Protein AF-0000000066670220 (afdb_homodimer)

Sequence (716 aa):
MLVVGEKKTRIPVRSLWFLLIYESGLLDQLSTGRRAAVLGGDRDDHLSDVIVELFAGDVEARLRRQLTPQYRDRAADLTRVRGRIDHLRTEGRRLLDRGTVACRFTELIVDTPRNRYIAAVLRKSATLVQSEELAHRCTAAAFALSRLGVGTRAPTRAELSRDRVGTHDRADQHLLSLARLVEDMALPVHEPGHIHLPEIDTGAHGRLRTLFEKAIRNYYRRHLNSADWTVTAPKLRWDHRSNDAGAALLPEMRTDTVLAHRKTARRIIIETKFTDGLTEHYGKIRVKSEYLYQLYAYLMSQPQPDAEGVLLFVTTAGRTPIAESVTIQGHRLRFISLDLAQPLAGIRQTLDGVLSTEMLVVGEKKTRIPVRSLWFLLIYESGLLDQLSTGRRAAVLGGDRDDHLSDVIVELFAGDVEARLRRQLTPQYRDRAADLTRVRGRIDHLRTEGRRLLDRGTVACRFTELIVDTPRNRYIAAVLRKSATLVQSEELAHRCTAAAFALSRLGVGTRAPTRAELSRDRVGTHDRADQHLLSLARLVEDMALPVHEPGHIHLPEIDTGAHGRLRTLFEKAIRNYYRRHLNSADWTVTAPKLRWDHRSNDAGAALLPEMRTDTVLAHRKTARRIIIETKFTDGLTEHYGKIRVKSEYLYQLYAYLMSQPQPDAEGVLLFVTTAGRTPIAESVTIQGHRLRFISLDLAQPLAGIRQTLDGVLSTE

Secondary structure (DSSP, 8-state):
-EEETTTTEEE--S-SHHHHHHHHTHHHHS-HHHHHHHH-GGGGGGHHHHHHHHHHHHHHHHHHH----EEEEEEEEESS--SEE-HHHHHHTTGGGGT-EEEEEEEEE---HHHHHHHHHHHHHHHH-S-HHHHHHHHHHHHHHHHTT--SSPPPHHHHHHS---S--HHHHHHHHHHHHHHHHTTT---SSS----B--HHHHHHHHHHHHHHHHHHHHHHS-TTTEEEE-PEE---B-TT-GGGGGPPPEE-SEEEEETTT--EEEEEEESS--EEEETTEEEE-HHHHHHHHHHHHTSS-TT-EEEEEEEPPTTPPP-EEEEEETTEEEEEEEE-TTS-HHHHHHHHHHTT---/-EEETTTTEEE--S-SHHHHHHHHTHHHHS-HHHHHHHH-GGGGGGHHHHHHHHHHHHHHHHHHH----EEEEEEEEESS--SEE-HHHHHHTTGGGGT-EEEEEEEEE---HHHHHHHHHHHHHHHH-S-HHHHHHHHHHHHHHHHTT--SSPPPHHHHHHS---S--HHHHHHHHHHHHHHHHTTT---SSS----B--HHHHHHHHHHHHHHHHHHHHHHS-TTTEEEE-PEE---B-TT-GGGGGPPPEE-SEEEEETTT--EEEEEEESS--EEEETTEEEE-HHHHHHHHHHHHTSS-TT-EEEEEEEPPTTPPP-EEEEEETTEEEEEEEE-TTS-HHHHHHHHHHTT---

Solvent-accessible surface area (backbone atoms only — not comparable to full-atom values): 38175 Å² total; per-residue (Å²): 50,41,32,36,61,97,81,55,46,43,31,46,48,60,58,66,51,64,38,48,46,35,44,69,48,50,62,78,76,41,53,70,68,57,33,44,60,66,67,42,59,89,53,42,93,38,51,58,39,48,52,45,49,53,41,46,50,51,50,52,51,38,60,68,76,49,62,74,60,38,66,41,80,40,74,49,75,28,77,56,94,44,78,41,74,38,60,66,58,20,62,73,65,46,26,59,82,75,55,28,40,32,19,38,23,67,40,72,39,50,57,36,46,63,48,10,38,51,36,46,39,25,52,53,45,30,72,68,34,81,48,63,68,57,18,48,51,20,45,52,52,28,48,52,42,40,72,64,53,24,54,86,62,66,50,50,72,68,48,45,64,61,56,57,70,52,98,67,54,72,62,54,53,50,49,48,50,43,40,48,51,52,50,62,50,64,39,75,52,60,46,94,77,82,28,67,25,60,75,44,53,70,71,52,40,56,50,50,37,52,39,50,43,44,10,55,40,39,46,50,52,70,74,42,57,68,89,46,37,48,68,45,52,58,73,54,66,80,53,53,54,84,88,32,74,24,52,69,30,54,54,82,43,73,47,57,25,34,41,34,32,72,85,78,65,48,32,38,41,37,44,67,39,83,42,70,53,59,43,74,60,96,87,44,54,21,40,38,55,64,60,51,22,46,53,49,43,63,48,70,48,42,99,47,75,66,34,27,37,32,44,39,18,36,32,31,69,94,53,76,73,48,77,36,40,29,35,45,81,68,21,46,34,31,45,34,39,45,50,40,53,47,56,54,62,55,44,49,50,56,60,56,49,70,74,48,93,120,50,41,30,37,62,96,83,55,45,44,31,45,47,61,59,65,53,64,40,49,45,36,46,68,47,51,61,78,72,42,52,71,70,56,33,44,59,66,65,46,54,92,50,48,96,36,46,58,40,47,52,46,48,53,39,47,50,52,51,50,50,39,59,68,76,50,62,74,61,38,65,39,80,41,74,46,74,27,78,58,96,44,77,43,73,38,59,68,58,22,60,73,66,46,25,59,83,74,54,26,39,31,18,40,24,67,41,70,39,48,56,36,47,63,48,11,38,50,34,45,39,26,53,52,42,31,73,68,33,80,48,65,68,58,19,49,51,21,44,51,53,30,48,52,42,41,73,66,53,24,54,85,62,65,50,50,72,68,50,46,65,62,56,58,71,54,96,69,55,73,64,54,53,49,48,48,49,42,42,48,50,52,50,62,51,65,38,76,52,60,47,94,76,81,33,66,26,58,75,44,52,69,70,51,40,56,52,49,38,52,38,48,43,44,10,56,39,39,46,49,52,69,73,40,56,69,90,46,35,47,68,46,54,58,73,53,66,79,54,52,54,84,88,32,75,25,54,69,29,55,55,82,43,71,48,58,26,35,41,34,32,70,85,80,65,50,33,38,41,36,45,70,39,84,43,70,52,58,43,76,60,96,86,43,56,22,40,38,55,64,60,51,22,44,54,47,43,63,48,69,48,42,100,47,74,68,35,27,38,32,45,39,17,36,30,32,68,93,55,76,74,46,77,36,39,29,35,45,79,66,22,46,35,32,46,35,38,46,51,42,53,46,55,54,58,54,44,48,50,56,61,57,49,69,73,49,90,121

pLDDT: mean 83.52, std 14.65, range [33.28, 98.69]

Foldseek 3Di:
DAFADPVRFFAAFLACLLLLCLLLCLLVLDDPVLNCQLLVQPVLSFNLLSLLVVLLVLLVVCVVVPQPFQWDWDKDWALDEAAAFPPCVCVVVVSVVVNTTIYIHTGRDLQALLLLLSLQLLQLSLVRGPDVVSSVSSVVSSVSSVVVPHDNDHDDPVRVVPVPPPVDDPSSVSSVSSSVSSVVRSQQPQPPPPRPRPHDPNVRNVVVFVSNLSSLLSVCVPPPDPVFKDKDWDWDDAPDDPPPPCRVVDDILTFSIWIATDPPRAIEGEHEEAGDQWDDDPRDIDGDPVQVVSQVCVQVRDPDQEYEYEYEYADTPPDDWDWDWDADNNYIYIYGHARNNDRPVSNVVRSVCSPPPD/DAFDDPVRFFAAFLACLLLLCLLLCLLVLDDPVLNCVLLVQPPLNFNLVSLLVVLLVLLVVCVVVPPPFQWDWDKDWALDEAAAFPPCVCVVVVSVVVNTTIYIHTGRDLQALLLLLSLQLLQLSLVVGPDVVSSVSSVVSSVSSVVVPHDNDHDDPVRVVPVPPPVDDPSSVSSVSSSVSSVVRSQQPQPPPPRPRPHDDNVRNVVVFVSNLSSLLSVCVPPPDPVFKDKDWDWDDAPDDPPPPCRVVDDILTFSIWIATDPPRAIEGEHEEAGDQWDDDPRDIDGDPVQVVSQVCRQVRDPDQAYEYEYEYADTPPDDWDWDWDADNNYIYIYGHARNSDRPVSNVVRSVCSPPPD

InterPro domains:
  IPR014407 5-methylcytosine restriction system component, bacterial [PIRSF003109] (8-351)
  IPR019292 Type IV methyl-directed restriction enzyme EcoKMcrBC [PF10117] (41-312)
  IPR019292 Type IV methyl-directed restriction enzyme EcoKMcrBC [PTHR38733] (44-345)

Structure (mmCIF, N/CA/C/O backbone):
data_AF-0000000066670220-model_v1
#
loop_
_entity.id
_entity.type
_entity.pdbx_description
1 polymer '5-methylcytosine-specific restriction enzyme subunit McrC'
#
loop_
_atom_site.group_PDB
_atom_site.id
_atom_site.type_symbol
_atom_site.label_atom_id
_atom_site.label_alt_id
_atom_site.label_comp_id
_atom_site.label_asym_id
_atom_site.label_entity_id
_atom_site.label_seq_id
_atom_site.pdbx_PDB_ins_code
_atom_site.Cartn_x
_atom_site.Cartn_y
_atom_site.Cartn_z
_atom_site.occupancy
_atom_site.B_iso_or_equiv
_atom_site.auth_seq_id
_atom_site.auth_comp_id
_atom_site.auth_asym_id
_atom_site.auth_atom_id
_atom_site.pdbx_PDB_model_num
ATOM 1 N N . MET A 1 1 ? -12.859 -10.055 -19.844 1 74.56 1 MET A N 1
ATOM 2 C CA . MET A 1 1 ? -12.352 -8.969 -19.016 1 74.56 1 MET A CA 1
ATOM 3 C C . MET A 1 1 ? -12.617 -9.25 -17.531 1 74.56 1 MET A C 1
ATOM 5 O O . MET A 1 1 ? -13.711 -9.68 -17.156 1 74.56 1 MET A O 1
ATOM 9 N N . LEU A 1 2 ? -11.539 -9.148 -16.766 1 73.06 2 LEU A N 1
ATOM 10 C CA . LEU A 1 2 ? -11.672 -9.336 -15.32 1 73.06 2 LEU A CA 1
ATOM 11 C C . LEU A 1 2 ? -11.711 -7.996 -14.602 1 73.06 2 LEU A C 1
ATOM 13 O O . LEU A 1 2 ? -11.023 -7.055 -14.984 1 73.06 2 LEU A O 1
ATOM 17 N N . VAL A 1 3 ? -12.617 -7.855 -13.625 1 74 3 VAL A N 1
ATOM 18 C CA . VAL A 1 3 ? -12.648 -6.672 -12.773 1 74 3 VAL A CA 1
ATOM 19 C C . VAL A 1 3 ? -12.203 -7.047 -11.359 1 74 3 VAL A C 1
ATOM 21 O O . VAL A 1 3 ? -12.773 -7.949 -10.742 1 74 3 VAL A O 1
ATOM 24 N N . VAL A 1 4 ? -11.172 -6.402 -10.953 1 76.12 4 VAL A N 1
ATOM 25 C CA . VAL A 1 4 ? -10.602 -6.855 -9.688 1 76.12 4 VAL A CA 1
ATOM 26 C C . VAL A 1 4 ? -10.438 -5.672 -8.742 1 76.12 4 VAL A C 1
ATOM 28 O O . VAL A 1 4 ? -10.18 -4.547 -9.18 1 76.12 4 VAL A O 1
ATOM 31 N N . GLY A 1 5 ? -10.484 -5.957 -7.375 1 69.31 5 GLY A N 1
ATOM 32 C CA . GLY A 1 5 ? -10.141 -5.012 -6.328 1 69.31 5 GLY A CA 1
ATOM 33 C C . GLY A 1 5 ? -11.242 -4.02 -6.031 1 69.31 5 GLY A C 1
ATOM 34 O O . GLY A 1 5 ? -12.242 -3.951 -6.754 1 69.31 5 GLY A O 1
ATOM 35 N N . GLU A 1 6 ? -11 -3.17 -4.992 1 65.88 6 GLU A N 1
ATOM 36 C CA . GLU A 1 6 ? -11.969 -2.176 -4.531 1 65.88 6 GLU A CA 1
ATOM 37 C C . GLU A 1 6 ? -12.125 -1.047 -5.547 1 65.88 6 GLU A C 1
ATOM 39 O O . GLU A 1 6 ? -13.211 -0.49 -5.699 1 65.88 6 GLU A O 1
ATOM 44 N N . LYS A 1 7 ? -11.031 -0.898 -6.422 1 71.81 7 LYS A N 1
ATOM 45 C CA . LYS A 1 7 ? -11.055 0.188 -7.398 1 71.81 7 LYS A CA 1
ATOM 46 C C . LYS A 1 7 ? -11.609 -0.283 -8.734 1 71.81 7 LYS A C 1
ATOM 48 O O . LYS A 1 7 ? -11.633 0.473 -9.711 1 71.81 7 LYS A O 1
ATOM 53 N N . LYS A 1 8 ? -12.031 -1.439 -8.828 1 75.94 8 LYS A N 1
ATOM 54 C CA . LYS A 1 8 ? -12.648 -2.057 -9.992 1 75.94 8 LYS A CA 1
ATOM 55 C C . LYS A 1 8 ? -11.742 -1.974 -11.211 1 75.94 8 LYS A C 1
ATOM 57 O O . LYS A 1 8 ? -12.164 -1.525 -12.281 1 75.94 8 LYS A O 1
ATOM 62 N N . THR A 1 9 ? -10.523 -2.443 -11 1 83.38 9 THR A N 1
ATOM 63 C CA . THR A 1 9 ? -9.547 -2.459 -12.086 1 83.38 9 THR A CA 1
ATOM 64 C C . THR A 1 9 ? -9.922 -3.498 -13.141 1 83.38 9 THR A C 1
ATOM 66 O O . THR A 1 9 ? -10.195 -4.652 -12.812 1 83.38 9 THR A O 1
ATOM 69 N N . ARG A 1 10 ? -10.031 -3.088 -14.398 1 84.19 10 ARG A N 1
ATOM 70 C CA . ARG A 1 10 ? -10.406 -3.977 -15.492 1 84.19 10 ARG A CA 1
ATOM 71 C C . ARG A 1 10 ? -9.172 -4.555 -16.172 1 84.19 10 ARG A C 1
ATOM 73 O O . ARG A 1 10 ? -8.305 -3.811 -16.641 1 84.19 10 ARG A O 1
ATOM 80 N N . ILE A 1 11 ? -9.023 -5.895 -16.25 1 81.94 11 ILE A N 1
ATOM 81 C CA . ILE A 1 11 ? -7.895 -6.613 -16.844 1 81.94 11 ILE A CA 1
ATOM 82 C C . ILE A 1 11 ? -8.383 -7.445 -18.031 1 81.94 11 ILE A C 1
ATOM 84 O O . ILE A 1 11 ? -9.078 -8.445 -17.844 1 81.94 11 ILE A O 1
ATOM 88 N N . PRO A 1 12 ? -8.023 -6.984 -19.234 1 80 12 PRO A N 1
ATOM 89 C CA . PRO A 1 12 ? -8.352 -7.832 -20.375 1 80 12 PRO A CA 1
ATOM 90 C C . PRO A 1 12 ? -7.621 -9.172 -20.359 1 80 12 PRO A C 1
ATOM 92 O O . PRO A 1 12 ? -6.406 -9.211 -20.141 1 80 12 PRO A O 1
ATOM 95 N N . VAL A 1 13 ? -8.336 -10.211 -20.391 1 76.81 13 VAL A N 1
ATOM 96 C CA . VAL A 1 13 ? -7.754 -11.555 -20.375 1 76.81 13 VAL A CA 1
ATOM 97 C C . VAL A 1 13 ? -8.344 -12.391 -21.5 1 76.81 13 VAL A C 1
ATOM 99 O O . VAL A 1 13 ? -9.562 -12.438 -21.688 1 76.81 13 VAL A O 1
ATOM 102 N N . ARG A 1 14 ? -7.441 -12.852 -22.328 1 72.56 14 ARG A N 1
ATOM 103 C CA . ARG A 1 14 ? -7.898 -13.781 -23.359 1 72.56 14 ARG A CA 1
ATOM 104 C C . ARG A 1 14 ? -8.258 -15.141 -22.75 1 72.56 14 ARG A C 1
ATOM 106 O O . ARG A 1 14 ? -9.305 -15.703 -23.062 1 72.56 14 ARG A O 1
ATOM 113 N N . SER A 1 15 ? -7.332 -15.648 -21.922 1 68.06 15 SER A N 1
ATOM 114 C CA . SER A 1 15 ? -7.57 -16.922 -21.25 1 68.06 15 SER A CA 1
ATOM 115 C C . SER A 1 15 ? -6.734 -17.047 -19.984 1 68.06 15 SER A C 1
ATOM 117 O O . SER A 1 15 ? -5.566 -16.656 -19.969 1 68.06 15 SER A O 1
ATOM 119 N N . LEU A 1 16 ? -7.391 -17.484 -18.953 1 74.5 16 LEU A N 1
ATOM 120 C CA . LEU A 1 16 ? -6.66 -17.734 -17.719 1 74.5 16 LEU A CA 1
ATOM 121 C C . LEU A 1 16 ? -6.027 -19.125 -17.734 1 74.5 16 LEU A C 1
ATOM 123 O O . LEU A 1 16 ? -5.309 -19.5 -16.797 1 74.5 16 LEU A O 1
ATOM 127 N N . TRP A 1 17 ? -6.242 -19.781 -18.828 1 73.25 17 TRP A N 1
ATOM 128 C CA . TRP A 1 17 ? -5.809 -21.172 -18.906 1 73.25 17 TRP A CA 1
ATOM 129 C C . TRP A 1 17 ? -4.289 -21.266 -18.797 1 73.25 17 TRP A C 1
ATOM 131 O O . TRP A 1 17 ? -3.768 -22.188 -18.172 1 73.25 17 TRP A O 1
ATOM 141 N N . PHE A 1 18 ? -3.721 -20.344 -19.375 1 76.75 18 PHE A N 1
ATOM 142 C CA . PHE A 1 18 ? -2.266 -20.328 -19.281 1 76.75 18 PHE A CA 1
ATOM 143 C C . PHE A 1 18 ? -1.818 -20.297 -17.828 1 76.75 18 PHE A C 1
ATOM 145 O O . PHE A 1 18 ? -0.978 -21.109 -17.422 1 76.75 18 PHE A O 1
ATOM 152 N N . LEU A 1 19 ? -2.389 -19.422 -17.094 1 83.19 19 LEU A N 1
ATOM 153 C CA . LEU A 1 19 ? -2.006 -19.266 -15.695 1 83.19 19 LEU A CA 1
ATOM 154 C C . LEU A 1 19 ? -2.352 -20.516 -14.898 1 83.19 19 LEU A C 1
ATOM 156 O O . LEU A 1 19 ? -1.556 -20.969 -14.07 1 83.19 19 LEU A O 1
ATOM 160 N N . LEU A 1 20 ? -3.447 -21.047 -15.219 1 78.5 20 LEU A N 1
ATOM 161 C CA . LEU A 1 20 ? -3.926 -22.203 -14.469 1 78.5 20 LEU A CA 1
ATOM 162 C C . LEU A 1 20 ? -3.062 -23.438 -14.758 1 78.5 20 LEU A C 1
ATOM 164 O O . LEU A 1 20 ? -2.758 -24.219 -13.852 1 78.5 20 LEU A O 1
ATOM 168 N N . ILE A 1 21 ? -2.725 -23.578 -15.953 1 79.56 21 ILE A N 1
ATOM 169 C CA . ILE A 1 21 ? -1.921 -24.719 -16.359 1 79.56 21 ILE A CA 1
ATOM 170 C C . ILE A 1 21 ? -0.569 -24.688 -15.641 1 79.56 21 ILE A C 1
ATOM 172 O O . ILE A 1 21 ? -0.124 -25.688 -15.078 1 79.56 21 ILE A O 1
ATOM 176 N N . TYR A 1 22 ? -0.039 -23.547 -15.656 1 83.62 22 TYR A N 1
ATOM 177 C CA . TYR A 1 22 ? 1.273 -23.422 -15.031 1 83.62 22 TYR A CA 1
ATOM 178 C C . TYR A 1 22 ? 1.162 -23.5 -13.516 1 83.62 22 TYR A C 1
ATOM 180 O O . TYR A 1 22 ? 2.043 -24.047 -12.844 1 83.62 22 TYR A O 1
ATOM 188 N N . GLU A 1 23 ? 0.14 -22.984 -12.969 1 82.06 23 GLU A N 1
ATOM 189 C CA . GLU A 1 23 ? -0.025 -22.984 -11.516 1 82.06 23 GLU A CA 1
ATOM 190 C C . GLU A 1 23 ? -0.268 -24.406 -10.992 1 82.06 23 GLU A C 1
ATOM 192 O O . GLU A 1 23 ? 0.203 -24.766 -9.914 1 82.06 23 GLU A O 1
ATOM 197 N N . SER A 1 24 ? -0.982 -25.219 -11.688 1 74.69 24 SER A N 1
ATOM 198 C CA . SER A 1 24 ? -1.472 -26.516 -11.234 1 74.69 24 SER A CA 1
ATOM 199 C C . SER A 1 24 ? -0.34 -27.531 -11.156 1 74.69 24 SER A C 1
ATOM 201 O O . SER A 1 24 ? -0.451 -28.531 -10.445 1 74.69 24 SER A O 1
ATOM 203 N N . GLY A 1 25 ? 0.675 -27.328 -11.867 1 74.31 25 GLY A N 1
ATOM 204 C CA . GLY A 1 25 ? 1.717 -28.328 -11.945 1 74.31 25 GLY A CA 1
ATOM 205 C C . GLY A 1 25 ? 1.361 -29.484 -12.875 1 74.31 25 GLY A C 1
ATOM 206 O O . GLY A 1 25 ? 2.066 -30.484 -12.922 1 74.31 25 GLY A O 1
ATOM 207 N N . LEU A 1 26 ? 0.321 -29.344 -13.562 1 74 26 LEU A N 1
ATOM 208 C CA . LEU A 1 26 ? -0.151 -30.375 -14.477 1 74 26 LEU A CA 1
ATOM 209 C C . LEU A 1 26 ? 0.934 -30.75 -15.484 1 74 26 LEU A C 1
ATOM 211 O O . LEU A 1 26 ? 1.09 -31.922 -15.828 1 74 26 LEU A O 1
ATOM 215 N N . LEU A 1 27 ? 1.597 -29.797 -15.93 1 78.19 27 LEU A N 1
ATOM 216 C CA . LEU A 1 27 ? 2.596 -30.016 -16.969 1 78.19 27 LEU A CA 1
ATOM 217 C C . LEU A 1 27 ? 3.656 -31 -16.516 1 78.19 27 LEU A C 1
ATOM 219 O O . LEU A 1 27 ? 4.203 -31.75 -17.328 1 78.19 27 LEU A O 1
ATOM 223 N N . ASP A 1 28 ? 3.836 -31.078 -15.18 1 78 28 ASP A N 1
ATOM 224 C CA . ASP A 1 28 ? 4.824 -32 -14.633 1 78 28 ASP A CA 1
ATOM 225 C C . ASP A 1 28 ? 4.312 -33.438 -14.672 1 78 28 ASP A C 1
ATOM 227 O O . ASP A 1 28 ? 5.102 -34.375 -14.641 1 78 28 ASP A O 1
ATOM 231 N N . GLN A 1 29 ? 3.037 -33.531 -14.766 1 74 29 GLN A N 1
ATOM 232 C CA . GLN A 1 29 ? 2.414 -34.875 -14.719 1 74 29 GLN A CA 1
ATOM 233 C C . GLN A 1 29 ? 2.176 -35.406 -16.125 1 74 29 GLN A C 1
ATOM 235 O O . GLN A 1 29 ? 1.891 -36.594 -16.297 1 74 29 GLN A O 1
ATOM 240 N N . LEU A 1 30 ? 2.373 -34.531 -17.141 1 77.31 30 LEU A N 1
ATOM 241 C CA . LEU A 1 30 ? 2.059 -34.906 -18.516 1 77.31 30 LEU A CA 1
ATOM 242 C C . LEU A 1 30 ? 3.271 -35.531 -19.188 1 77.31 30 LEU A C 1
ATOM 244 O O . LEU A 1 30 ? 4.414 -35.188 -18.891 1 77.31 30 LEU A O 1
ATOM 248 N N . SER A 1 31 ? 2.93 -36.469 -20.016 1 78.88 31 SER A N 1
ATOM 249 C CA . SER A 1 31 ? 3.979 -37.031 -20.875 1 78.88 31 SER A CA 1
ATOM 250 C C . SER A 1 31 ? 4.516 -35.969 -21.828 1 78.88 31 SER A C 1
ATOM 252 O O . SER A 1 31 ? 3.898 -34.906 -22 1 78.88 31 SER A O 1
ATOM 254 N N . THR A 1 32 ? 5.602 -36.219 -22.406 1 78.12 32 THR A N 1
ATOM 255 C CA . THR A 1 32 ? 6.277 -35.281 -23.281 1 78.12 32 THR A CA 1
ATOM 256 C C . THR A 1 32 ? 5.359 -34.844 -24.438 1 78.12 32 THR A C 1
ATOM 258 O O . THR A 1 32 ? 5.258 -33.656 -24.75 1 78.12 32 THR A O 1
ATOM 261 N N . GLY A 1 33 ? 4.766 -35.812 -24.984 1 76.88 33 GLY A N 1
ATOM 262 C CA . GLY A 1 33 ? 3.867 -35.531 -26.094 1 76.88 33 GLY A CA 1
ATOM 263 C C . GLY A 1 33 ? 2.678 -34.688 -25.688 1 76.88 33 GLY A C 1
ATOM 264 O O . GLY A 1 33 ? 2.334 -33.719 -26.375 1 76.88 33 GLY A O 1
ATOM 265 N N . ARG A 1 34 ? 2.1 -34.969 -24.609 1 75.62 34 ARG A N 1
ATOM 266 C CA . ARG A 1 34 ? 0.943 -34.219 -24.125 1 75.62 34 ARG A CA 1
ATOM 267 C C . ARG A 1 34 ? 1.337 -32.812 -23.688 1 75.62 34 ARG A C 1
ATOM 269 O O . ARG A 1 34 ? 0.581 -31.859 -23.906 1 75.62 34 ARG A O 1
ATOM 276 N N . ARG A 1 35 ? 2.492 -32.812 -23.156 1 79.06 35 ARG A N 1
ATOM 277 C CA . ARG A 1 35 ? 3.01 -31.5 -22.766 1 79.06 35 ARG A CA 1
ATOM 278 C C . ARG A 1 35 ? 3.195 -30.594 -23.984 1 79.06 35 ARG A C 1
ATOM 280 O O . ARG A 1 35 ? 2.834 -29.422 -23.953 1 79.06 35 ARG A O 1
ATOM 287 N N . ALA A 1 36 ? 3.703 -31.172 -24.984 1 76.38 36 ALA A N 1
ATOM 288 C CA . ALA A 1 36 ? 3.9 -30.438 -26.234 1 76.38 36 ALA A CA 1
ATOM 289 C C . ALA A 1 36 ? 2.566 -29.969 -26.812 1 76.38 36 ALA A C 1
ATOM 291 O O . ALA A 1 36 ? 2.477 -28.875 -27.391 1 76.38 36 ALA A O 1
ATOM 292 N N . ALA A 1 37 ? 1.62 -30.719 -26.625 1 73.19 37 ALA A N 1
ATOM 293 C CA . ALA A 1 37 ? 0.293 -30.375 -27.125 1 73.19 37 ALA A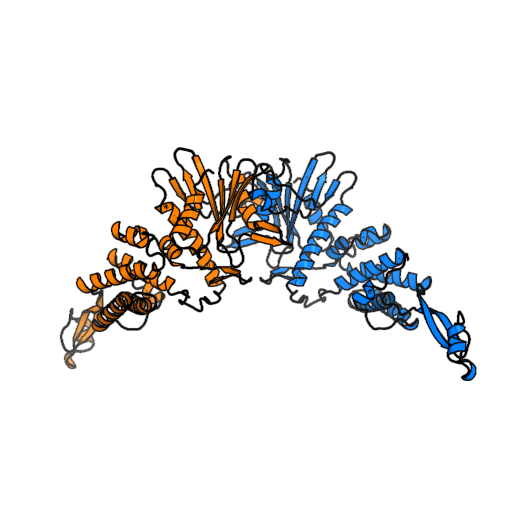 CA 1
ATOM 294 C C . ALA A 1 37 ? -0.271 -29.156 -26.391 1 73.19 37 ALA A C 1
ATOM 296 O O . ALA A 1 37 ? -0.934 -28.312 -26.984 1 73.19 37 ALA A O 1
ATOM 297 N N . VAL A 1 38 ? -0.026 -29.203 -25.125 1 73.69 38 VAL A N 1
ATOM 298 C CA . VAL A 1 38 ? -0.549 -28.109 -24.297 1 73.69 38 VAL A CA 1
ATOM 299 C C . VAL A 1 38 ? 0.244 -26.828 -24.562 1 73.69 38 VAL A C 1
ATOM 301 O O . VAL A 1 38 ? -0.33 -25.75 -24.656 1 73.69 38 VAL A O 1
ATOM 304 N N . LEU A 1 39 ? 1.562 -27.047 -24.672 1 72.69 39 LEU A N 1
ATOM 305 C CA . LEU A 1 39 ? 2.453 -25.891 -24.781 1 72.69 39 LEU A CA 1
ATOM 306 C C . LEU A 1 39 ? 2.562 -25.438 -26.219 1 72.69 39 LEU A C 1
ATOM 308 O O . LEU A 1 39 ? 2.99 -24.297 -26.484 1 72.69 39 LEU A O 1
ATOM 312 N N . GLY A 1 40 ? 2.287 -26.438 -27.172 1 62.97 40 GLY A N 1
ATOM 313 C CA . GLY A 1 40 ? 2.457 -26.141 -28.594 1 62.97 40 GLY A CA 1
ATOM 314 C C . GLY A 1 40 ? 1.501 -25.078 -29.094 1 62.97 40 GLY A C 1
ATOM 315 O O . GLY A 1 40 ? 0.396 -24.922 -28.562 1 62.97 40 GLY A O 1
ATOM 316 N N . GLY A 1 41 ? 1.932 -23.812 -29.453 1 56.22 41 GLY A N 1
ATOM 317 C CA . GLY A 1 41 ? 1.406 -22.531 -29.922 1 56.22 41 GLY A CA 1
ATOM 318 C C . GLY A 1 41 ? 0.299 -22.703 -30.953 1 56.22 41 GLY A C 1
ATOM 319 O O . GLY A 1 41 ? -0.416 -21.734 -31.25 1 56.22 41 GLY A O 1
ATOM 320 N N . ASP A 1 42 ? 0.289 -23.672 -31.781 1 51.38 42 ASP A N 1
ATOM 321 C CA . ASP A 1 42 ? -0.592 -23.625 -32.938 1 51.38 42 ASP A CA 1
ATOM 322 C C . ASP A 1 42 ? -2.057 -23.547 -32.531 1 51.38 42 ASP A C 1
ATOM 324 O O . ASP A 1 42 ? -2.91 -23.109 -33.312 1 51.38 42 ASP A O 1
ATOM 328 N N . ARG A 1 43 ? -2.434 -24.078 -31.453 1 51.72 43 ARG A N 1
ATOM 329 C CA . ARG A 1 43 ? -3.824 -24.078 -31.016 1 51.72 43 ARG A CA 1
ATOM 330 C C . ARG A 1 43 ? -4.02 -23.188 -29.797 1 51.72 43 ARG A C 1
ATOM 332 O O . ARG A 1 43 ? -4.82 -23.484 -28.906 1 51.72 43 ARG A O 1
ATOM 339 N N . ASP A 1 44 ? -3.199 -22.297 -29.547 1 51.84 44 ASP A N 1
ATOM 340 C CA . ASP A 1 44 ? -3.127 -21.406 -28.375 1 51.84 44 ASP A CA 1
ATOM 341 C C . ASP A 1 44 ? -4.512 -20.906 -27.984 1 51.84 44 ASP A C 1
ATOM 343 O O . ASP A 1 44 ? -4.832 -20.797 -26.797 1 51.84 44 ASP A O 1
ATOM 347 N N . ASP A 1 45 ? -5.336 -20.656 -29.2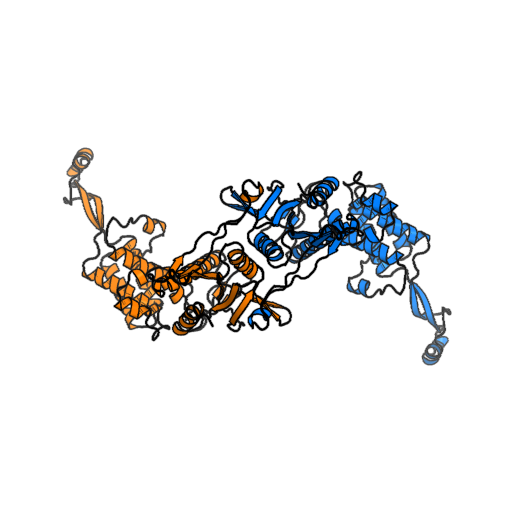03 1 53.47 45 ASP A N 1
ATOM 348 C CA . ASP A 1 45 ? -6.645 -20.062 -28.969 1 53.47 45 ASP A CA 1
ATOM 349 C C . ASP A 1 45 ? -7.59 -21.047 -28.281 1 53.47 45 ASP A C 1
ATOM 351 O O . ASP A 1 45 ? -8.672 -20.672 -27.844 1 53.47 45 ASP A O 1
ATOM 355 N N . HIS A 1 46 ? -7.047 -22.234 -28 1 65.75 46 HIS A N 1
ATOM 356 C CA . HIS A 1 46 ? -8.078 -23.062 -27.375 1 65.75 46 HIS A CA 1
ATOM 357 C C . HIS A 1 46 ? -7.488 -23.984 -26.328 1 65.75 46 HIS A C 1
ATOM 359 O O . HIS A 1 46 ? -7.578 -25.219 -26.453 1 65.75 46 HIS A O 1
ATOM 365 N N . LEU A 1 47 ? -6.719 -23.406 -25.328 1 71.69 47 LEU A N 1
ATOM 366 C CA . LEU A 1 47 ? -6.133 -24.172 -24.234 1 71.69 47 LEU A CA 1
ATOM 367 C C . LEU A 1 47 ? -7.199 -24.984 -23.5 1 71.69 47 LEU A C 1
ATOM 369 O O . LEU A 1 47 ? -6.93 -26.078 -23.016 1 71.69 47 LEU A O 1
ATOM 373 N N . SER A 1 48 ? -8.344 -24.406 -23.578 1 76.12 48 SER A N 1
ATOM 374 C CA . SER A 1 48 ? -9.438 -25.156 -22.953 1 76.12 48 SER A CA 1
ATOM 375 C C . SER A 1 48 ? -9.664 -26.484 -23.641 1 76.12 48 SER A C 1
ATOM 377 O O . SER A 1 48 ? -9.805 -27.516 -22.969 1 76.12 48 SER A O 1
ATOM 379 N N . ASP A 1 49 ? -9.617 -26.453 -24.906 1 80.69 49 ASP A N 1
ATOM 380 C CA . ASP A 1 49 ? -9.852 -27.688 -25.656 1 80.69 49 ASP A CA 1
ATOM 381 C C . ASP A 1 49 ? -8.75 -28.703 -25.391 1 80.69 49 ASP A C 1
ATOM 383 O O . ASP A 1 49 ? -9.031 -29.906 -25.266 1 80.69 49 ASP A O 1
ATOM 387 N N . VAL A 1 50 ? -7.613 -2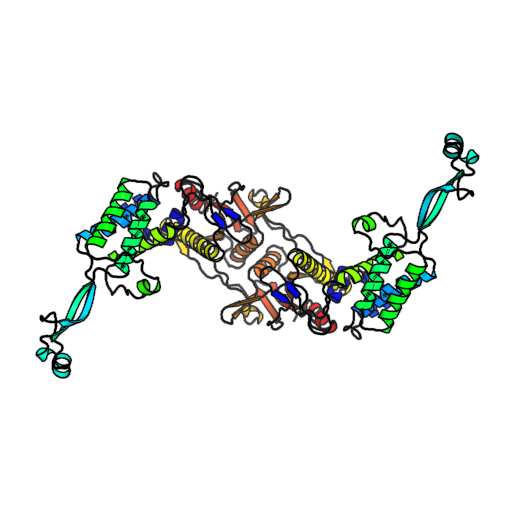8.156 -25.312 1 79.25 50 VAL A N 1
ATOM 388 C CA . VAL A 1 50 ? -6.477 -29.047 -25.109 1 79.25 50 VAL A CA 1
ATOM 389 C C . VAL A 1 50 ? -6.586 -29.734 -23.75 1 79.25 50 VAL A C 1
ATOM 391 O O . VAL A 1 50 ? -6.398 -30.938 -23.625 1 79.25 50 VAL A O 1
ATOM 394 N N . ILE A 1 51 ? -6.898 -29.016 -22.766 1 81.19 51 ILE A N 1
ATOM 395 C CA . ILE A 1 51 ? -6.969 -29.531 -21.406 1 81.19 51 ILE A CA 1
ATOM 396 C C . ILE A 1 51 ? -8.156 -30.484 -21.281 1 81.19 51 ILE A C 1
ATOM 398 O O . ILE A 1 51 ? -8.039 -31.547 -20.672 1 81.19 51 ILE A O 1
ATOM 402 N N . VAL A 1 52 ? -9.219 -30.047 -21.859 1 86.81 52 VAL A N 1
ATOM 403 C CA . VAL A 1 52 ? -10.414 -30.891 -21.812 1 86.81 52 VAL A CA 1
ATOM 404 C C . VAL A 1 52 ? -10.18 -32.188 -22.594 1 86.81 52 VAL A C 1
ATOM 406 O O . VAL A 1 52 ? -10.664 -33.25 -22.203 1 86.81 52 VAL A O 1
ATOM 409 N N . GLU A 1 53 ? -9.5 -32.062 -23.656 1 88.38 53 GLU A N 1
ATOM 410 C CA . GLU A 1 53 ? -9.164 -33.25 -24.422 1 88.38 53 GLU A CA 1
ATOM 411 C C . GLU A 1 53 ? -8.352 -34.25 -23.578 1 88.38 53 GLU A C 1
ATOM 413 O O . GLU A 1 53 ? -8.602 -35.438 -23.625 1 88.38 53 GLU A O 1
ATOM 418 N N . LEU A 1 54 ? -7.391 -33.719 -22.891 1 85.94 54 LEU A N 1
ATOM 419 C CA . LEU A 1 54 ? -6.59 -34.562 -22 1 85.94 54 LEU A CA 1
ATOM 420 C C . LEU A 1 54 ? -7.461 -35.188 -20.922 1 85.94 54 LEU A C 1
ATOM 422 O O . LEU A 1 54 ? -7.348 -36.375 -20.656 1 85.94 54 LEU A O 1
ATOM 426 N N . PHE A 1 55 ? -8.281 -34.406 -20.359 1 90.62 55 PHE A N 1
ATOM 427 C CA . PHE A 1 55 ? -9.188 -34.844 -19.312 1 90.62 55 PHE A CA 1
ATOM 428 C C . PHE A 1 55 ? -10.125 -35.938 -19.828 1 90.62 55 PHE A C 1
ATOM 430 O O . PHE A 1 55 ? -10.219 -37 -19.25 1 90.62 55 PHE A O 1
ATOM 437 N N . ALA A 1 56 ? -10.789 -35.656 -20.938 1 92.62 56 ALA A N 1
ATOM 438 C CA . ALA A 1 56 ? -11.727 -36.625 -21.531 1 92.62 56 ALA A CA 1
ATOM 439 C C . ALA A 1 56 ? -11.016 -37.906 -21.922 1 92.62 56 ALA A C 1
ATOM 441 O O . ALA A 1 56 ? -11.547 -39 -21.703 1 92.62 56 ALA A O 1
ATOM 442 N N . GLY A 1 57 ? -9.867 -37.719 -22.484 1 89.94 57 GLY A N 1
ATOM 443 C CA . GLY A 1 57 ? -9.094 -38.875 -22.859 1 89.94 57 GLY A CA 1
ATOM 444 C C . GLY A 1 57 ? -8.773 -39.781 -21.672 1 89.94 57 GLY A C 1
ATOM 445 O O . GLY A 1 57 ? -8.898 -41 -21.781 1 89.94 57 GLY A O 1
ATOM 446 N N . ASP A 1 58 ? -8.375 -39.219 -20.594 1 88.75 58 ASP A N 1
ATOM 447 C CA . ASP A 1 58 ? -8.062 -39.969 -19.391 1 88.75 58 ASP A CA 1
ATOM 448 C C . ASP A 1 58 ? -9.305 -40.688 -18.844 1 88.75 58 ASP A C 1
ATOM 450 O O . ASP A 1 58 ? -9.227 -41.812 -18.359 1 88.75 58 ASP A O 1
ATOM 454 N N . VAL A 1 59 ? -10.391 -40 -18.844 1 92.44 59 VAL A N 1
ATOM 455 C CA . VAL A 1 59 ? -11.641 -40.594 -18.359 1 92.44 59 VAL A CA 1
ATOM 456 C C . VAL A 1 59 ? -12.016 -41.781 -19.25 1 92.44 59 VAL A C 1
ATOM 458 O O . VAL A 1 59 ? -12.383 -42.844 -18.734 1 92.44 59 VAL A O 1
ATOM 461 N N . GLU A 1 60 ? -11.898 -41.594 -20.547 1 91.12 60 GLU A N 1
ATOM 462 C CA . GLU A 1 60 ? -12.219 -42.656 -21.484 1 91.12 60 GLU A CA 1
ATOM 463 C C . GLU A 1 60 ? -11.328 -43.875 -21.266 1 91.12 60 GLU A C 1
ATOM 465 O O . GLU A 1 60 ? -11.805 -45 -21.312 1 91.12 60 GLU A O 1
ATOM 470 N N . ALA A 1 61 ? -10.102 -43.594 -21.078 1 86.81 61 ALA A N 1
ATOM 471 C CA . ALA A 1 61 ? -9.172 -44.688 -20.797 1 86.81 61 ALA A CA 1
ATOM 472 C C . ALA A 1 61 ? -9.555 -45.406 -19.531 1 86.81 61 ALA A C 1
ATOM 474 O O . ALA A 1 61 ? -9.477 -46.656 -19.469 1 86.81 61 ALA A O 1
ATOM 475 N N . ARG A 1 62 ? -9.891 -44.688 -18.578 1 84.5 62 ARG A N 1
ATOM 476 C CA . ARG A 1 62 ? -10.32 -45.281 -17.312 1 84.5 62 ARG A CA 1
ATOM 477 C C . ARG A 1 62 ? -11.578 -46.125 -17.484 1 84.5 62 ARG A C 1
ATOM 479 O O . ARG A 1 62 ? -11.719 -47.188 -16.875 1 84.5 62 ARG A O 1
ATOM 486 N N . LEU A 1 63 ? -12.508 -45.594 -18.219 1 84.25 63 LEU A N 1
ATOM 487 C CA . LEU A 1 63 ? -13.758 -46.281 -18.484 1 84.25 63 LEU A CA 1
ATOM 488 C C . LEU A 1 63 ? -13.516 -47.625 -19.203 1 84.25 63 LEU A C 1
ATOM 490 O O . LEU A 1 63 ? -14.227 -48.594 -18.969 1 84.25 63 LEU A O 1
ATOM 494 N N . ARG A 1 64 ? -12.453 -47.594 -20.016 1 80.12 64 ARG A N 1
ATOM 495 C CA . ARG A 1 64 ? -12.109 -48.812 -20.734 1 80.12 64 ARG A CA 1
ATOM 496 C C . ARG A 1 64 ? -11.477 -49.844 -19.797 1 80.12 64 ARG A C 1
ATOM 498 O O . ARG A 1 64 ? -11.727 -51.031 -19.922 1 80.12 64 ARG A O 1
ATOM 505 N N . ARG A 1 65 ? -10.477 -49.469 -19.062 1 70.25 65 ARG A N 1
ATOM 506 C CA . ARG A 1 65 ? -9.766 -50.406 -18.188 1 70.25 65 ARG A CA 1
ATOM 507 C C . ARG A 1 65 ? -10.672 -50.875 -17.062 1 70.25 65 ARG A C 1
ATOM 509 O O . ARG A 1 65 ? -10.406 -51.906 -16.453 1 70.25 65 ARG A O 1
ATOM 516 N N . GLN A 1 66 ? -11.648 -50.469 -16.734 1 57.78 66 GLN A N 1
ATOM 517 C CA . GLN A 1 66 ? -12.617 -50.781 -15.703 1 57.78 66 GLN A CA 1
ATOM 518 C C . GLN A 1 66 ? -12.625 -49.75 -14.602 1 57.78 66 GLN A C 1
ATOM 520 O O . GLN A 1 66 ? -11.57 -49.344 -14.109 1 57.78 66 GLN A O 1
ATOM 525 N N . LEU A 1 67 ? -13.656 -48.875 -14.484 1 53 67 LEU A N 1
ATOM 526 C CA . LEU A 1 67 ? -13.844 -47.938 -13.406 1 53 67 LEU A CA 1
ATOM 527 C C . LEU A 1 67 ? -13.391 -48.531 -12.07 1 53 67 LEU A C 1
ATOM 529 O O . LEU A 1 67 ? -13.633 -49.688 -11.789 1 53 67 LEU A O 1
ATOM 533 N N . THR A 1 68 ? -12.305 -48.094 -11.578 1 49.16 68 THR A N 1
ATOM 534 C CA . THR A 1 68 ? -11.859 -48.594 -10.289 1 49.16 68 THR A CA 1
ATOM 535 C C . THR A 1 68 ? -13.055 -48.906 -9.391 1 49.16 68 THR A C 1
ATOM 537 O O . THR A 1 68 ? -13.828 -48.031 -9.039 1 49.16 68 THR A O 1
ATOM 540 N N . PRO A 1 69 ? -13.445 -50.125 -9.375 1 48.53 69 PRO A N 1
ATOM 541 C CA . PRO A 1 69 ? -14.547 -50.469 -8.469 1 48.53 69 PRO A CA 1
ATOM 542 C C . PRO A 1 69 ? -14.227 -50.156 -7.012 1 48.53 69 PRO A C 1
ATOM 544 O O . PRO A 1 69 ? -13.086 -50.312 -6.578 1 48.53 69 PRO A O 1
ATOM 547 N N . GLN A 1 70 ? -14.586 -49.156 -6.523 1 54.38 70 GLN A N 1
ATOM 548 C CA . GLN A 1 70 ? -14.477 -49.094 -5.066 1 54.38 70 GLN A CA 1
ATOM 549 C C . GLN A 1 70 ? -15.438 -50.062 -4.402 1 54.38 70 GLN A C 1
ATOM 551 O O . GLN A 1 70 ? -16.594 -50.188 -4.801 1 54.38 70 GLN A O 1
ATOM 556 N N . TYR A 1 71 ? -14.766 -51 -3.732 1 55.31 71 TYR A N 1
ATOM 557 C CA . TYR A 1 71 ? -15.555 -51.938 -2.949 1 55.31 71 TYR A CA 1
ATOM 558 C C . TYR A 1 71 ? -15.984 -51.312 -1.623 1 55.31 71 TYR A C 1
ATOM 560 O O . TYR A 1 71 ? -15.203 -50.625 -0.967 1 55.31 71 TYR A O 1
ATOM 568 N N . ARG A 1 72 ? -17.109 -51.031 -1.488 1 60.5 72 ARG A N 1
ATOM 569 C CA . ARG A 1 72 ? -17.625 -50.656 -0.177 1 60.5 72 ARG A CA 1
ATOM 570 C C . ARG A 1 72 ? -18.188 -51.875 0.56 1 60.5 72 ARG A C 1
ATOM 572 O O . ARG A 1 72 ? -18.922 -52.688 -0.019 1 60.5 72 ARG A O 1
ATOM 579 N N . ASP A 1 73 ? -17.75 -52.062 1.812 1 69.56 73 ASP A N 1
ATOM 580 C CA . ASP A 1 73 ? -18.328 -53.094 2.666 1 69.56 73 ASP A CA 1
ATOM 581 C C . ASP A 1 73 ? -19.766 -52.75 3.055 1 69.56 73 ASP A C 1
ATOM 583 O O . ASP A 1 73 ? -20.047 -51.625 3.439 1 69.56 73 ASP A O 1
ATOM 587 N N . ARG A 1 74 ? -20.625 -53.469 2.719 1 75.75 74 ARG A N 1
ATOM 588 C CA . ARG A 1 74 ? -22.031 -53.312 3.086 1 75.75 74 ARG A CA 1
ATOM 589 C C . ARG A 1 74 ? -22.5 -54.5 3.922 1 75.75 74 ARG A C 1
ATOM 591 O O . ARG A 1 74 ? -22.047 -55.625 3.736 1 75.75 74 ARG A O 1
ATOM 598 N N . ALA A 1 75 ? -23.219 -54.156 5.023 1 85.06 75 ALA A N 1
ATOM 599 C CA . ALA A 1 75 ? -23.922 -55.188 5.797 1 85.06 75 ALA A CA 1
ATOM 600 C C . ALA A 1 75 ? -25.438 -55.094 5.574 1 85.06 75 ALA A C 1
ATOM 602 O O . ALA A 1 75 ? -26 -54 5.562 1 85.06 75 ALA A O 1
ATOM 603 N N . ALA A 1 76 ? -25.984 -56.094 5.164 1 87.38 76 ALA A N 1
ATOM 604 C CA . ALA A 1 76 ? -27.438 -56.094 4.984 1 87.38 76 ALA A CA 1
ATOM 605 C C . ALA A 1 76 ? -28.031 -57.469 5.309 1 87.38 76 ALA A C 1
ATOM 607 O O . ALA A 1 76 ? -27.328 -58.5 5.258 1 87.38 76 ALA A O 1
ATOM 608 N N . ASP A 1 77 ? -29.344 -57.469 5.727 1 90 77 ASP A N 1
ATOM 609 C CA . ASP A 1 77 ? -30.109 -58.688 5.863 1 90 77 ASP A CA 1
ATOM 610 C C . ASP A 1 77 ? -30.719 -59.125 4.527 1 90 77 ASP A C 1
ATOM 612 O O . ASP A 1 77 ? -31.562 -58.406 3.975 1 90 77 ASP A O 1
ATOM 616 N N . LEU A 1 78 ? -30.188 -60.125 4.043 1 88.94 78 LEU A N 1
ATOM 617 C CA . LEU A 1 78 ? -30.562 -60.531 2.689 1 88.94 78 LEU A CA 1
ATOM 618 C C . LEU A 1 78 ? -31.234 -61.906 2.701 1 88.94 78 LEU A C 1
ATOM 620 O O . LEU A 1 78 ? -31.078 -62.688 3.65 1 88.94 78 LEU A O 1
ATOM 624 N N . THR A 1 79 ? -32.031 -62.125 1.672 1 89.88 79 THR A N 1
ATOM 625 C CA . THR A 1 79 ? -32.688 -63.438 1.538 1 89.88 79 THR A CA 1
ATOM 626 C C . THR A 1 79 ? -31.734 -64.438 0.906 1 89.88 79 THR A C 1
ATOM 628 O O . THR A 1 79 ? -32 -65.625 0.909 1 89.88 79 THR A O 1
ATOM 631 N N . ARG A 1 80 ? -30.656 -63.875 0.315 1 88.56 80 ARG A N 1
ATOM 632 C CA . ARG A 1 80 ? -29.594 -64.688 -0.231 1 88.56 80 ARG A CA 1
ATOM 633 C C . ARG A 1 80 ? -28.234 -64.312 0.319 1 88.56 80 ARG A C 1
ATOM 635 O O . ARG A 1 80 ? -28.031 -63.125 0.653 1 88.56 80 ARG A O 1
ATOM 642 N N . VAL A 1 81 ? -27.453 -65.375 0.494 1 86.31 81 VAL A N 1
ATOM 643 C CA . VAL A 1 81 ? -26.141 -65.062 1.06 1 86.31 81 VAL A CA 1
ATOM 644 C C . VAL A 1 81 ? -25.312 -64.312 0.05 1 86.31 81 VAL A C 1
ATOM 646 O O . VAL A 1 81 ? -25.219 -64.688 -1.117 1 86.31 81 VAL A O 1
ATOM 649 N N . ARG A 1 82 ? -24.766 -63.125 0.509 1 81.69 82 ARG A N 1
ATOM 650 C CA . ARG A 1 82 ? -23.812 -62.312 -0.233 1 81.69 82 ARG A CA 1
ATOM 651 C C . ARG A 1 82 ? -22.609 -61.938 0.638 1 81.69 82 ARG A C 1
ATOM 653 O O . ARG A 1 82 ? -22.781 -61.375 1.714 1 81.69 82 ARG A O 1
ATOM 660 N N . GLY A 1 83 ? -21.438 -62.281 0.18 1 82.88 83 GLY A N 1
ATOM 661 C CA . GLY A 1 83 ? -20.234 -62.062 0.978 1 82.88 83 GLY A CA 1
ATOM 662 C C . GLY A 1 83 ? -20.094 -63 2.146 1 82.88 83 GLY A C 1
ATOM 663 O O . GLY A 1 83 ? -20.141 -64.25 1.968 1 82.88 83 GLY A O 1
ATOM 664 N N . ARG A 1 84 ? -19.875 -62.312 3.359 1 87.19 84 ARG A N 1
ATOM 665 C CA . ARG A 1 84 ? -19.719 -63.125 4.566 1 87.19 84 ARG A CA 1
ATOM 666 C C . ARG A 1 84 ? -20.969 -63.031 5.445 1 87.19 84 ARG A C 1
ATOM 668 O O . ARG A 1 84 ? -21.578 -61.969 5.559 1 87.19 84 ARG A O 1
ATOM 675 N N . ILE A 1 85 ? -21.281 -64.188 6.098 1 86.25 85 ILE A N 1
ATOM 676 C CA . ILE A 1 85 ? -22.422 -64.25 7.016 1 86.25 85 ILE A CA 1
ATOM 677 C C . ILE A 1 85 ? -21.984 -63.719 8.391 1 86.25 85 ILE A C 1
ATOM 679 O O . ILE A 1 85 ? -20.953 -64.125 8.922 1 86.25 85 ILE A O 1
ATOM 683 N N . ASP A 1 86 ? -22.719 -62.719 8.812 1 90.75 86 ASP A N 1
ATOM 684 C CA . ASP A 1 86 ? -22.609 -62.344 10.211 1 90.75 86 ASP A CA 1
ATOM 685 C C . ASP A 1 86 ? -23.422 -63.281 11.109 1 90.75 86 ASP A C 1
ATOM 687 O O . ASP A 1 86 ? -24.594 -63.031 11.375 1 90.75 86 ASP A O 1
ATOM 691 N N . HIS A 1 87 ? -22.797 -64.188 11.664 1 90.62 87 HIS A N 1
ATOM 692 C CA . HIS A 1 87 ? -23.469 -65.312 12.383 1 90.62 87 HIS A CA 1
ATOM 693 C C . HIS A 1 87 ? -24.078 -64.75 13.68 1 90.62 87 HIS A C 1
ATOM 695 O O . HIS A 1 87 ? -25.203 -65.125 14.031 1 90.62 87 HIS A O 1
ATOM 701 N N . LEU A 1 88 ? -23.344 -63.938 14.289 1 88.88 88 LEU A N 1
ATOM 702 C CA . LEU A 1 88 ? -23.828 -63.438 15.57 1 88.88 88 LEU A CA 1
ATOM 703 C C . LEU A 1 88 ? -25.125 -62.625 15.383 1 88.88 88 LEU A C 1
ATOM 705 O O . LEU A 1 88 ? -26.094 -62.844 16.125 1 88.88 88 LEU A O 1
ATOM 709 N N . ARG A 1 89 ? -25.078 -61.875 14.398 1 90.75 89 ARG A N 1
ATOM 710 C CA . ARG A 1 89 ? -26.266 -61.062 14.141 1 90.75 89 ARG A CA 1
ATOM 711 C C . ARG A 1 89 ? -27.422 -61.906 13.633 1 90.75 89 ARG A C 1
ATOM 713 O O . ARG A 1 89 ? -28.578 -61.688 14 1 90.75 89 ARG A O 1
ATOM 720 N N . THR A 1 90 ? -27.125 -62.812 12.812 1 91.19 90 THR A N 1
ATOM 721 C CA . THR A 1 90 ? -28.156 -63.688 12.242 1 91.19 90 THR A CA 1
ATOM 722 C C . THR A 1 90 ? -28.859 -64.5 13.344 1 91.19 90 THR A C 1
ATOM 724 O O . THR A 1 90 ? -30.078 -64.562 13.367 1 91.19 90 THR A O 1
ATOM 727 N N . GLU A 1 91 ? -28.125 -65 14.297 1 90.56 91 GLU A N 1
ATOM 728 C CA . GLU A 1 91 ? -28.672 -65.812 15.383 1 90.56 91 GLU A CA 1
ATOM 729 C C . GLU A 1 91 ? -29.359 -64.875 16.422 1 90.56 91 GLU A C 1
ATOM 731 O O . GLU A 1 91 ? -30.453 -65.25 16.891 1 90.56 91 GLU A O 1
ATOM 736 N N . GLY A 1 92 ? -28.688 -63.875 16.672 1 89.75 92 GLY A N 1
ATOM 737 C CA . GLY A 1 92 ? -29.188 -63 17.719 1 89.75 92 GLY A CA 1
ATOM 738 C C . GLY A 1 92 ? -30.531 -62.375 17.391 1 89.75 92 GLY A C 1
ATOM 739 O O . GLY A 1 92 ? -31.391 -62.25 18.266 1 89.75 92 GLY A O 1
ATOM 740 N N . ARG A 1 93 ? -30.75 -62.094 16.141 1 89.62 93 ARG A N 1
ATOM 741 C CA . ARG A 1 93 ? -31.984 -61.469 15.711 1 89.62 93 ARG A CA 1
ATOM 742 C C . ARG A 1 93 ? -32.938 -62.469 15.102 1 89.62 93 ARG A C 1
ATOM 744 O O . ARG A 1 93 ? -33.969 -62.094 14.516 1 89.62 93 ARG A O 1
ATOM 751 N N . ARG A 1 94 ? -32.594 -63.688 15.141 1 90.12 94 ARG A N 1
ATOM 752 C CA . ARG A 1 94 ? -33.375 -64.812 14.609 1 90.12 94 ARG A CA 1
ATOM 753 C C . ARG A 1 94 ? -33.812 -64.5 13.18 1 90.12 94 ARG A C 1
ATOM 755 O O . ARG A 1 94 ? -35 -64.688 12.844 1 90.12 94 ARG A O 1
ATOM 762 N N . LEU A 1 95 ? -32.875 -64.062 12.367 1 91.38 95 LEU A N 1
ATOM 763 C CA . LEU A 1 95 ? -33.156 -63.594 11.008 1 91.38 95 LEU A CA 1
ATOM 764 C C . LEU A 1 95 ? -33.625 -64.75 10.148 1 91.38 95 LEU A C 1
ATOM 766 O O . LEU A 1 95 ? -34.438 -64.562 9.234 1 91.38 95 LEU A O 1
ATOM 770 N N . LEU A 1 96 ? -33.312 -65.875 10.523 1 88.62 96 LEU A N 1
ATOM 771 C CA . LEU A 1 96 ? -33.656 -67.062 9.758 1 88.62 96 LEU A CA 1
ATOM 772 C C . LEU A 1 96 ? -35.156 -67.312 9.836 1 88.62 96 LEU A C 1
ATOM 774 O O . LEU A 1 96 ? -35.75 -67.812 8.883 1 88.62 96 LEU A O 1
ATOM 778 N N . ASP A 1 97 ? -35.656 -67 10.914 1 89.19 97 ASP A N 1
ATOM 779 C CA . ASP A 1 97 ? -37.094 -67.188 11.094 1 89.19 97 ASP A CA 1
ATOM 780 C C . ASP A 1 97 ? -37.875 -66.312 10.086 1 89.19 97 ASP A C 1
ATOM 782 O O . ASP A 1 97 ? -39.031 -66.688 9.742 1 89.19 97 ASP A O 1
ATOM 786 N N . ARG A 1 98 ? -37.25 -65.375 9.625 1 89.88 98 ARG A N 1
ATOM 787 C CA . ARG A 1 98 ? -37.906 -64.438 8.68 1 89.88 98 ARG A CA 1
ATOM 788 C C . ARG A 1 98 ? -37.375 -64.688 7.262 1 89.88 98 ARG A C 1
ATOM 790 O O . ARG A 1 98 ? -37.656 -63.875 6.363 1 89.88 98 ARG A O 1
ATOM 797 N N . GLY A 1 99 ? -36.531 -65.562 7.172 1 89.94 99 GLY A N 1
ATOM 798 C CA . GLY A 1 99 ? -36.031 -65.938 5.852 1 89.94 99 GLY A CA 1
ATOM 799 C C . GLY A 1 99 ? -34.906 -65 5.383 1 89.94 99 GLY A C 1
ATOM 800 O O . GLY A 1 99 ? -34.656 -64.875 4.18 1 89.94 99 GLY A O 1
ATOM 801 N N . THR A 1 100 ? -34.25 -64.375 6.414 1 93.44 100 THR A N 1
ATOM 802 C CA . THR A 1 100 ? -33.156 -63.5 6.02 1 93.44 100 THR A CA 1
ATOM 803 C C . THR A 1 100 ? -31.859 -63.875 6.754 1 93.44 100 THR A C 1
ATOM 805 O O . THR A 1 100 ? -31.906 -64.562 7.766 1 93.44 100 THR A O 1
ATOM 808 N N . VAL A 1 101 ? -30.734 -63.531 6.184 1 93.12 101 VAL A N 1
ATOM 809 C CA . VAL A 1 101 ? -29.422 -63.75 6.762 1 93.12 101 VAL A CA 1
ATOM 810 C C . VAL A 1 101 ? -28.625 -62.438 6.734 1 93.12 101 VAL A C 1
ATOM 812 O O . VAL A 1 101 ? -28.672 -61.688 5.746 1 93.12 101 VAL A O 1
ATOM 815 N N . ALA A 1 102 ? -27.969 -62.156 7.805 1 92.12 102 ALA A N 1
ATOM 816 C CA . ALA A 1 102 ? -27.109 -61 7.879 1 92.12 102 ALA A CA 1
ATOM 817 C C . ALA A 1 102 ? -25.797 -61.219 7.113 1 92.12 102 ALA A C 1
ATOM 819 O O . ALA A 1 102 ? -25.047 -62.156 7.414 1 92.12 102 ALA A O 1
ATOM 820 N N . CYS A 1 103 ? -25.609 -60.406 6.109 1 91.25 103 CYS A N 1
ATOM 821 C CA . CYS A 1 103 ? -24.422 -60.562 5.27 1 91.25 103 CYS A CA 1
ATOM 822 C C . CYS A 1 103 ? -23.562 -59.281 5.309 1 91.25 103 CYS A C 1
ATOM 824 O O . CYS A 1 103 ? -24.062 -58.188 5.5 1 91.25 103 CYS A O 1
ATOM 826 N N . ARG A 1 104 ? -22.219 -59.531 5.262 1 86.44 104 ARG A N 1
ATOM 827 C CA . ARG A 1 104 ? -21.234 -58.5 4.98 1 86.44 104 ARG A CA 1
ATOM 828 C C . ARG A 1 104 ? -20.562 -58.719 3.625 1 86.44 104 ARG A C 1
ATOM 830 O O . ARG A 1 104 ? -20.047 -59.812 3.363 1 86.44 104 ARG A O 1
ATOM 837 N N . PHE A 1 105 ? -20.828 -57.812 2.773 1 79.44 105 PHE A N 1
ATOM 838 C CA . PHE A 1 105 ? -20.25 -57.969 1.445 1 79.44 105 PHE A CA 1
ATOM 839 C C . PHE A 1 105 ? -19.688 -56.656 0.917 1 79.44 105 PHE A C 1
ATOM 841 O O . PHE A 1 105 ? -19.984 -55.594 1.462 1 79.44 105 PHE A O 1
ATOM 848 N N . THR A 1 106 ? -18.734 -56.844 0.028 1 68.44 106 THR A N 1
ATOM 849 C CA . THR A 1 106 ? -18.156 -55.688 -0.636 1 68.44 106 THR A CA 1
ATOM 850 C C . THR A 1 106 ? -18.875 -55.406 -1.945 1 68.44 106 THR A C 1
ATOM 852 O O . THR A 1 106 ? -19.188 -56.312 -2.713 1 68.44 106 THR A O 1
ATOM 855 N N . GLU A 1 107 ? -19.562 -54.344 -2.025 1 64 107 GLU A N 1
ATOM 856 C CA . GLU A 1 107 ? -20.219 -53.938 -3.26 1 64 107 GLU A CA 1
ATOM 857 C C . GLU A 1 107 ? -19.359 -52.938 -4.035 1 64 107 GLU A C 1
ATOM 859 O O . GLU A 1 107 ? -18.625 -52.156 -3.441 1 64 107 GLU A O 1
ATOM 864 N N . LEU A 1 108 ? -19.188 -53.312 -5.324 1 59.88 108 LEU A N 1
ATOM 865 C CA . LEU A 1 108 ? -18.531 -52.375 -6.207 1 59.88 108 LEU A CA 1
ATOM 866 C C . LEU A 1 108 ? -19.328 -51.062 -6.324 1 59.88 108 LEU A C 1
ATOM 868 O O . LEU A 1 108 ? -20.5 -51.094 -6.695 1 59.88 108 LEU A O 1
ATOM 872 N N . ILE A 1 109 ? -18.844 -50.094 -5.648 1 67.62 109 ILE A N 1
ATOM 873 C CA . ILE A 1 109 ? -19.562 -48.844 -5.723 1 67.62 109 ILE A CA 1
ATOM 874 C C . ILE A 1 109 ? -18.906 -47.906 -6.738 1 67.62 109 ILE A C 1
ATOM 876 O O . ILE A 1 109 ? -17.719 -47.594 -6.621 1 67.62 109 ILE A O 1
ATOM 880 N N . VAL A 1 110 ? -19.578 -47.75 -7.82 1 76.69 110 VAL A N 1
ATOM 881 C CA . VAL A 1 110 ? -19.141 -46.844 -8.867 1 76.69 110 VAL A CA 1
ATOM 882 C C . VAL A 1 110 ? -19.562 -45.406 -8.523 1 76.69 110 VAL A C 1
ATOM 884 O O . VAL A 1 110 ? -18.906 -44.469 -8.922 1 76.69 110 VAL A O 1
ATOM 887 N N . ASP A 1 111 ? -20.562 -45.375 -7.676 1 84.5 111 ASP A N 1
ATOM 888 C CA . ASP A 1 111 ? -21.062 -44.031 -7.312 1 84.5 111 ASP A CA 1
ATOM 889 C C . ASP A 1 111 ? -20.281 -43.438 -6.145 1 84.5 111 ASP A C 1
ATOM 891 O O . ASP A 1 111 ? -20.812 -43.281 -5.047 1 84.5 111 ASP A O 1
ATOM 895 N N . THR A 1 112 ? -19.125 -43.219 -6.406 1 83.06 112 THR A N 1
ATOM 896 C CA . THR A 1 112 ? -18.234 -42.594 -5.43 1 83.06 112 THR A CA 1
ATOM 897 C C . THR A 1 112 ? -18.188 -41.094 -5.645 1 83.06 112 THR A C 1
ATOM 899 O O . THR A 1 112 ? -18.484 -40.594 -6.734 1 83.06 112 THR A O 1
ATOM 902 N N . PRO A 1 113 ? -17.812 -40.312 -4.602 1 85 113 PRO A N 1
ATOM 903 C CA . PRO A 1 113 ? -17.656 -38.875 -4.777 1 85 113 PRO A CA 1
ATOM 904 C C . PRO A 1 113 ? -16.719 -38.5 -5.926 1 85 113 PRO A C 1
ATOM 906 O O . PRO A 1 113 ? -16.969 -37.531 -6.656 1 85 113 PRO A O 1
ATOM 909 N N . ARG A 1 114 ? -15.719 -39.281 -6.109 1 85.56 114 ARG A N 1
ATOM 910 C CA . ARG A 1 114 ? -14.75 -39 -7.164 1 85.56 114 ARG A CA 1
ATOM 911 C C . ARG A 1 114 ? -15.391 -39.156 -8.547 1 85.56 114 ARG A C 1
ATOM 913 O O . ARG A 1 114 ? -15.219 -38.281 -9.406 1 85.56 114 ARG A O 1
ATOM 920 N N . ASN A 1 115 ? -16.094 -40.25 -8.672 1 87 115 ASN A N 1
ATOM 921 C CA . ASN A 1 115 ? -16.719 -40.469 -9.969 1 87 115 ASN A CA 1
ATOM 922 C C . ASN A 1 115 ? -17.828 -39.438 -10.234 1 87 115 ASN A C 1
ATOM 924 O O . ASN A 1 115 ? -18.016 -39 -11.375 1 87 115 ASN A O 1
ATOM 928 N N . ARG A 1 116 ? -18.484 -39.062 -9.195 1 90 116 ARG A N 1
ATOM 929 C CA . ARG A 1 116 ? -19.484 -38 -9.344 1 90 116 ARG A CA 1
ATOM 930 C C . ARG A 1 116 ? -18.828 -36.688 -9.75 1 90 116 ARG A C 1
ATOM 932 O O . ARG A 1 116 ? -19.375 -35.938 -10.57 1 90 116 ARG A O 1
ATOM 939 N N . TYR A 1 117 ? -17.703 -36.438 -9.117 1 89.81 117 TYR A N 1
ATOM 940 C CA . TYR A 1 117 ? -16.969 -35.219 -9.438 1 89.81 117 TYR A CA 1
ATOM 941 C C . TYR A 1 117 ? -16.531 -35.219 -10.898 1 89.81 117 TYR A C 1
ATOM 943 O O . TYR A 1 117 ? -16.719 -34.219 -11.609 1 89.81 117 TYR A O 1
ATOM 951 N N . ILE A 1 118 ? -15.992 -36.312 -11.32 1 90.69 118 ILE A N 1
ATOM 952 C CA . ILE A 1 118 ? -15.516 -36.438 -12.688 1 90.69 118 ILE A CA 1
ATOM 953 C C . ILE A 1 118 ? -16.672 -36.25 -13.664 1 90.69 118 ILE A C 1
ATOM 955 O O . ILE A 1 118 ? -16.547 -35.531 -14.656 1 90.69 118 ILE A O 1
ATOM 959 N N . ALA A 1 119 ? -17.766 -36.844 -13.359 1 92.5 119 ALA A N 1
ATOM 960 C CA . ALA A 1 119 ? -18.953 -36.719 -14.219 1 92.5 119 ALA A CA 1
ATOM 961 C C . ALA A 1 119 ? -19.406 -35.25 -14.305 1 92.5 119 ALA A C 1
ATOM 963 O O . ALA A 1 119 ? -19.75 -34.781 -15.383 1 92.5 119 ALA A O 1
ATOM 964 N N . ALA A 1 120 ? -19.406 -34.688 -13.188 1 91.31 120 ALA A N 1
ATOM 965 C CA . ALA A 1 120 ? -19.844 -33.281 -13.148 1 91.31 120 ALA A CA 1
ATOM 966 C C . ALA A 1 120 ? -18.922 -32.406 -13.992 1 91.31 120 ALA A C 1
ATOM 968 O O . ALA A 1 120 ? -19.375 -31.531 -14.727 1 91.31 120 ALA A O 1
ATOM 969 N N . VAL A 1 121 ? -17.672 -32.625 -13.852 1 90.75 121 VAL A N 1
ATOM 970 C CA . VAL A 1 121 ? -16.688 -31.828 -14.57 1 90.75 121 VAL A CA 1
ATOM 971 C C . VAL A 1 121 ? -16.812 -32.094 -16.062 1 90.75 121 VAL A C 1
ATOM 973 O O . VAL A 1 121 ? -16.656 -31.172 -16.891 1 90.75 121 VAL A O 1
ATOM 976 N N . LEU A 1 122 ? -17.062 -33.312 -16.438 1 93.12 122 LEU A N 1
ATOM 977 C CA . LEU A 1 122 ? -17.281 -33.656 -17.844 1 93.12 122 LEU A CA 1
ATOM 978 C C . LEU A 1 122 ? -18.453 -32.844 -18.406 1 93.12 122 LEU A C 1
ATOM 980 O O . LEU A 1 122 ? -18.359 -32.312 -19.516 1 93.12 122 LEU A O 1
ATOM 984 N N . ARG A 1 123 ? -19.453 -32.75 -17.688 1 91.69 123 ARG A N 1
ATOM 985 C CA . ARG A 1 123 ? -20.625 -32.031 -18.156 1 91.69 123 ARG A CA 1
ATOM 986 C C . ARG A 1 123 ? -20.297 -30.547 -18.328 1 91.69 123 ARG A C 1
ATOM 988 O O . ARG A 1 123 ? -20.719 -29.922 -19.297 1 91.69 123 ARG A O 1
ATOM 995 N N . LYS A 1 124 ? -19.609 -30.094 -17.406 1 87.38 124 LYS A N 1
ATOM 996 C CA . LYS A 1 124 ? -19.203 -28.703 -17.5 1 87.38 124 LYS A CA 1
ATOM 997 C C . LYS A 1 124 ? -18.266 -28.469 -18.672 1 87.38 124 LYS A C 1
ATOM 999 O O . LYS A 1 124 ? -18.344 -27.438 -19.359 1 87.38 124 LYS A O 1
ATOM 1004 N N . SER A 1 125 ? -17.375 -29.422 -18.875 1 88.81 125 SER A N 1
ATOM 1005 C CA . SER A 1 125 ? -16.391 -29.344 -19.953 1 88.81 125 SER A CA 1
ATOM 1006 C C . SER A 1 125 ? -17.078 -29.219 -21.312 1 88.81 125 SER A C 1
ATOM 1008 O O . SER A 1 125 ? -16.594 -28.5 -22.188 1 88.81 125 SER A O 1
ATOM 1010 N N . ALA A 1 126 ? -18.156 -29.844 -21.453 1 89.06 126 ALA A N 1
ATOM 1011 C CA . ALA A 1 126 ? -18.875 -29.844 -22.719 1 89.06 126 ALA A CA 1
ATOM 1012 C C . ALA A 1 126 ? -19.344 -28.453 -23.109 1 89.06 126 ALA A C 1
ATOM 1014 O O . ALA A 1 126 ? -19.484 -28.125 -24.281 1 89.06 126 ALA A O 1
ATOM 1015 N N . THR A 1 127 ? -19.484 -27.641 -22.125 1 83.31 127 THR A N 1
ATOM 1016 C CA . THR A 1 127 ? -19.969 -26.297 -22.375 1 83.31 127 THR A CA 1
ATOM 1017 C C . THR A 1 127 ? -18.797 -25.328 -22.547 1 83.31 127 THR A C 1
ATOM 1019 O O . THR A 1 127 ? -18.984 -24.203 -23 1 83.31 127 THR A O 1
ATOM 1022 N N . LEU A 1 128 ? -17.656 -25.75 -22.109 1 77 128 LEU A N 1
ATOM 1023 C CA . LEU A 1 128 ? -16.516 -24.844 -22.062 1 77 128 LEU A CA 1
ATOM 1024 C C . LEU A 1 128 ? -15.719 -24.922 -23.375 1 77 128 LEU A C 1
ATOM 1026 O O . LEU A 1 128 ? -15.07 -23.953 -23.766 1 77 128 LEU A O 1
ATOM 1030 N N . VAL A 1 129 ? -15.742 -26.109 -24.062 1 81.25 129 VAL A N 1
ATOM 1031 C CA . VAL A 1 129 ? -14.859 -26.359 -25.188 1 81.25 129 VAL A CA 1
ATOM 1032 C C . VAL A 1 129 ? -15.469 -25.766 -26.469 1 81.25 129 VAL A C 1
ATOM 1034 O O . VAL A 1 129 ? -16.688 -25.625 -26.562 1 81.25 129 VAL A O 1
ATOM 1037 N N . GLN A 1 130 ? -14.711 -25.422 -27.359 1 77.5 130 GLN A N 1
ATOM 1038 C CA . GLN A 1 130 ? -15.148 -24.875 -28.641 1 77.5 130 GLN A CA 1
ATOM 1039 C C . GLN A 1 130 ? -15.414 -25.984 -29.656 1 77.5 130 GLN A C 1
ATOM 1041 O O . GLN A 1 130 ? -16.297 -25.844 -30.516 1 77.5 130 GLN A O 1
ATOM 1046 N N . SER A 1 131 ? -14.695 -27.016 -29.578 1 86 131 SER A N 1
ATOM 1047 C CA . SER A 1 131 ? -14.844 -28.156 -30.484 1 86 131 SER A CA 1
ATOM 1048 C C . SER A 1 131 ? -16.125 -28.922 -30.203 1 86 131 SER A C 1
ATOM 1050 O O . SER A 1 131 ? -16.297 -29.484 -29.109 1 86 131 SER A O 1
ATOM 1052 N N . GLU A 1 132 ? -16.969 -28.922 -31.141 1 91.06 132 GLU A N 1
ATOM 1053 C CA . GLU A 1 132 ? -18.203 -29.672 -31 1 91.06 132 GLU A CA 1
ATOM 1054 C C . GLU A 1 132 ? -17.938 -31.156 -30.781 1 91.06 132 GLU A C 1
ATOM 1056 O O . GLU A 1 132 ? -18.641 -31.828 -30.016 1 91.06 132 GLU A O 1
ATOM 1061 N N . GLU A 1 133 ? -16.953 -31.594 -31.469 1 93 133 GLU A N 1
ATOM 1062 C CA . GLU A 1 133 ? -16.594 -33 -31.312 1 93 133 GLU A CA 1
ATOM 1063 C C . GLU A 1 133 ? -16.172 -33.312 -29.875 1 93 133 GLU A C 1
ATOM 1065 O O . GLU A 1 133 ? -16.578 -34.312 -29.312 1 93 133 GLU A O 1
ATOM 1070 N N . LEU A 1 134 ? -15.367 -32.469 -29.406 1 92.81 134 LEU A N 1
ATOM 1071 C CA . LEU A 1 134 ? -14.891 -32.656 -28.031 1 92.81 134 LEU A CA 1
ATOM 1072 C C . LEU A 1 134 ? -16.047 -32.531 -27.031 1 92.81 134 LEU A C 1
ATOM 1074 O O . LEU A 1 134 ? -16.094 -33.25 -26.047 1 92.81 134 LEU A O 1
ATOM 1078 N N . ALA A 1 135 ? -16.938 -31.594 -27.281 1 93.19 135 ALA A N 1
ATOM 1079 C CA . ALA A 1 135 ? -18.109 -31.438 -26.438 1 93.19 135 ALA A CA 1
ATOM 1080 C C . ALA A 1 135 ? -18.938 -32.719 -26.422 1 93.19 135 ALA A C 1
ATOM 1082 O O . ALA A 1 135 ? -19.375 -33.188 -25.359 1 93.19 135 ALA A O 1
ATOM 1083 N N . HIS A 1 136 ? -19.047 -33.312 -27.531 1 94.94 136 HIS A N 1
ATOM 1084 C CA . HIS A 1 136 ? -19.797 -34.562 -27.641 1 94.94 136 HIS A CA 1
ATOM 1085 C C . HIS A 1 136 ? -19.094 -35.688 -26.875 1 94.94 136 HIS A C 1
ATOM 1087 O O . HIS A 1 136 ? -19.75 -36.469 -26.203 1 94.94 136 HIS A O 1
ATOM 1093 N N . ARG A 1 137 ? -17.828 -35.719 -27.047 1 94.38 137 ARG A N 1
ATOM 1094 C CA . ARG A 1 137 ? -17.047 -36.75 -26.344 1 94.38 137 ARG A CA 1
ATOM 1095 C C . ARG A 1 137 ? -17.219 -36.625 -24.844 1 94.38 137 ARG A C 1
ATOM 1097 O O . ARG A 1 137 ? -17.359 -37.625 -24.141 1 94.38 137 ARG A O 1
ATOM 1104 N N . CYS A 1 138 ? -17.219 -35.406 -24.328 1 95.31 138 CYS A N 1
ATOM 1105 C CA . CYS A 1 138 ? -17.406 -35.188 -22.906 1 95.31 138 CYS A CA 1
ATOM 1106 C C . CYS A 1 138 ? -18.797 -35.625 -22.469 1 95.31 138 CYS A C 1
ATOM 1108 O O . CYS A 1 138 ? -18.922 -36.312 -21.453 1 95.31 138 CYS A O 1
ATOM 1110 N N . THR A 1 139 ? -19.766 -35.281 -23.25 1 95.31 139 THR A N 1
ATOM 1111 C CA . THR A 1 139 ? -21.125 -35.688 -22.953 1 95.31 139 THR A CA 1
ATOM 1112 C C . THR A 1 139 ? -21.281 -37.188 -22.953 1 95.31 139 THR A C 1
ATOM 1114 O O . THR A 1 139 ? -21.906 -37.781 -22.078 1 95.31 139 THR A O 1
ATOM 1117 N N . ALA A 1 140 ? -20.656 -37.781 -23.938 1 94.75 140 ALA A N 1
ATOM 1118 C CA . ALA A 1 140 ? -20.719 -39.25 -24.062 1 94.75 140 ALA A CA 1
ATOM 1119 C C . ALA A 1 140 ? -20.047 -39.938 -22.875 1 94.75 140 ALA A C 1
ATOM 1121 O O . ALA A 1 140 ? -20.562 -40.906 -22.344 1 94.75 140 ALA A O 1
ATOM 1122 N N . ALA A 1 141 ? -18.969 -39.469 -22.5 1 94.62 141 ALA A N 1
ATOM 1123 C CA . ALA A 1 141 ? -18.25 -40.031 -21.359 1 94.62 141 ALA A CA 1
ATOM 1124 C C . ALA A 1 141 ? -19.047 -39.844 -20.062 1 94.62 141 ALA A C 1
ATOM 1126 O O . ALA A 1 141 ? -19.094 -40.75 -19.234 1 94.62 141 ALA A O 1
ATOM 1127 N N . ALA A 1 142 ? -19.641 -38.656 -19.906 1 94.31 142 ALA A N 1
ATOM 1128 C CA . ALA A 1 142 ? -20.484 -38.438 -18.734 1 94.31 142 ALA A CA 1
ATOM 1129 C C . ALA A 1 142 ? -21.672 -39.406 -18.703 1 94.31 142 ALA A C 1
ATOM 1131 O O . ALA A 1 142 ? -22 -39.938 -17.656 1 94.31 142 ALA A O 1
ATOM 1132 N N . PHE A 1 143 ? -22.188 -39.562 -19.828 1 92.62 143 PHE A N 1
ATOM 1133 C CA . PHE A 1 143 ? -23.312 -40.469 -19.953 1 92.62 143 PHE A CA 1
ATOM 1134 C C . PHE A 1 143 ? -22.891 -41.906 -19.641 1 92.62 143 PHE A C 1
ATOM 1136 O O . PHE A 1 143 ? -23.625 -42.656 -19 1 92.62 143 PHE A O 1
ATOM 1143 N N . ALA A 1 144 ? -21.75 -42.281 -20.062 1 90.62 144 ALA A N 1
ATOM 1144 C CA . ALA A 1 144 ? -21.219 -43.625 -19.781 1 90.62 144 ALA A CA 1
ATOM 1145 C C . ALA A 1 144 ? -21.062 -43.844 -18.281 1 90.62 144 ALA A C 1
ATOM 1147 O O . ALA A 1 144 ? -21.391 -44.938 -17.766 1 90.62 144 ALA A O 1
ATOM 1148 N N . LEU A 1 145 ? -20.656 -42.844 -17.594 1 90.88 145 LEU A N 1
ATOM 1149 C CA . LEU A 1 145 ? -20.531 -42.969 -16.156 1 90.88 145 LEU A CA 1
ATOM 1150 C C . LEU A 1 145 ? -21.906 -43.094 -15.5 1 90.88 145 LEU A C 1
ATOM 1152 O O . LEU A 1 145 ? -22.078 -43.906 -14.578 1 90.88 145 LEU A O 1
ATOM 1156 N N . SER A 1 146 ? -22.781 -42.344 -16.031 1 89.69 146 SER A N 1
ATOM 1157 C CA . SER A 1 146 ? -24.141 -42.438 -15.508 1 89.69 146 SER A CA 1
ATOM 1158 C C . SER A 1 146 ? -24.734 -43.812 -15.719 1 89.69 146 SER A C 1
ATOM 1160 O O . SER A 1 146 ? -25.406 -44.375 -14.828 1 89.69 146 SER A O 1
ATOM 1162 N N . ARG A 1 147 ? -24.422 -44.406 -16.766 1 87.44 147 ARG A N 1
ATOM 1163 C CA . ARG A 1 147 ? -24.922 -45.719 -17.094 1 87.44 147 ARG A CA 1
ATOM 1164 C C . ARG A 1 147 ? -24.328 -46.781 -16.156 1 87.44 147 ARG A C 1
ATOM 1166 O O . ARG A 1 147 ? -24.953 -47.812 -15.906 1 87.44 147 ARG A O 1
ATOM 1173 N N . LEU A 1 148 ? -23.203 -46.469 -15.688 1 84.62 148 LEU A N 1
ATOM 1174 C CA . LEU A 1 148 ? -22.547 -47.375 -14.781 1 84.62 148 LEU A CA 1
ATOM 1175 C C . LEU A 1 148 ? -23.047 -47.188 -13.352 1 84.62 148 LEU A C 1
ATOM 1177 O O . LEU A 1 148 ? -22.656 -47.938 -12.453 1 84.62 148 LEU A O 1
ATOM 1181 N N . GLY A 1 149 ? -23.859 -46.156 -13.203 1 85.19 149 GLY A N 1
ATOM 1182 C CA . GLY A 1 149 ? -24.484 -46 -11.898 1 85.19 149 GLY A CA 1
ATOM 1183 C C . GLY A 1 149 ? -23.969 -44.812 -11.141 1 85.19 149 GLY A C 1
ATOM 1184 O O . GLY A 1 149 ? -24.25 -44.656 -9.953 1 85.19 149 GLY A O 1
ATOM 1185 N N . VAL A 1 150 ? -23.141 -43.969 -11.773 1 89.38 150 VAL A N 1
ATOM 1186 C CA . VAL A 1 150 ? -22.625 -42.75 -11.102 1 89.38 150 VAL A CA 1
ATOM 1187 C C . VAL A 1 150 ? -23.734 -41.719 -11.008 1 89.38 150 VAL A C 1
ATOM 1189 O O . VAL A 1 150 ? -24.359 -41.375 -12.016 1 89.38 150 VAL A O 1
ATOM 1192 N N . GLY A 1 151 ? -23.953 -41.156 -9.836 1 86.94 151 GLY A N 1
ATOM 1193 C CA . GLY A 1 151 ? -25 -40.188 -9.609 1 86.94 151 GLY A CA 1
ATOM 1194 C C . GLY A 1 151 ? -24.672 -38.812 -10.219 1 86.94 151 GLY A C 1
ATOM 1195 O O . GLY A 1 151 ? -23.531 -38.562 -10.578 1 86.94 151 GLY A O 1
ATOM 1196 N N . THR A 1 152 ? -25.703 -37.938 -10.281 1 85.81 152 THR A N 1
ATOM 1197 C CA . THR A 1 152 ? -25.578 -36.656 -10.953 1 85.81 152 THR A CA 1
ATOM 1198 C C . THR A 1 152 ? -25.281 -35.562 -9.945 1 85.81 152 THR A C 1
ATOM 1200 O O . THR A 1 152 ? -24.922 -34.438 -10.328 1 85.81 152 THR A O 1
ATOM 1203 N N . ARG A 1 153 ? -25.328 -35.969 -8.711 1 85.25 153 ARG A N 1
ATOM 1204 C CA . ARG A 1 153 ? -25.094 -34.938 -7.703 1 85.25 153 ARG A CA 1
ATOM 1205 C C . ARG A 1 153 ? -23.609 -34.688 -7.523 1 85.25 153 ARG A C 1
ATOM 1207 O O . ARG A 1 153 ? -22.844 -35.594 -7.184 1 85.25 153 ARG A O 1
ATOM 1214 N N . ALA A 1 154 ? -23.266 -33.406 -7.691 1 85.25 154 ALA A N 1
ATOM 1215 C CA . ALA A 1 154 ? -21.859 -33.062 -7.461 1 85.25 154 ALA A CA 1
ATOM 1216 C C . ALA A 1 154 ? -21.5 -33.188 -5.988 1 85.25 154 ALA A C 1
ATOM 1218 O O . ALA A 1 154 ? -22.297 -32.812 -5.109 1 85.25 154 ALA A O 1
ATOM 1219 N N . PRO A 1 155 ? -20.344 -33.781 -5.746 1 84.75 155 PRO A N 1
ATOM 1220 C CA . PRO A 1 155 ? -19.938 -33.938 -4.348 1 84.75 155 PRO A CA 1
ATOM 1221 C C . PRO A 1 155 ? -19.516 -32.594 -3.721 1 84.75 155 PRO A C 1
ATOM 1223 O O . PRO A 1 155 ? -19.109 -31.672 -4.43 1 84.75 155 PRO A O 1
ATOM 1226 N N . THR A 1 156 ? -19.734 -32.562 -2.426 1 77.38 156 THR A N 1
ATOM 1227 C CA . THR A 1 156 ? -19.203 -31.422 -1.684 1 77.38 156 THR A CA 1
ATOM 1228 C C . THR A 1 156 ? -17.688 -31.547 -1.522 1 77.38 156 THR A C 1
ATOM 1230 O O . THR A 1 156 ? -17.125 -32.625 -1.75 1 77.38 156 THR A O 1
ATOM 1233 N N . ARG A 1 157 ? -17.078 -30.391 -1.247 1 72.19 157 ARG A N 1
ATOM 1234 C CA . ARG A 1 157 ? -15.633 -30.422 -0.988 1 72.19 157 ARG A CA 1
ATOM 1235 C C . ARG A 1 157 ? -15.305 -31.391 0.14 1 72.19 157 ARG A C 1
ATOM 1237 O O . ARG A 1 157 ? -14.281 -32.062 0.092 1 72.19 157 ARG A O 1
ATOM 1244 N N . ALA A 1 158 ? -16.172 -31.391 1.12 1 73.62 158 ALA A N 1
ATOM 1245 C CA . ALA A 1 158 ? -15.977 -32.281 2.26 1 73.62 158 ALA A CA 1
ATOM 1246 C C . ALA A 1 158 ? -16.047 -33.75 1.83 1 73.62 158 ALA A C 1
ATOM 1248 O O . ALA A 1 158 ? -15.25 -34.562 2.271 1 73.62 158 ALA A O 1
ATOM 1249 N N . GLU A 1 159 ? -16.922 -34.094 1.016 1 78.5 159 GLU A N 1
ATOM 1250 C CA . GLU A 1 159 ? -17.078 -35.469 0.512 1 78.5 159 GLU A CA 1
ATOM 1251 C C . GLU A 1 159 ? -15.867 -35.875 -0.315 1 78.5 159 GLU A C 1
ATOM 1253 O O . GLU A 1 159 ? -15.414 -37.031 -0.217 1 78.5 159 GLU A O 1
ATOM 1258 N N . LEU A 1 160 ? -15.43 -34.906 -1.072 1 78.31 160 LEU A N 1
ATOM 1259 C CA . LEU A 1 160 ? -14.297 -35.188 -1.94 1 78.31 160 LEU A CA 1
ATOM 1260 C C . LEU A 1 160 ? -13.023 -35.375 -1.122 1 78.31 160 LEU A C 1
ATOM 1262 O O . LEU A 1 160 ? -12.188 -36.219 -1.456 1 78.31 160 LEU A O 1
ATOM 1266 N N . SER A 1 161 ? -12.922 -34.594 -0.052 1 73.38 161 SER A N 1
ATOM 1267 C CA . SER A 1 161 ? -11.742 -34.688 0.797 1 73.38 161 SER A CA 1
ATOM 1268 C C . SER A 1 161 ? -11.703 -36.031 1.523 1 73.38 161 SER A C 1
ATOM 1270 O O . SER A 1 161 ? -10.625 -36.531 1.83 1 73.38 161 SER A O 1
ATOM 1272 N N . ARG A 1 162 ? -12.773 -36.594 1.861 1 66.5 162 ARG A N 1
ATOM 1273 C CA . ARG A 1 162 ? -12.875 -37.844 2.574 1 66.5 162 ARG A CA 1
ATOM 1274 C C . ARG A 1 162 ? -12.617 -39.031 1.637 1 66.5 162 ARG A C 1
ATOM 1276 O O . ARG A 1 162 ? -12.297 -40.125 2.086 1 66.5 162 ARG A O 1
ATOM 1283 N N . ASP A 1 163 ? -13.07 -38.812 0.542 1 63.06 163 ASP A N 1
ATOM 1284 C CA . ASP A 1 163 ? -12.836 -39.875 -0.433 1 63.06 163 ASP A CA 1
ATOM 1285 C C . ASP A 1 163 ? -11.344 -40.125 -0.629 1 63.06 163 ASP A C 1
ATOM 1287 O O . ASP A 1 163 ? -10.656 -39.344 -1.291 1 63.06 163 ASP A O 1
ATOM 1291 N N . ARG A 1 164 ? -10.758 -40.375 0.667 1 53.91 164 ARG A N 1
ATOM 1292 C CA . ARG A 1 164 ? -9.336 -40.656 0.704 1 53.91 164 ARG A CA 1
ATOM 1293 C C . ARG A 1 164 ? -8.945 -41.594 -0.45 1 53.91 164 ARG A C 1
ATOM 1295 O O . ARG A 1 164 ? -9.547 -42.656 -0.643 1 53.91 164 ARG A O 1
ATOM 1302 N N . VAL A 1 165 ? -8.469 -40.938 -1.334 1 51.03 165 VAL A N 1
ATOM 1303 C CA . VAL A 1 165 ? -7.902 -41.75 -2.4 1 51.03 165 VAL A CA 1
ATOM 1304 C C . VAL A 1 165 ? -7.121 -42.906 -1.799 1 51.03 165 VAL A C 1
ATOM 1306 O O . VAL A 1 165 ? -6.156 -42.719 -1.059 1 51.03 165 VAL A O 1
ATOM 1309 N N . GLY A 1 166 ? -7.629 -43.844 -1.299 1 45.16 166 GLY A N 1
ATOM 1310 C CA . GLY A 1 166 ? -6.734 -44.938 -0.956 1 45.16 166 GLY A CA 1
ATOM 1311 C C . GLY A 1 166 ? -5.41 -44.875 -1.691 1 45.16 166 GLY A C 1
ATOM 1312 O O . GLY A 1 166 ? -5.234 -44.031 -2.6 1 45.16 166 GLY A O 1
ATOM 1313 N N . THR A 1 167 ? -4.324 -45.562 -1.135 1 44.06 167 THR A N 1
ATOM 1314 C CA . THR A 1 167 ? -3.035 -45.75 -1.787 1 44.06 167 THR A CA 1
ATOM 1315 C C . THR A 1 167 ? -3.17 -45.656 -3.303 1 44.06 167 THR A C 1
ATOM 1317 O O . THR A 1 167 ? -2.209 -45.875 -4.039 1 44.06 167 THR A O 1
ATOM 1320 N N . HIS A 1 168 ? -4.348 -45.656 -3.693 1 47.12 168 HIS A N 1
ATOM 1321 C CA . HIS A 1 168 ? -4.516 -45.812 -5.133 1 47.12 168 HIS A CA 1
ATOM 1322 C C . HIS A 1 168 ? -3.83 -44.688 -5.891 1 47.12 168 HIS A C 1
ATOM 1324 O O . HIS A 1 168 ? -3.494 -43.656 -5.305 1 47.12 168 HIS A O 1
ATOM 1330 N N . ASP A 1 169 ? -4.098 -44.688 -7.621 1 58.62 169 ASP A N 1
ATOM 1331 C CA . ASP A 1 169 ? -3.375 -44.656 -8.891 1 58.62 169 ASP A CA 1
ATOM 1332 C C . ASP A 1 169 ? -3.018 -43.25 -9.297 1 58.62 169 ASP A C 1
ATOM 1334 O O . ASP A 1 169 ? -3.865 -42.344 -9.25 1 58.62 169 ASP A O 1
ATOM 1338 N N . ARG A 1 170 ? -1.833 -43.062 -9.102 1 64.69 170 ARG A N 1
ATOM 1339 C CA . ARG A 1 170 ? -1.222 -41.906 -9.773 1 64.69 170 ARG A CA 1
ATOM 1340 C C . ARG A 1 170 ? -2.09 -41.438 -10.93 1 64.69 170 ARG A C 1
ATOM 1342 O O . ARG A 1 170 ? -2.213 -40.219 -11.172 1 64.69 170 ARG A O 1
ATOM 1349 N N . ALA A 1 171 ? -2.799 -42.438 -11.492 1 69.44 171 ALA A N 1
ATOM 1350 C CA . ALA A 1 171 ? -3.641 -42.094 -12.641 1 69.44 171 ALA A CA 1
ATOM 1351 C C . ALA A 1 171 ? -4.871 -41.312 -12.203 1 69.44 171 ALA A C 1
ATOM 1353 O O . ALA A 1 171 ? -5.285 -40.375 -12.883 1 69.44 171 ALA A O 1
ATOM 1354 N N . ASP A 1 172 ? -5.387 -41.656 -11.016 1 74.19 172 ASP A N 1
ATOM 1355 C CA . ASP A 1 172 ? -6.562 -40.938 -10.531 1 74.19 172 ASP A CA 1
ATOM 1356 C C . ASP A 1 172 ? -6.191 -39.531 -10.047 1 74.19 172 ASP A C 1
ATOM 1358 O O . ASP A 1 172 ? -6.961 -38.594 -10.219 1 74.19 172 ASP A O 1
ATOM 1362 N N . GLN A 1 173 ? -5.043 -39.531 -9.539 1 76.38 173 GLN A N 1
ATOM 1363 C CA . GLN A 1 173 ? -4.594 -38.219 -9.086 1 76.38 173 GLN A CA 1
ATOM 1364 C C . GLN A 1 173 ? -4.445 -37.25 -10.258 1 76.38 173 GLN A C 1
ATOM 1366 O O . GLN A 1 173 ? -4.844 -36.094 -10.164 1 76.38 173 GLN A O 1
ATOM 1371 N N . HIS A 1 174 ? -3.852 -37.844 -11.266 1 78.75 174 HIS A N 1
ATOM 1372 C CA . HIS A 1 174 ? -3.701 -37.031 -12.469 1 78.75 174 HIS A CA 1
ATOM 1373 C C . HIS A 1 174 ? -5.059 -36.625 -13.031 1 78.75 174 HIS A C 1
ATOM 1375 O O . HIS A 1 174 ? -5.258 -35.469 -13.391 1 78.75 174 HIS A O 1
ATOM 1381 N N . LEU A 1 175 ? -5.914 -37.562 -13.055 1 83.69 175 LEU A N 1
ATOM 1382 C CA . LEU A 1 175 ? -7.254 -37.312 -13.57 1 83.69 175 LEU A CA 1
ATOM 1383 C C . LEU A 1 175 ? -7.965 -36.25 -12.727 1 83.69 175 LEU A C 1
ATOM 1385 O O . LEU A 1 175 ? -8.586 -35.344 -13.266 1 83.69 175 LEU A O 1
ATOM 1389 N N . LEU A 1 176 ? -7.824 -36.344 -11.469 1 82.88 176 LEU A N 1
ATOM 1390 C CA . LEU A 1 176 ? -8.469 -35.375 -10.578 1 82.88 176 LEU A CA 1
ATOM 1391 C C . LEU A 1 176 ? -7.836 -34 -10.711 1 82.88 176 LEU A C 1
ATOM 1393 O O . LEU A 1 176 ? -8.523 -33 -10.602 1 82.88 176 LEU A O 1
ATOM 1397 N N . SER A 1 177 ? -6.594 -34 -10.93 1 79.06 177 SER A N 1
ATOM 1398 C CA . SER A 1 177 ? -5.914 -32.75 -11.141 1 79.06 177 SER A CA 1
ATOM 1399 C C . SER A 1 177 ? -6.418 -32.031 -12.398 1 79.06 177 SER A C 1
ATOM 1401 O O . SER A 1 177 ? -6.648 -30.828 -12.398 1 79.06 177 SER A O 1
ATOM 1403 N N . LEU A 1 178 ? -6.562 -32.844 -13.391 1 83.06 178 LEU A N 1
ATOM 1404 C CA . LEU A 1 178 ? -7.11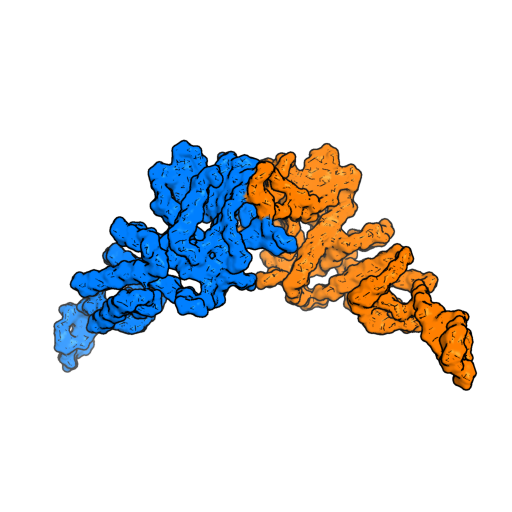7 -32.281 -14.633 1 83.06 178 LEU A CA 1
ATOM 1405 C C . LEU A 1 178 ? -8.547 -31.797 -14.414 1 83.06 178 LEU A C 1
ATOM 1407 O O . LEU A 1 178 ? -8.914 -30.719 -14.883 1 83.06 178 LEU A O 1
ATOM 1411 N N . ALA A 1 179 ? -9.273 -32.562 -13.688 1 85.5 179 ALA A N 1
ATOM 1412 C CA . ALA A 1 179 ? -10.656 -32.188 -13.398 1 85.5 179 ALA A CA 1
ATOM 1413 C C . ALA A 1 179 ? -10.711 -30.875 -12.641 1 85.5 179 ALA A C 1
ATOM 1415 O O . ALA A 1 179 ? -11.523 -30 -12.961 1 85.5 179 ALA A O 1
ATOM 1416 N N . ARG A 1 180 ? -9.898 -30.797 -11.695 1 80.38 180 ARG A N 1
ATOM 1417 C CA . ARG A 1 180 ? -9.859 -29.578 -10.898 1 80.38 180 ARG A CA 1
ATOM 1418 C C . ARG A 1 180 ? -9.477 -28.375 -11.75 1 80.38 180 ARG A C 1
ATOM 1420 O O . ARG A 1 180 ? -10.031 -27.281 -11.586 1 80.38 180 ARG A O 1
ATOM 1427 N N . LEU A 1 181 ? -8.555 -28.547 -12.555 1 78 181 LEU A N 1
ATOM 1428 C CA . LEU A 1 181 ? -8.141 -27.469 -13.445 1 78 181 LEU A CA 1
ATOM 1429 C C . LEU A 1 181 ? -9.297 -27.016 -14.328 1 78 181 LEU A C 1
ATOM 1431 O O . LEU A 1 181 ? -9.516 -25.812 -14.5 1 78 181 LEU A O 1
ATOM 1435 N N . VAL A 1 182 ? -9.984 -27.938 -14.867 1 79.75 182 VAL A N 1
ATOM 1436 C CA . VAL A 1 182 ? -11.133 -27.641 -15.719 1 79.75 182 VAL A CA 1
ATOM 1437 C C . VAL A 1 182 ? -12.203 -26.922 -14.898 1 79.75 182 VAL A C 1
ATOM 1439 O O . VAL A 1 182 ? -12.805 -25.953 -15.375 1 79.75 182 VAL A O 1
ATOM 1442 N N . GLU A 1 183 ? -12.406 -27.406 -13.711 1 78.44 183 GLU A N 1
ATOM 1443 C CA . GLU A 1 183 ? -13.398 -26.781 -12.844 1 78.44 183 GLU A CA 1
ATOM 1444 C C . GLU A 1 183 ? -13.008 -25.344 -12.508 1 78.44 183 GLU A C 1
ATOM 1446 O O . GLU A 1 183 ? -13.859 -24.453 -12.516 1 78.44 183 GLU A O 1
ATOM 1451 N N . ASP A 1 184 ? -11.812 -25.25 -12.117 1 69.81 184 ASP A N 1
ATOM 1452 C CA . ASP A 1 184 ? -11.32 -23.922 -11.766 1 69.81 184 ASP A CA 1
ATOM 1453 C C . ASP A 1 184 ? -11.43 -22.969 -12.945 1 69.81 184 ASP A C 1
ATOM 1455 O O . ASP A 1 184 ? -11.633 -21.766 -12.766 1 69.81 184 ASP A O 1
ATOM 1459 N N . MET A 1 185 ? -11.273 -23.5 -14.008 1 62.44 185 MET A N 1
ATOM 1460 C CA . MET A 1 185 ? -11.297 -22.719 -15.234 1 62.44 185 MET A CA 1
ATOM 1461 C C . MET A 1 185 ? -12.727 -22.312 -15.594 1 62.44 185 MET A C 1
ATOM 1463 O O . MET A 1 185 ? -12.938 -21.297 -16.25 1 62.44 185 MET A O 1
ATOM 1467 N N . ALA A 1 186 ? -13.562 -23.375 -15.312 1 55.62 186 ALA A N 1
ATOM 1468 C CA . ALA A 1 186 ? -14.953 -23.016 -15.594 1 55.62 186 ALA A CA 1
ATOM 1469 C C . ALA A 1 186 ? -15.359 -21.75 -14.852 1 55.62 186 ALA A C 1
ATOM 1471 O O . ALA A 1 186 ? -16.484 -21.266 -14.992 1 55.62 186 ALA A O 1
ATOM 1472 N N . LEU A 1 187 ? -14.539 -21.312 -14.031 1 49.69 187 LEU A N 1
ATOM 1473 C CA . LEU A 1 187 ? -14.812 -19.984 -13.492 1 49.69 187 LEU A CA 1
ATOM 1474 C C . LEU A 1 187 ? -15.117 -19 -14.617 1 49.69 187 LEU A C 1
ATOM 1476 O O . LEU A 1 187 ? -14.758 -19.234 -15.773 1 49.69 187 LEU A O 1
ATOM 1480 N N . PRO A 1 188 ? -15.602 -17.75 -14.328 1 45.19 188 PRO A N 1
ATOM 1481 C CA . PRO A 1 188 ? -16.297 -16.891 -15.289 1 45.19 188 PRO A CA 1
ATOM 1482 C C . PRO A 1 188 ? -15.555 -16.781 -16.625 1 45.19 188 PRO A C 1
ATOM 1484 O O . PRO A 1 188 ? -14.445 -16.25 -16.688 1 45.19 188 PRO A O 1
ATOM 1487 N N . VAL A 1 189 ? -15.367 -17.969 -17.188 1 41.31 189 VAL A N 1
ATOM 1488 C CA . VAL A 1 189 ? -14.875 -17.984 -18.562 1 41.31 189 VAL A CA 1
ATOM 1489 C C . VAL A 1 189 ? -15.516 -16.844 -19.359 1 41.31 189 VAL A C 1
ATOM 1491 O O . VAL A 1 189 ? -16.641 -16.422 -19.062 1 41.31 189 VAL A O 1
ATOM 1494 N N . HIS A 1 190 ? -14.656 -16.281 -20.156 1 39.56 190 HIS A N 1
ATOM 1495 C CA . HIS A 1 190 ? -14.867 -15.336 -21.25 1 39.56 190 HIS A CA 1
ATOM 1496 C C . HIS A 1 190 ? -15.906 -15.859 -22.25 1 39.56 190 HIS A C 1
ATOM 1498 O O . HIS A 1 190 ? -15.781 -16.984 -22.75 1 39.56 190 HIS A O 1
ATOM 1504 N N . GLU A 1 191 ? -17.219 -15.797 -21.938 1 35.59 191 GLU A N 1
ATOM 1505 C CA . GLU A 1 191 ? -18.062 -16.062 -23.094 1 35.59 191 GLU A CA 1
ATOM 1506 C C . GLU A 1 191 ? -17.453 -15.516 -24.375 1 35.59 191 GLU A C 1
ATOM 1508 O O . GLU A 1 191 ? -16.922 -14.406 -24.391 1 35.59 191 GLU A O 1
ATOM 1513 N N . PRO A 1 192 ? -17.172 -16.266 -25.266 1 33.28 192 PRO A N 1
ATOM 1514 C CA . PRO A 1 192 ? -17.109 -15.766 -26.641 1 33.28 192 PRO A CA 1
ATOM 1515 C C . PRO A 1 192 ? -18.234 -14.805 -26.969 1 33.28 192 PRO A C 1
ATOM 1517 O O . PRO A 1 192 ? -19.406 -15.117 -26.766 1 33.28 192 PRO A O 1
ATOM 1520 N N . GLY A 1 193 ? -18.172 -13.383 -27 1 34.09 193 GLY A N 1
ATOM 1521 C CA . GLY A 1 193 ? -18.828 -12.094 -27.125 1 34.09 193 GLY A CA 1
ATOM 1522 C C . GLY A 1 193 ? -18.656 -11.219 -25.891 1 34.09 193 GLY A C 1
ATOM 1523 O O . GLY A 1 193 ? -17.625 -10.57 -25.719 1 34.09 193 GLY A O 1
ATOM 1524 N N . HIS A 1 194 ? -19.953 -11.016 -25.062 1 34.84 194 HIS A N 1
ATOM 1525 C CA . HIS A 1 194 ? -20 -10.086 -23.953 1 34.84 194 HIS A CA 1
ATOM 1526 C C . HIS A 1 194 ? -19.188 -10.594 -22.766 1 34.84 194 HIS A C 1
ATOM 1528 O O . HIS A 1 194 ? -19.656 -11.438 -22 1 34.84 194 HIS A O 1
ATOM 1534 N N . ILE A 1 195 ? -17.953 -10.758 -22.797 1 38.59 195 ILE A N 1
ATOM 1535 C CA . ILE A 1 195 ? -16.969 -11.258 -21.859 1 38.59 195 ILE A CA 1
ATOM 1536 C C . ILE A 1 195 ? -17.109 -10.523 -20.531 1 38.59 195 ILE A C 1
ATOM 1538 O O . ILE A 1 195 ? -16.469 -9.492 -20.312 1 38.59 195 ILE A O 1
ATOM 1542 N N . HIS A 1 196 ? -18.203 -10.125 -20.156 1 41.22 196 HIS A N 1
ATOM 1543 C CA . HIS A 1 196 ? -18.172 -9.492 -18.844 1 41.22 196 HIS A CA 1
ATOM 1544 C C . HIS A 1 196 ? -17.891 -10.508 -17.75 1 41.22 196 HIS A C 1
ATOM 1546 O O . HIS A 1 196 ? -18.641 -11.461 -17.562 1 41.22 196 HIS A O 1
ATOM 1552 N N . LEU A 1 197 ? -16.703 -10.82 -17.594 1 47.41 197 LEU A N 1
ATOM 1553 C CA . LEU A 1 197 ? -16.422 -11.586 -16.375 1 47.41 197 LEU A CA 1
ATOM 1554 C C . LEU A 1 197 ? -17.062 -10.93 -15.156 1 47.41 197 LEU A C 1
ATOM 1556 O O . LEU A 1 197 ? -17.125 -9.703 -15.078 1 47.41 197 LEU A O 1
ATOM 1560 N N . PRO A 1 198 ? -17.703 -11.797 -14.43 1 46.72 198 PRO A N 1
ATOM 1561 C CA . PRO A 1 198 ? -18.344 -11.266 -13.219 1 46.72 198 PRO A CA 1
ATOM 1562 C C . PRO A 1 198 ? -17.359 -10.484 -12.336 1 46.72 198 PRO A C 1
ATOM 1564 O O . PRO A 1 198 ? -16.156 -10.688 -12.422 1 46.72 198 PRO A O 1
ATOM 1567 N N . GLU A 1 199 ? -17.812 -9.43 -11.898 1 51.09 199 GLU A N 1
ATOM 1568 C CA . GLU A 1 199 ? -17.156 -8.734 -10.797 1 51.09 199 GLU A CA 1
ATOM 1569 C C . GLU A 1 199 ? -16.672 -9.719 -9.734 1 51.09 199 GLU A C 1
ATOM 1571 O O . GLU A 1 199 ? -17.453 -10.516 -9.219 1 51.09 199 GLU A O 1
ATOM 1576 N N . ILE A 1 200 ? -15.43 -10.062 -9.867 1 53.44 200 ILE A N 1
ATOM 1577 C CA . ILE A 1 200 ? -14.852 -11.008 -8.914 1 53.44 200 ILE A CA 1
ATOM 1578 C C . ILE A 1 200 ? -14.781 -10.359 -7.531 1 53.44 200 ILE A C 1
ATOM 1580 O O . ILE A 1 200 ? -14.281 -9.242 -7.387 1 53.44 200 ILE A O 1
ATOM 1584 N N . ASP A 1 201 ? -15.422 -10.891 -6.543 1 54.31 201 ASP A N 1
ATOM 1585 C CA . ASP A 1 201 ? -15.406 -10.43 -5.16 1 54.31 201 ASP A CA 1
ATOM 1586 C C . ASP A 1 201 ? -13.984 -10.422 -4.602 1 54.31 201 ASP A C 1
ATOM 1588 O O . ASP A 1 201 ? -13.055 -10.922 -5.242 1 54.31 201 ASP A O 1
ATOM 1592 N N . THR A 1 202 ? -13.773 -9.812 -3.537 1 53.38 202 THR A N 1
ATOM 1593 C CA . THR A 1 202 ? -12.5 -9.594 -2.861 1 53.38 202 THR A CA 1
ATOM 1594 C C . THR A 1 202 ? -11.773 -10.922 -2.65 1 53.38 202 THR A C 1
ATOM 1596 O O . THR A 1 202 ? -10.547 -10.992 -2.789 1 53.38 202 THR A O 1
ATOM 1599 N N . GLY A 1 203 ? -12.469 -11.977 -2.285 1 57.78 203 GLY A N 1
ATOM 1600 C CA . GLY A 1 203 ? -11.852 -13.281 -2.104 1 57.78 203 GLY A CA 1
ATOM 1601 C C . GLY A 1 203 ? -11.281 -13.859 -3.389 1 57.78 203 GLY A C 1
ATOM 1602 O O . GLY A 1 203 ? -10.172 -14.398 -3.396 1 57.78 203 GLY A O 1
ATOM 1603 N N . ALA A 1 204 ? -11.93 -13.57 -4.355 1 64.75 204 ALA A N 1
ATOM 1604 C CA . ALA A 1 204 ? -11.516 -14.062 -5.664 1 64.75 204 ALA A CA 1
ATOM 1605 C C . ALA A 1 204 ? -10.281 -13.32 -6.168 1 64.75 204 ALA A C 1
ATOM 1607 O O . ALA A 1 204 ? -9.406 -13.914 -6.805 1 64.75 204 ALA A O 1
ATOM 1608 N N . HIS A 1 205 ? -10.156 -12.109 -5.691 1 72.12 205 HIS A N 1
ATOM 1609 C CA . HIS A 1 205 ? -8.992 -11.336 -6.094 1 72.12 205 HIS A CA 1
ATOM 1610 C C . HIS A 1 205 ? -7.711 -11.898 -5.488 1 72.12 205 HIS A C 1
ATOM 1612 O O . HIS A 1 205 ? -6.684 -11.992 -6.164 1 72.12 205 HIS A O 1
ATOM 1618 N N . GLY A 1 206 ? -7.812 -12.281 -4.242 1 78.81 206 GLY A N 1
ATOM 1619 C CA . GLY A 1 206 ? -6.672 -12.898 -3.588 1 78.81 206 GLY A CA 1
ATOM 1620 C C . GLY A 1 206 ? -6.223 -14.188 -4.262 1 78.81 206 GLY A C 1
ATOM 1621 O O . GLY A 1 206 ? -5.023 -14.414 -4.426 1 78.81 206 GLY A O 1
ATOM 1622 N N . ARG A 1 207 ? -7.098 -14.93 -4.676 1 76.12 207 ARG A N 1
ATOM 1623 C CA . ARG A 1 207 ? -6.793 -16.188 -5.344 1 76.12 207 ARG A CA 1
ATOM 1624 C C . ARG A 1 207 ? -6.121 -15.953 -6.691 1 76.12 207 ARG A C 1
ATOM 1626 O O . ARG A 1 207 ? -5.199 -16.672 -7.07 1 76.12 207 ARG A O 1
ATOM 1633 N N . LEU A 1 208 ? -6.598 -14.914 -7.41 1 82.19 208 LEU A N 1
ATOM 1634 C CA . LEU A 1 208 ? -6.02 -14.609 -8.719 1 82.19 208 LEU A CA 1
ATOM 1635 C C . LEU A 1 208 ? -4.586 -14.109 -8.57 1 82.19 208 LEU A C 1
ATOM 1637 O O . LEU A 1 208 ? -3.729 -14.422 -9.398 1 82.19 208 LEU A O 1
ATOM 1641 N N . ARG A 1 209 ? -4.375 -13.398 -7.512 1 88.94 209 ARG A N 1
ATOM 1642 C CA . ARG A 1 209 ? -3.018 -12.938 -7.238 1 88.94 209 ARG A CA 1
ATOM 1643 C C . ARG A 1 209 ? -2.074 -14.109 -7.004 1 88.94 209 ARG A C 1
ATOM 1645 O O . ARG A 1 209 ? -0.992 -14.172 -7.59 1 88.94 209 ARG A O 1
ATOM 1652 N N . THR A 1 210 ? -2.514 -15.008 -6.203 1 88.69 210 THR A N 1
ATOM 1653 C CA . THR A 1 210 ? -1.705 -16.188 -5.887 1 88.69 210 THR A CA 1
ATOM 1654 C C . THR A 1 210 ? -1.507 -17.047 -7.125 1 88.69 210 THR A C 1
ATOM 1656 O O . THR A 1 210 ? -0.413 -17.578 -7.355 1 88.69 210 THR A O 1
ATOM 1659 N N . LEU A 1 211 ? -2.578 -17.172 -7.871 1 84.56 211 LEU A N 1
ATOM 1660 C CA . LEU A 1 211 ? -2.514 -17.922 -9.117 1 84.56 211 LEU A CA 1
ATOM 1661 C C . LEU A 1 211 ? -1.47 -17.328 -10.062 1 84.56 211 LEU A C 1
ATOM 1663 O O . LEU A 1 211 ? -0.644 -18.047 -10.617 1 84.56 211 LEU A O 1
ATOM 1667 N N . PHE A 1 212 ? -1.521 -16 -10.211 1 92.38 212 PHE A N 1
ATOM 1668 C CA . PHE A 1 212 ? -0.603 -15.305 -11.102 1 92.38 212 PHE A CA 1
ATOM 1669 C C . PHE A 1 212 ? 0.84 -15.5 -10.656 1 92.38 212 PHE A C 1
ATOM 1671 O O . PHE A 1 212 ? 1.704 -15.852 -11.461 1 92.38 212 PHE A O 1
ATOM 1678 N N . GLU A 1 213 ? 1.09 -15.352 -9.406 1 95.69 213 GLU A N 1
ATOM 1679 C CA . GLU A 1 213 ? 2.416 -15.492 -8.812 1 95.69 213 GLU A CA 1
ATOM 1680 C C . GLU A 1 213 ? 2.975 -16.891 -9.039 1 95.69 213 GLU A C 1
ATOM 1682 O O . GLU A 1 213 ? 4.086 -17.047 -9.547 1 95.69 213 GLU A O 1
ATOM 1687 N N . LYS A 1 214 ? 2.225 -17.875 -8.711 1 92.81 214 LYS A N 1
ATOM 1688 C CA . LYS A 1 214 ? 2.674 -19.266 -8.836 1 92.81 214 LYS A CA 1
ATOM 1689 C C . LYS A 1 214 ? 2.863 -19.641 -10.305 1 92.81 214 LYS A C 1
ATOM 1691 O O . LYS A 1 214 ? 3.811 -20.359 -10.641 1 92.81 214 LYS A O 1
ATOM 1696 N N . ALA A 1 215 ? 1.917 -19.172 -11.109 1 91 215 ALA A N 1
ATOM 1697 C CA . ALA A 1 215 ? 2.012 -19.469 -12.539 1 91 215 ALA A CA 1
ATOM 1698 C C . ALA A 1 215 ? 3.314 -18.938 -13.125 1 91 215 ALA A C 1
ATOM 1700 O O . ALA A 1 215 ? 4.012 -19.656 -13.852 1 91 215 ALA A O 1
ATOM 1701 N N . ILE A 1 216 ? 3.656 -17.703 -12.812 1 96.31 216 ILE A N 1
ATOM 1702 C CA . ILE A 1 216 ? 4.871 -17.094 -13.328 1 96.31 216 ILE A CA 1
ATOM 1703 C C . ILE A 1 216 ? 6.094 -17.844 -12.828 1 96.31 216 ILE A C 1
ATOM 1705 O O . ILE A 1 216 ? 7.004 -18.156 -13.602 1 96.31 216 ILE A O 1
ATOM 1709 N N . ARG A 1 217 ? 6.145 -18.172 -11.586 1 96.62 217 ARG A N 1
ATOM 1710 C CA . ARG A 1 217 ? 7.266 -18.922 -11.016 1 96.62 217 ARG A CA 1
ATOM 1711 C C . ARG A 1 217 ? 7.426 -20.266 -11.703 1 96.62 217 ARG A C 1
ATOM 1713 O O . ARG A 1 217 ? 8.531 -20.656 -12.094 1 96.62 217 ARG A O 1
ATOM 1720 N N . ASN A 1 218 ? 6.344 -20.984 -11.859 1 91.94 218 ASN A N 1
ATOM 1721 C CA . ASN A 1 218 ? 6.387 -22.312 -12.461 1 91.94 218 ASN A CA 1
ATOM 1722 C C . ASN A 1 218 ? 6.734 -22.25 -13.945 1 91.94 218 ASN A C 1
ATOM 1724 O O . ASN A 1 218 ? 7.355 -23.172 -14.477 1 91.94 218 ASN A O 1
ATOM 1728 N N . TYR A 1 219 ? 6.332 -21.172 -14.578 1 92.88 219 TYR A N 1
ATOM 1729 C CA . TYR A 1 219 ? 6.754 -20.969 -15.961 1 92.88 219 TYR A CA 1
ATOM 1730 C C . TYR A 1 219 ? 8.273 -21.031 -16.078 1 92.88 219 TYR A C 1
ATOM 1732 O O . TYR A 1 219 ? 8.812 -21.766 -16.891 1 92.88 219 TYR A O 1
ATOM 1740 N N . TYR A 1 220 ? 8.922 -20.328 -15.258 1 96 220 TYR A N 1
ATOM 1741 C CA . TYR A 1 220 ? 10.383 -20.281 -15.328 1 96 220 TYR A CA 1
ATOM 1742 C C . TYR A 1 220 ? 11 -21.578 -14.852 1 96 220 TYR A C 1
ATOM 1744 O O . TYR A 1 220 ? 12.023 -22.016 -15.383 1 96 220 TYR A O 1
ATOM 1752 N N . ARG A 1 221 ? 10.406 -22.188 -13.844 1 93.38 221 ARG A N 1
ATOM 1753 C CA . ARG A 1 221 ? 10.891 -23.484 -13.383 1 93.38 221 ARG A CA 1
ATOM 1754 C C . ARG A 1 221 ? 10.906 -24.484 -14.523 1 93.38 221 ARG A C 1
ATOM 1756 O O . ARG A 1 221 ? 11.82 -25.312 -14.617 1 93.38 221 ARG A O 1
ATOM 1763 N N . ARG A 1 222 ? 9.977 -24.375 -15.352 1 87.62 222 ARG A N 1
ATOM 1764 C CA . ARG A 1 222 ? 9.805 -25.359 -16.422 1 87.62 222 ARG A CA 1
ATOM 1765 C C . ARG A 1 222 ? 10.672 -25 -17.625 1 87.62 222 ARG A C 1
ATOM 1767 O O . ARG A 1 222 ? 11.188 -25.891 -18.312 1 87.62 222 ARG A O 1
ATOM 1774 N N . HIS A 1 223 ? 10.781 -23.797 -17.922 1 89.81 223 HIS A N 1
ATOM 1775 C CA . HIS A 1 223 ? 11.375 -23.391 -19.203 1 89.81 223 HIS A CA 1
ATOM 1776 C C . HIS A 1 223 ? 12.859 -23.109 -19.062 1 89.81 223 HIS A C 1
ATOM 1778 O O . HIS A 1 223 ? 13.586 -23.031 -20.047 1 89.81 223 HIS A O 1
ATOM 1784 N N . LEU A 1 224 ? 13.289 -22.938 -17.828 1 93.81 224 LEU A N 1
ATOM 1785 C CA . LEU A 1 224 ? 14.719 -22.734 -17.625 1 93.81 224 LEU A CA 1
ATOM 1786 C C . LEU A 1 224 ? 15.422 -24.047 -17.312 1 93.81 224 LEU A C 1
ATOM 1788 O O . LEU A 1 224 ? 14.875 -24.906 -16.609 1 93.81 224 LEU A O 1
ATOM 1792 N N . ASN A 1 225 ? 16.594 -24.234 -17.859 1 92.38 225 ASN A N 1
ATOM 1793 C CA . ASN A 1 225 ? 17.391 -25.422 -17.594 1 92.38 225 ASN A CA 1
ATOM 1794 C C . ASN A 1 225 ? 17.781 -25.516 -16.125 1 92.38 225 ASN A C 1
ATOM 1796 O O . ASN A 1 225 ? 18.547 -24.688 -15.617 1 92.38 225 ASN A O 1
ATOM 1800 N N . SER A 1 226 ? 17.344 -26.516 -15.461 1 91.81 226 SER A N 1
ATOM 1801 C CA . SER A 1 226 ? 17.547 -26.656 -14.023 1 91.81 226 SER A CA 1
ATOM 1802 C C . SER A 1 226 ? 19.016 -26.891 -13.695 1 91.81 226 SER A C 1
ATOM 1804 O O . SER A 1 226 ? 19.438 -26.734 -12.547 1 91.81 226 SER A O 1
ATOM 1806 N N . ALA A 1 227 ? 19.797 -27.312 -14.688 1 93.81 227 ALA A N 1
ATOM 1807 C CA . ALA A 1 227 ? 21.234 -27.469 -14.484 1 93.81 227 ALA A CA 1
ATOM 1808 C C . ALA A 1 227 ? 21.922 -26.109 -14.352 1 93.81 227 ALA A C 1
ATOM 1810 O O . ALA A 1 227 ? 22.938 -25.984 -13.664 1 93.81 227 ALA A O 1
ATOM 1811 N N . ASP A 1 228 ? 21.328 -25.141 -14.898 1 95.12 228 ASP A N 1
ATOM 1812 C CA . ASP A 1 228 ? 21.953 -23.828 -14.953 1 95.12 228 ASP A CA 1
ATOM 1813 C C . ASP A 1 228 ? 21.266 -22.844 -14.016 1 95.12 228 ASP A C 1
ATOM 1815 O O . ASP A 1 228 ? 21.906 -21.953 -13.445 1 95.12 228 ASP A O 1
ATOM 1819 N N . TRP A 1 229 ? 19.953 -23 -13.906 1 96.38 229 TRP A N 1
ATOM 1820 C CA . TRP A 1 229 ? 19.156 -22 -13.195 1 96.38 229 TRP A CA 1
ATOM 1821 C C . TRP A 1 229 ? 18.469 -22.609 -11.984 1 96.38 229 TRP A C 1
ATOM 1823 O O . TRP A 1 229 ? 18.016 -23.766 -12.031 1 96.38 229 TRP A O 1
ATOM 1833 N N . THR A 1 230 ? 18.422 -21.875 -10.906 1 97.12 230 THR A N 1
ATOM 1834 C CA . THR A 1 230 ? 17.516 -22.156 -9.805 1 97.12 230 THR A CA 1
ATOM 1835 C C . THR A 1 230 ? 16.359 -21.172 -9.781 1 97.12 230 THR A C 1
ATOM 1837 O O . THR A 1 230 ? 16.547 -19.984 -10.023 1 97.12 230 THR A O 1
ATOM 1840 N N . VAL A 1 231 ? 15.156 -21.656 -9.648 1 97.5 231 VAL A N 1
ATOM 1841 C CA . VAL A 1 231 ? 13.93 -20.859 -9.539 1 97.5 231 VAL A CA 1
ATOM 1842 C C . VAL A 1 231 ? 13.297 -21.078 -8.164 1 97.5 231 VAL A C 1
ATOM 1844 O O . VAL A 1 231 ? 12.812 -22.172 -7.867 1 97.5 231 VAL A O 1
ATOM 1847 N N . THR A 1 232 ? 13.297 -20.078 -7.344 1 97.5 232 THR A N 1
ATOM 1848 C CA . THR A 1 232 ? 12.828 -20.203 -5.969 1 97.5 232 THR A CA 1
ATOM 1849 C C . THR A 1 232 ? 12.055 -18.953 -5.539 1 97.5 232 THR A C 1
ATOM 1851 O O . THR A 1 232 ? 11.867 -18.031 -6.332 1 97.5 232 THR A O 1
ATOM 1854 N N . ALA A 1 233 ? 11.477 -19.016 -4.398 1 97.56 233 ALA A N 1
ATOM 1855 C CA . ALA A 1 233 ? 10.828 -17.891 -3.723 1 97.56 233 ALA A CA 1
ATOM 1856 C C . ALA A 1 233 ? 11.312 -17.781 -2.279 1 97.56 233 ALA A C 1
ATOM 1858 O O . ALA A 1 233 ? 10.523 -17.922 -1.341 1 97.56 233 ALA A O 1
ATOM 1859 N N . PRO A 1 234 ? 12.523 -17.406 -2.084 1 96.75 234 PRO A N 1
ATOM 1860 C CA . PRO A 1 234 ? 13.086 -17.391 -0.734 1 96.75 234 PRO A CA 1
ATOM 1861 C C . PRO A 1 234 ? 12.609 -16.219 0.104 1 96.75 234 PRO A C 1
ATOM 1863 O O . PRO A 1 234 ? 12.219 -15.18 -0.447 1 96.75 234 PRO A O 1
ATOM 1866 N N . LYS A 1 235 ? 12.648 -16.391 1.396 1 96.44 235 LYS A N 1
ATOM 1867 C CA . LYS A 1 235 ? 12.531 -15.289 2.338 1 96.44 235 LYS A CA 1
ATOM 1868 C C . LYS A 1 235 ? 13.867 -14.578 2.514 1 96.44 235 LYS A C 1
ATOM 1870 O O . LYS A 1 235 ? 14.883 -15.211 2.809 1 96.44 235 LYS A O 1
ATOM 1875 N N . LEU A 1 236 ? 13.875 -13.273 2.256 1 96.12 236 LEU A N 1
ATOM 1876 C CA . LEU A 1 236 ? 15.102 -12.5 2.414 1 96.12 236 LEU A CA 1
ATOM 1877 C C . LEU A 1 236 ? 15.25 -12.008 3.85 1 96.12 236 LEU A C 1
ATOM 1879 O O . LEU A 1 236 ? 14.258 -11.852 4.562 1 96.12 236 LEU A O 1
ATOM 1883 N N . ARG A 1 237 ? 16.406 -11.781 4.234 1 92.69 237 ARG A N 1
ATOM 1884 C CA . ARG A 1 237 ? 16.688 -11.32 5.586 1 92.69 237 ARG A CA 1
ATOM 1885 C C . ARG A 1 237 ? 17.188 -9.875 5.578 1 92.69 237 ARG A C 1
ATOM 1887 O O . ARG A 1 237 ? 17.938 -9.469 4.688 1 92.69 237 ARG A O 1
ATOM 1894 N N . TRP A 1 238 ? 16.688 -9.109 6.52 1 94.25 238 TRP A N 1
ATOM 1895 C CA . TRP A 1 238 ? 17.219 -7.766 6.723 1 94.25 238 TRP A CA 1
ATOM 1896 C C . TRP A 1 238 ? 18.625 -7.812 7.297 1 94.25 238 TRP A C 1
ATOM 1898 O O . TRP A 1 238 ? 18.922 -8.633 8.164 1 94.25 238 TRP A O 1
ATOM 1908 N N . ASP A 1 239 ? 19.5 -6.988 6.773 1 90.69 239 ASP A N 1
ATOM 1909 C CA . ASP A 1 239 ? 20.828 -6.84 7.363 1 90.69 239 ASP A CA 1
ATOM 1910 C C . ASP A 1 239 ? 20.797 -5.895 8.562 1 90.69 239 ASP A C 1
ATOM 1912 O O . ASP A 1 239 ? 21.188 -4.734 8.453 1 90.69 239 ASP A O 1
ATOM 1916 N N . HIS A 1 240 ? 20.359 -6.375 9.656 1 88.44 240 HIS A N 1
ATOM 1917 C CA . HIS A 1 240 ? 20.219 -5.539 10.844 1 88.44 240 HIS A CA 1
ATOM 1918 C C . HIS A 1 240 ? 21.219 -5.934 11.922 1 88.44 240 HIS A C 1
ATOM 1920 O O . HIS A 1 240 ? 21.75 -7.047 11.906 1 88.44 240 HIS A O 1
ATOM 1926 N N . ARG A 1 241 ? 21.469 -4.941 12.734 1 84 241 ARG A N 1
ATOM 1927 C CA . ARG A 1 241 ? 22.344 -5.207 13.875 1 84 241 ARG A CA 1
ATOM 1928 C C . ARG A 1 241 ? 21.672 -6.129 14.883 1 84 241 ARG A C 1
ATOM 1930 O O . ARG A 1 241 ? 20.469 -6.012 15.133 1 84 241 ARG A O 1
ATOM 1937 N N . SER A 1 242 ? 22.469 -6.895 15.398 1 79.38 242 SER A N 1
ATOM 1938 C CA . SER A 1 242 ? 21.953 -7.879 16.344 1 79.38 242 SER A CA 1
ATOM 1939 C C . SER A 1 242 ? 21.469 -7.211 17.625 1 79.38 242 SER A C 1
ATOM 1941 O O . SER A 1 242 ? 21.984 -6.164 18.031 1 79.38 242 SER A O 1
ATOM 1943 N N . ASN A 1 243 ? 20.391 -7.637 18.312 1 82.25 243 ASN A N 1
ATOM 1944 C CA . ASN A 1 243 ? 19.938 -7.316 19.672 1 82.25 243 ASN A CA 1
ATOM 1945 C C . ASN A 1 243 ? 19.109 -6.039 19.688 1 82.25 243 ASN A C 1
ATOM 1947 O O . ASN A 1 243 ? 18.75 -5.539 20.75 1 82.25 243 ASN A O 1
ATOM 1951 N N . ASP A 1 244 ? 18.891 -5.48 18.484 1 88.56 244 ASP A N 1
ATOM 1952 C CA . ASP A 1 244 ? 18 -4.332 18.484 1 88.56 244 ASP A CA 1
ATOM 1953 C C . ASP A 1 244 ? 16.547 -4.762 18.766 1 88.56 244 ASP A C 1
ATOM 1955 O O . ASP A 1 244 ? 16.047 -5.707 18.141 1 88.56 244 ASP A O 1
ATOM 1959 N N . ALA A 1 245 ? 15.914 -4.156 19.75 1 86.19 245 ALA A N 1
ATOM 1960 C CA . ALA A 1 245 ? 14.539 -4.496 20.125 1 86.19 245 ALA A CA 1
ATOM 1961 C C . ALA A 1 245 ? 13.602 -4.328 18.938 1 86.19 245 ALA A C 1
ATOM 1963 O O . ALA A 1 245 ? 12.641 -5.094 18.781 1 86.19 245 ALA A O 1
ATOM 1964 N N . GLY A 1 246 ? 13.953 -3.484 18.062 1 92.56 246 GLY A N 1
ATOM 1965 C CA . GLY A 1 246 ? 13.094 -3.205 16.922 1 92.56 246 GLY A CA 1
ATOM 1966 C C . GLY A 1 246 ? 13.18 -4.266 15.836 1 92.56 246 GLY A C 1
ATOM 1967 O O . GLY A 1 246 ? 12.352 -4.297 14.922 1 92.56 246 GLY A O 1
ATOM 1968 N N . ALA A 1 247 ? 14.148 -5.152 15.984 1 93.5 247 ALA A N 1
ATOM 1969 C CA . ALA A 1 247 ? 14.336 -6.188 14.969 1 93.5 247 ALA A CA 1
ATOM 1970 C C . ALA A 1 247 ? 13.133 -7.121 14.914 1 93.5 247 ALA A C 1
ATOM 1972 O O . ALA A 1 247 ? 12.773 -7.621 13.844 1 93.5 247 ALA A O 1
ATOM 1973 N N . ALA A 1 248 ? 12.508 -7.32 16.062 1 92.81 248 ALA A N 1
ATOM 1974 C CA . ALA A 1 248 ? 11.359 -8.211 16.141 1 92.81 248 ALA A CA 1
ATOM 1975 C C . ALA A 1 248 ? 10.172 -7.641 15.367 1 92.81 248 ALA A C 1
ATOM 1977 O O . ALA A 1 248 ? 9.25 -8.375 14.992 1 92.81 248 ALA A O 1
ATOM 1978 N N . LEU A 1 249 ? 10.18 -6.383 15.086 1 95.75 249 LEU A N 1
ATOM 1979 C CA . LEU A 1 249 ? 9.062 -5.711 14.422 1 95.75 249 LEU A CA 1
ATOM 1980 C C . LEU A 1 249 ? 9.25 -5.719 12.914 1 95.75 249 LEU A C 1
ATOM 1982 O O . LEU A 1 249 ? 8.344 -5.34 12.164 1 95.75 249 LEU A O 1
ATOM 1986 N N . LEU A 1 250 ? 10.406 -6.164 12.43 1 96.5 250 LEU A N 1
ATOM 1987 C CA . LEU A 1 250 ? 10.68 -6.145 10.992 1 96.5 250 LEU A CA 1
ATOM 1988 C C . LEU A 1 250 ? 9.828 -7.176 10.266 1 96.5 250 LEU A C 1
ATOM 1990 O O . LEU A 1 250 ? 9.734 -8.328 10.695 1 96.5 250 LEU A O 1
ATOM 1994 N N . PRO A 1 251 ? 9.164 -6.734 9.219 1 95.75 251 PRO A N 1
ATOM 1995 C CA . PRO A 1 251 ? 8.414 -7.711 8.43 1 95.75 251 PRO A CA 1
ATOM 1996 C C . PRO A 1 251 ? 9.32 -8.695 7.691 1 95.75 251 PRO A C 1
ATOM 1998 O O . PRO A 1 251 ? 10.492 -8.406 7.465 1 95.75 251 PRO A O 1
ATOM 2001 N N . GLU A 1 252 ? 8.727 -9.82 7.367 1 94.19 252 GLU A N 1
ATOM 2002 C CA . GLU A 1 252 ? 9.43 -10.766 6.496 1 94.19 252 GLU A CA 1
ATOM 2003 C C . GLU A 1 252 ? 9.438 -10.281 5.051 1 94.19 252 GLU A C 1
ATOM 2005 O O . GLU A 1 252 ? 8.445 -9.719 4.57 1 94.19 252 GLU A O 1
ATOM 2010 N N . MET A 1 253 ? 10.539 -10.445 4.441 1 96.5 253 MET A N 1
ATOM 2011 C CA . MET A 1 253 ? 10.641 -10.156 3.012 1 96.5 253 MET A CA 1
ATOM 2012 C C . MET A 1 253 ? 10.422 -11.422 2.188 1 96.5 253 MET A C 1
ATOM 2014 O O . MET A 1 253 ? 11.344 -12.219 2.006 1 96.5 253 MET A O 1
ATOM 2018 N N . ARG A 1 254 ? 9.242 -11.562 1.697 1 96.62 254 ARG A N 1
ATOM 2019 C CA . ARG A 1 254 ? 8.875 -12.742 0.922 1 96.62 254 ARG A CA 1
ATOM 2020 C C . ARG A 1 254 ? 8.867 -12.438 -0.572 1 96.62 254 ARG A C 1
ATOM 2022 O O . ARG A 1 254 ? 8.023 -11.672 -1.048 1 96.62 254 ARG A O 1
ATOM 2029 N N . THR A 1 255 ? 9.797 -13.031 -1.263 1 98 255 THR A N 1
ATOM 2030 C CA . THR A 1 255 ? 9.875 -12.781 -2.697 1 98 255 THR A CA 1
ATOM 2031 C C . THR A 1 255 ? 8.875 -13.648 -3.457 1 98 255 THR A C 1
ATOM 2033 O O . THR A 1 255 ? 8.469 -14.703 -2.973 1 98 255 THR A O 1
ATOM 2036 N N . ASP A 1 256 ? 8.477 -13.25 -4.609 1 97.75 256 ASP A N 1
ATOM 2037 C CA . ASP A 1 256 ? 7.602 -14.039 -5.469 1 97.75 256 ASP A CA 1
ATOM 2038 C C . ASP A 1 256 ? 8.398 -15.062 -6.27 1 97.75 256 ASP A C 1
ATOM 2040 O O . ASP A 1 256 ? 8.062 -16.25 -6.289 1 97.75 256 ASP A O 1
ATOM 2044 N N . THR A 1 257 ? 9.391 -14.586 -6.945 1 98.31 257 THR A N 1
ATOM 2045 C CA . THR A 1 257 ? 10.227 -15.445 -7.773 1 98.31 257 THR A CA 1
ATOM 2046 C C . THR A 1 257 ? 11.648 -14.898 -7.859 1 98.31 257 THR A C 1
ATOM 2048 O O . THR A 1 257 ? 11.844 -13.703 -8.086 1 98.31 257 THR A O 1
ATOM 2051 N N . VAL A 1 258 ? 12.602 -15.758 -7.617 1 98.44 258 VAL A N 1
ATOM 2052 C CA . VAL A 1 258 ? 14.008 -15.406 -7.801 1 98.44 258 VAL A CA 1
ATOM 2053 C C . VAL A 1 258 ? 14.664 -16.391 -8.766 1 98.44 258 VAL A C 1
ATOM 2055 O O . VAL A 1 258 ? 14.578 -17.609 -8.578 1 98.44 258 VAL A O 1
ATOM 2058 N N . LEU A 1 259 ? 15.219 -15.875 -9.828 1 98.06 259 LEU A N 1
ATOM 2059 C CA . LEU A 1 259 ? 16.016 -16.641 -10.773 1 98.06 259 LEU A CA 1
ATOM 2060 C C . LEU A 1 259 ? 17.5 -16.453 -10.5 1 98.06 259 LEU A C 1
ATOM 2062 O O . LEU A 1 259 ? 17.984 -15.32 -10.445 1 98.06 259 LEU A O 1
ATOM 2066 N N . ALA A 1 260 ? 18.203 -17.531 -10.32 1 97 260 ALA A N 1
ATOM 2067 C CA . ALA A 1 260 ? 19.641 -17.438 -10.078 1 97 260 ALA A CA 1
ATOM 2068 C C . ALA A 1 260 ? 20.406 -18.406 -10.977 1 97 260 ALA A C 1
ATOM 2070 O O . ALA A 1 260 ? 20.094 -19.594 -11.031 1 97 260 ALA A O 1
ATOM 2071 N N . HIS A 1 261 ? 21.297 -17.859 -11.68 1 95.81 261 HIS A N 1
ATOM 2072 C CA . HIS A 1 261 ? 22.156 -18.688 -12.508 1 95.81 261 HIS A CA 1
ATOM 2073 C C . HIS A 1 261 ? 23.328 -19.234 -11.703 1 95.81 261 HIS A C 1
ATOM 2075 O O . HIS A 1 261 ? 24.078 -18.484 -11.078 1 95.81 261 HIS A O 1
ATOM 2081 N N . ARG A 1 262 ? 23.609 -20.469 -11.766 1 92.69 262 ARG A N 1
ATOM 2082 C CA . ARG A 1 262 ? 24.562 -21.156 -10.914 1 92.69 262 ARG A CA 1
ATOM 2083 C C . ARG A 1 262 ? 25.984 -20.781 -11.273 1 92.69 262 ARG A C 1
ATOM 2085 O O . ARG A 1 262 ? 26.828 -20.594 -10.391 1 92.69 262 ARG A O 1
ATOM 2092 N N . LYS A 1 263 ? 26.297 -20.594 -12.5 1 92.62 263 LYS A N 1
ATOM 2093 C CA . LYS A 1 263 ? 27.672 -20.375 -12.945 1 92.62 263 LYS A CA 1
ATOM 2094 C C . LYS A 1 263 ? 28.016 -18.875 -12.984 1 92.62 263 LYS A C 1
ATOM 2096 O O . LYS A 1 263 ? 29.078 -18.469 -12.539 1 92.62 263 LYS A O 1
ATOM 2101 N N . THR A 1 264 ? 27.156 -18.031 -13.492 1 90.5 264 THR A N 1
ATOM 2102 C CA . THR A 1 264 ? 27.453 -16.609 -13.695 1 90.5 264 THR A CA 1
ATOM 2103 C C . THR A 1 264 ? 27.016 -15.797 -12.484 1 90.5 264 THR A C 1
ATOM 2105 O O . THR A 1 264 ? 27.297 -14.594 -12.406 1 90.5 264 THR A O 1
ATOM 2108 N N . ALA A 1 265 ? 26.344 -16.234 -11.562 1 88.56 265 ALA A N 1
ATOM 2109 C CA . ALA A 1 265 ? 25.828 -15.594 -10.359 1 88.56 265 ALA A CA 1
ATOM 2110 C C . ALA A 1 265 ? 24.797 -14.516 -10.703 1 88.56 265 ALA A C 1
ATOM 2112 O O . ALA A 1 265 ? 24.516 -13.641 -9.891 1 88.56 265 ALA A O 1
ATOM 2113 N N . ARG A 1 266 ? 24.375 -14.547 -12 1 95.06 266 ARG A N 1
ATOM 2114 C CA . ARG A 1 266 ? 23.266 -13.672 -12.367 1 95.06 266 ARG A CA 1
ATOM 2115 C C . ARG A 1 266 ? 22.031 -13.969 -11.523 1 95.06 266 ARG A C 1
ATOM 2117 O O . ARG A 1 266 ? 21.656 -15.133 -11.352 1 95.06 266 ARG A O 1
ATOM 2124 N N . ARG A 1 267 ? 21.469 -12.922 -10.914 1 97 267 ARG A N 1
ATOM 2125 C CA . ARG A 1 267 ? 20.281 -13.062 -10.062 1 97 267 ARG A CA 1
ATOM 2126 C C . ARG A 1 267 ? 19.203 -12.055 -10.453 1 97 267 ARG A C 1
ATOM 2128 O O . ARG A 1 267 ? 19.484 -10.859 -10.578 1 97 267 ARG A O 1
ATOM 2135 N N . ILE A 1 268 ? 18 -12.516 -10.688 1 98.12 268 ILE A N 1
ATOM 2136 C CA . ILE A 1 268 ? 16.859 -11.68 -11.047 1 98.12 268 ILE A CA 1
ATOM 2137 C C . ILE A 1 268 ? 15.734 -11.891 -10.039 1 98.12 268 ILE A C 1
ATOM 2139 O O . ILE A 1 268 ? 15.234 -13.008 -9.883 1 98.12 268 ILE A O 1
ATOM 2143 N N . ILE A 1 269 ? 15.352 -10.859 -9.281 1 98.56 269 ILE A N 1
ATOM 2144 C CA . ILE A 1 269 ? 14.195 -10.898 -8.398 1 98.56 269 ILE A CA 1
ATOM 2145 C C . ILE A 1 269 ? 12.961 -10.383 -9.141 1 98.56 269 ILE A C 1
ATOM 2147 O O . ILE A 1 269 ? 12.945 -9.242 -9.602 1 98.56 269 ILE A O 1
ATOM 2151 N N . ILE A 1 270 ? 11.93 -11.195 -9.289 1 98.69 270 ILE A N 1
ATOM 2152 C CA . ILE A 1 270 ? 10.711 -10.836 -9.992 1 98.69 270 ILE A CA 1
ATOM 2153 C C . ILE A 1 270 ? 9.578 -10.617 -8.992 1 98.69 270 ILE A C 1
ATOM 2155 O O . ILE A 1 270 ? 9.219 -11.531 -8.242 1 98.69 270 ILE A O 1
ATOM 2159 N N . GLU A 1 271 ? 9.078 -9.445 -8.883 1 98.44 271 GLU A N 1
ATOM 2160 C CA . GLU A 1 271 ? 7.875 -9.117 -8.133 1 98.44 271 GLU A CA 1
ATOM 2161 C C . GLU A 1 271 ? 6.656 -9.047 -9.039 1 98.44 271 GLU A C 1
ATOM 2163 O O . GLU A 1 271 ? 6.641 -8.281 -10.016 1 98.44 271 GLU A O 1
ATOM 2168 N N . THR A 1 272 ? 5.605 -9.766 -8.766 1 98.19 272 THR A N 1
ATOM 2169 C CA . THR A 1 272 ? 4.441 -9.828 -9.648 1 98.19 272 THR A CA 1
ATOM 2170 C C . THR A 1 272 ? 3.25 -9.109 -9.016 1 98.19 272 THR A C 1
ATOM 2172 O O . THR A 1 272 ? 3.047 -9.18 -7.805 1 98.19 272 THR A O 1
ATOM 2175 N N . LYS A 1 273 ? 2.559 -8.414 -9.758 1 96.75 273 LYS A N 1
ATOM 2176 C CA . LYS A 1 273 ? 1.324 -7.758 -9.344 1 96.75 273 LYS A CA 1
ATOM 2177 C C . LYS A 1 273 ? 0.193 -8.031 -10.328 1 96.75 273 LYS A C 1
ATOM 2179 O O . LYS A 1 273 ? 0.283 -7.668 -11.5 1 96.75 273 LYS A O 1
ATOM 2184 N N . PHE A 1 274 ? -0.938 -8.703 -9.859 1 93.38 274 PHE A N 1
ATOM 2185 C CA . PHE A 1 274 ? -2.1 -8.953 -10.703 1 93.38 274 PHE A CA 1
ATOM 2186 C C . PHE A 1 274 ? -3.057 -7.77 -10.688 1 93.38 274 PHE A C 1
ATOM 2188 O O . PHE A 1 274 ? -4.242 -7.93 -10.391 1 93.38 274 PHE A O 1
ATOM 2195 N N . THR A 1 275 ? -2.6 -6.633 -10.883 1 93.31 275 THR A N 1
ATOM 2196 C CA . THR A 1 275 ? -3.281 -5.344 -10.984 1 93.31 275 THR A CA 1
ATOM 2197 C C . THR A 1 275 ? -2.424 -4.336 -11.742 1 93.31 275 THR A C 1
ATOM 2199 O O . THR A 1 275 ? -1.354 -4.676 -12.25 1 93.31 275 THR A O 1
ATOM 2202 N N . ASP A 1 276 ? -2.982 -3.152 -11.875 1 94.44 276 ASP A N 1
ATOM 2203 C CA . ASP A 1 276 ? -2.242 -2.088 -12.547 1 94.44 276 ASP A CA 1
ATOM 2204 C C . ASP A 1 276 ? -0.997 -1.7 -11.75 1 94.44 276 ASP A C 1
ATOM 2206 O O . ASP A 1 276 ? -1.092 -1.335 -10.578 1 94.44 276 ASP A O 1
ATOM 2210 N N . GLY A 1 277 ? 0.178 -1.82 -12.328 1 96.88 277 GLY A N 1
ATOM 2211 C CA . GLY A 1 277 ? 1.42 -1.446 -11.672 1 96.88 277 GLY A CA 1
ATOM 2212 C C . GLY A 1 277 ? 1.77 0.02 -11.852 1 96.88 277 GLY A C 1
ATOM 2213 O O . GLY A 1 277 ? 2.775 0.491 -11.312 1 96.88 277 GLY A O 1
ATOM 2214 N N . LEU A 1 278 ? 0.927 0.772 -12.578 1 96.62 278 LEU A N 1
ATOM 2215 C CA . LEU A 1 278 ? 1.213 2.154 -12.953 1 96.62 278 LEU A CA 1
ATOM 2216 C C . LEU A 1 278 ? 0.166 3.1 -12.375 1 96.62 278 LEU A C 1
ATOM 2218 O O . LEU A 1 278 ? -0.932 2.67 -12.008 1 96.62 278 LEU A O 1
ATOM 2222 N N . THR A 1 279 ? 0.497 4.285 -12.188 1 94.94 279 THR A N 1
ATOM 2223 C CA . THR A 1 279 ? -0.399 5.391 -11.875 1 94.94 279 THR A CA 1
ATOM 2224 C C . THR A 1 279 ? -0.252 6.516 -12.898 1 94.94 279 THR A C 1
ATOM 2226 O O . THR A 1 279 ? 0.776 6.617 -13.57 1 94.94 279 THR A O 1
ATOM 2229 N N . GLU A 1 280 ? -1.296 7.184 -13.062 1 91.94 280 GLU A N 1
ATOM 2230 C CA . GLU A 1 280 ? -1.275 8.297 -14.008 1 91.94 280 GLU A CA 1
ATOM 2231 C C . GLU A 1 280 ? -1.856 9.562 -13.383 1 91.94 280 GLU A C 1
ATOM 2233 O O . GLU A 1 280 ? -2.959 9.539 -12.828 1 91.94 280 GLU A O 1
ATOM 2238 N N . HIS A 1 281 ? -1.045 10.602 -13.344 1 88.81 281 HIS A N 1
ATOM 2239 C CA . HIS A 1 281 ? -1.467 11.906 -12.859 1 88.81 281 HIS A CA 1
ATOM 2240 C C . HIS A 1 281 ? -1.099 13.008 -13.852 1 88.81 281 HIS A C 1
ATOM 2242 O O . HIS A 1 281 ? 0.08 13.211 -14.148 1 88.81 281 HIS A O 1
ATOM 2248 N N . TYR A 1 282 ? -2.105 13.734 -14.398 1 88.75 282 TYR A N 1
ATOM 2249 C CA . TYR A 1 282 ? -1.921 14.844 -15.328 1 88.75 282 TYR A CA 1
ATOM 2250 C C . TYR A 1 282 ? -1.094 14.414 -16.531 1 88.75 282 TYR A C 1
ATOM 2252 O O . TYR A 1 282 ? -0.14 15.094 -16.906 1 88.75 282 TYR A O 1
ATOM 2260 N N . GLY A 1 283 ? -1.312 13.234 -16.984 1 88.56 283 GLY A N 1
ATOM 2261 C CA . GLY A 1 283 ? -0.692 12.742 -18.203 1 88.56 283 GLY A CA 1
ATOM 2262 C C . GLY A 1 283 ? 0.652 12.078 -17.969 1 88.56 283 GLY A C 1
ATOM 2263 O O . GLY A 1 283 ? 1.27 11.562 -18.906 1 88.56 283 GLY A O 1
ATOM 2264 N N . LYS A 1 284 ? 1.138 12.156 -16.812 1 92.38 284 LYS A N 1
ATOM 2265 C CA . LYS A 1 284 ? 2.414 11.523 -16.484 1 92.38 284 LYS A CA 1
ATOM 2266 C C . LYS A 1 284 ? 2.205 10.141 -15.883 1 92.38 284 LYS A C 1
ATOM 2268 O O . LYS A 1 284 ? 1.43 9.984 -14.938 1 92.38 284 LYS A O 1
ATOM 2273 N N . ILE A 1 285 ? 2.879 9.172 -16.469 1 95.12 285 ILE A N 1
ATOM 2274 C CA . ILE A 1 285 ? 2.76 7.793 -16.016 1 95.12 285 ILE A CA 1
ATOM 2275 C C . ILE A 1 285 ? 3.969 7.43 -15.148 1 95.12 285 ILE A C 1
ATOM 2277 O O . ILE A 1 285 ? 5.109 7.723 -15.516 1 95.12 285 ILE A O 1
ATOM 2281 N N . ARG A 1 286 ? 3.709 6.875 -14.023 1 97 286 ARG A N 1
ATOM 2282 C CA . ARG A 1 286 ? 4.754 6.422 -13.109 1 97 286 ARG A CA 1
ATOM 2283 C C . ARG A 1 286 ? 4.438 5.035 -12.562 1 97 286 ARG A C 1
ATOM 2285 O O . ARG A 1 286 ? 3.273 4.633 -12.508 1 97 286 ARG A O 1
ATOM 2292 N N . VAL A 1 287 ? 5.477 4.363 -12.203 1 97.69 287 VAL A N 1
ATOM 2293 C CA . VAL A 1 287 ? 5.285 3.113 -11.477 1 97.69 287 VAL A CA 1
ATOM 2294 C C . VAL A 1 287 ? 4.746 3.406 -10.078 1 97.69 287 VAL A C 1
ATOM 2296 O O . VAL A 1 287 ? 5.129 4.398 -9.453 1 97.69 287 VAL A O 1
ATOM 2299 N N . LYS A 1 288 ? 3.809 2.59 -9.617 1 97.31 288 LYS A N 1
ATOM 2300 C CA . LYS A 1 288 ? 3.318 2.766 -8.258 1 97.31 288 LYS A CA 1
ATOM 2301 C C . LYS A 1 288 ? 4.461 2.678 -7.246 1 97.31 288 LYS A C 1
ATOM 2303 O O . LYS A 1 288 ? 5.188 1.683 -7.207 1 97.31 288 LYS A O 1
ATOM 2308 N N . SER A 1 289 ? 4.594 3.594 -6.406 1 97.19 289 SER A N 1
ATOM 2309 C CA . SER A 1 289 ? 5.727 3.744 -5.5 1 97.19 289 SER A CA 1
ATOM 2310 C C . SER A 1 289 ? 5.859 2.539 -4.574 1 97.19 289 SER A C 1
ATOM 2312 O O . SER A 1 289 ? 6.969 2.061 -4.324 1 97.19 289 SER A O 1
ATOM 2314 N N . GLU A 1 290 ? 4.715 2.055 -4.082 1 96.62 290 GLU A N 1
ATOM 2315 C CA . GLU A 1 290 ? 4.738 0.947 -3.131 1 96.62 290 GLU A CA 1
ATOM 2316 C C . GLU A 1 290 ? 5.41 -0.283 -3.732 1 96.62 290 GLU A C 1
ATOM 2318 O O . GLU A 1 290 ? 6.152 -0.99 -3.047 1 96.62 290 GLU A O 1
ATOM 2323 N N . TYR A 1 291 ? 5.176 -0.501 -5 1 97.94 291 TYR A N 1
ATOM 2324 C CA . TYR A 1 291 ? 5.758 -1.67 -5.652 1 97.94 291 TYR A CA 1
ATOM 2325 C C . TYR A 1 291 ? 7.25 -1.469 -5.906 1 97.94 291 TYR A C 1
ATOM 2327 O O . TYR A 1 291 ? 8.047 -2.395 -5.73 1 97.94 291 TYR A O 1
ATOM 2335 N N . LEU A 1 292 ? 7.598 -0.257 -6.328 1 98.12 292 LEU A N 1
ATOM 2336 C CA . LEU A 1 292 ? 9.008 0.032 -6.582 1 98.12 292 LEU A CA 1
ATOM 2337 C C . LEU A 1 292 ? 9.812 -0.024 -5.289 1 98.12 292 LEU A C 1
ATOM 2339 O O . LEU A 1 292 ? 10.922 -0.571 -5.266 1 98.12 292 LEU A O 1
ATOM 2343 N N . TYR A 1 293 ? 9.266 0.538 -4.219 1 98.25 293 TYR A N 1
ATOM 2344 C CA . TYR A 1 293 ? 9.969 0.526 -2.941 1 98.25 293 TYR A CA 1
ATOM 2345 C C . TYR A 1 293 ? 10.203 -0.902 -2.465 1 98.25 293 TYR A C 1
ATOM 2347 O O . TYR A 1 293 ? 11.266 -1.206 -1.903 1 98.25 293 TYR A O 1
ATOM 2355 N N . GLN A 1 294 ? 9.25 -1.734 -2.619 1 97.81 294 GLN A N 1
ATOM 2356 C CA . GLN A 1 294 ? 9.391 -3.135 -2.234 1 97.81 294 GLN A CA 1
ATOM 2357 C C . GLN A 1 294 ? 10.516 -3.809 -3.01 1 97.81 294 GLN A C 1
ATOM 2359 O O . GLN A 1 294 ? 11.414 -4.41 -2.416 1 97.81 294 GLN A O 1
ATOM 2364 N N . LEU A 1 295 ? 10.445 -3.697 -4.344 1 98.31 295 LEU A N 1
ATOM 2365 C CA . LEU A 1 295 ? 11.469 -4.297 -5.188 1 98.31 295 LEU A CA 1
ATOM 2366 C C . LEU A 1 295 ? 12.844 -3.732 -4.852 1 98.31 295 LEU A C 1
ATOM 2368 O O . LEU A 1 295 ? 13.828 -4.48 -4.77 1 98.31 295 LEU A O 1
ATOM 2372 N N . TYR A 1 296 ? 12.922 -2.434 -4.688 1 97.81 296 TYR A N 1
ATOM 2373 C CA . TYR A 1 296 ? 14.164 -1.755 -4.32 1 97.81 296 TYR A CA 1
ATOM 2374 C C . TYR A 1 296 ? 14.727 -2.314 -3.02 1 97.81 296 TYR A C 1
ATOM 2376 O O . TYR A 1 296 ? 15.922 -2.58 -2.918 1 97.81 296 TYR A O 1
ATOM 2384 N N . ALA A 1 297 ? 13.867 -2.479 -2.021 1 97.75 297 ALA A N 1
ATOM 2385 C CA . ALA A 1 297 ? 14.305 -3.01 -0.732 1 97.75 297 ALA A CA 1
ATOM 2386 C C . ALA A 1 297 ? 14.867 -4.418 -0.882 1 97.75 297 ALA A C 1
ATOM 2388 O O . ALA A 1 297 ? 15.867 -4.762 -0.255 1 97.75 297 ALA A O 1
ATOM 2389 N N . TYR A 1 298 ? 14.242 -5.238 -1.733 1 97.94 298 TYR A N 1
ATOM 2390 C CA . TYR A 1 298 ? 14.711 -6.598 -1.964 1 97.94 298 TYR A CA 1
ATOM 2391 C C . TYR A 1 298 ? 16.125 -6.598 -2.529 1 97.94 298 TYR A C 1
ATOM 2393 O O . TYR A 1 298 ? 16.938 -7.453 -2.18 1 97.94 298 TYR A O 1
ATOM 2401 N N . LEU A 1 299 ? 16.359 -5.656 -3.389 1 97.25 299 LEU A N 1
ATOM 2402 C CA . LEU A 1 299 ? 17.656 -5.594 -4.066 1 97.25 299 LEU A CA 1
ATOM 2403 C C . LEU A 1 299 ? 18.719 -5.035 -3.137 1 97.25 299 LEU A C 1
ATOM 2405 O O . LEU A 1 299 ? 19.797 -5.637 -2.977 1 97.25 299 LEU A O 1
ATOM 2409 N N . MET A 1 300 ? 18.391 -3.93 -2.482 1 95.69 300 MET A N 1
ATOM 2410 C CA . MET A 1 300 ? 19.391 -3.16 -1.755 1 95.69 300 MET A CA 1
ATOM 2411 C C . MET A 1 300 ? 19.719 -3.82 -0.42 1 95.69 300 MET A C 1
ATOM 2413 O O . MET A 1 300 ? 20.828 -3.674 0.093 1 95.69 300 MET A O 1
ATOM 2417 N N . SER A 1 301 ? 18.781 -4.594 0.153 1 95.25 301 SER A N 1
ATOM 2418 C CA . SER A 1 301 ? 18.984 -5.168 1.479 1 95.25 301 SER A CA 1
ATOM 2419 C C . SER A 1 301 ? 19.891 -6.391 1.419 1 95.25 301 SER A C 1
ATOM 2421 O O . SER A 1 301 ? 20.328 -6.891 2.453 1 95.25 301 SER A O 1
ATOM 2423 N N . GLN A 1 302 ? 20.109 -6.93 0.22 1 93.5 302 GLN A N 1
ATOM 2424 C CA . GLN A 1 302 ? 20.891 -8.148 0.064 1 93.5 302 GLN A CA 1
ATOM 2425 C C . GLN A 1 302 ? 22.312 -7.836 -0.395 1 93.5 302 GLN A C 1
ATOM 2427 O O . GLN A 1 302 ? 22.531 -6.848 -1.091 1 93.5 302 GLN A O 1
ATOM 2432 N N . PRO A 1 303 ? 23.266 -8.695 -0.026 1 89.56 303 PRO A N 1
ATOM 2433 C CA . PRO A 1 303 ? 24.672 -8.477 -0.393 1 89.56 303 PRO A CA 1
ATOM 2434 C C . PRO A 1 303 ? 24.984 -8.922 -1.817 1 89.56 303 PRO A C 1
ATOM 2436 O O . PRO A 1 303 ? 25.891 -9.734 -2.027 1 89.56 303 PRO A O 1
ATOM 2439 N N . GLN A 1 304 ? 24.219 -8.609 -2.807 1 90.69 304 GLN A N 1
ATOM 2440 C CA . GLN A 1 304 ? 24.438 -8.914 -4.219 1 90.69 304 GLN A CA 1
ATOM 2441 C C . GLN A 1 304 ? 24.406 -7.652 -5.07 1 90.69 304 GLN A C 1
ATOM 2443 O O . GLN A 1 304 ? 23.328 -7.188 -5.461 1 90.69 304 GLN A O 1
ATOM 2448 N N . PRO A 1 305 ? 25.484 -7.113 -5.371 1 85.81 305 PRO A N 1
ATOM 2449 C CA . PRO A 1 305 ? 25.562 -5.781 -5.984 1 85.81 305 PRO A CA 1
ATOM 2450 C C . PRO A 1 305 ? 25 -5.754 -7.406 1 85.81 305 PRO A C 1
ATOM 2452 O O . PRO A 1 305 ? 24.594 -4.695 -7.891 1 85.81 305 PRO A O 1
ATOM 2455 N N . ASP A 1 306 ? 24.797 -6.879 -8.117 1 89.25 306 ASP A N 1
ATOM 2456 C CA . ASP A 1 306 ? 24.375 -6.797 -9.516 1 89.25 306 ASP A CA 1
ATOM 2457 C C . ASP A 1 306 ? 23.062 -7.551 -9.742 1 89.25 306 ASP A C 1
ATOM 2459 O O . ASP A 1 306 ? 22.734 -7.891 -10.883 1 89.25 306 ASP A O 1
ATOM 2463 N N . ALA A 1 307 ? 22.422 -7.746 -8.648 1 96.5 307 ALA A N 1
ATOM 2464 C CA . ALA A 1 307 ? 21.125 -8.406 -8.812 1 96.5 307 ALA A CA 1
ATOM 2465 C C . ALA A 1 307 ? 20.156 -7.512 -9.57 1 96.5 307 ALA A C 1
ATOM 2467 O O . ALA A 1 307 ? 20.172 -6.289 -9.414 1 96.5 307 ALA A O 1
ATOM 2468 N N . GLU A 1 308 ? 19.375 -8.125 -10.391 1 97.94 308 GLU A N 1
ATOM 2469 C CA . GLU A 1 308 ? 18.391 -7.398 -11.188 1 97.94 308 GLU A CA 1
ATOM 2470 C C . GLU A 1 308 ? 16.984 -7.531 -10.602 1 97.94 308 GLU A C 1
ATOM 2472 O O . GLU A 1 308 ? 16.688 -8.523 -9.938 1 97.94 308 GLU A O 1
ATOM 2477 N N . GLY A 1 309 ? 16.219 -6.473 -10.742 1 98.25 309 GLY A N 1
ATOM 2478 C CA . GLY A 1 309 ? 14.836 -6.5 -10.312 1 98.25 309 GLY A CA 1
ATOM 2479 C C . GLY A 1 309 ? 13.859 -6.344 -11.461 1 98.25 309 GLY A C 1
ATOM 2480 O O . GLY A 1 309 ? 14.094 -5.562 -12.383 1 98.25 309 GLY A O 1
ATOM 2481 N N . VAL A 1 310 ? 12.781 -7.113 -11.461 1 98.62 310 VAL A N 1
ATOM 2482 C CA . VAL A 1 310 ? 11.727 -7.004 -12.461 1 98.62 310 VAL A CA 1
ATOM 2483 C C . VAL A 1 310 ? 10.375 -6.863 -11.773 1 98.62 310 VAL A C 1
ATOM 2485 O O . VAL A 1 310 ? 9.984 -7.715 -10.961 1 98.62 310 VAL A O 1
ATOM 2488 N N . LEU A 1 311 ? 9.766 -5.773 -11.945 1 98.62 311 LEU A N 1
ATOM 2489 C CA . LEU A 1 311 ? 8.359 -5.637 -11.594 1 98.62 311 LEU A CA 1
ATOM 2490 C C . LEU A 1 311 ? 7.457 -6.062 -12.75 1 98.62 311 LEU A C 1
ATOM 2492 O O . LEU A 1 311 ? 7.379 -5.375 -13.766 1 98.62 311 LEU A O 1
ATOM 2496 N N . LEU A 1 312 ? 6.801 -7.223 -12.594 1 98.62 312 LEU A N 1
ATOM 2497 C CA . LEU A 1 312 ? 5.93 -7.793 -13.617 1 98.62 312 LEU A CA 1
ATOM 2498 C C . LEU A 1 312 ? 4.465 -7.652 -13.227 1 98.62 312 LEU A C 1
ATOM 2500 O O . LEU A 1 312 ? 4.031 -8.219 -12.219 1 98.62 312 LEU A O 1
ATOM 2504 N N . PHE A 1 313 ? 3.76 -6.832 -13.961 1 98 313 PHE A N 1
ATOM 2505 C CA . PHE A 1 313 ? 2.348 -6.641 -13.648 1 98 313 PHE A CA 1
ATOM 2506 C C . PHE A 1 313 ? 1.493 -6.809 -14.898 1 98 313 PHE A C 1
ATOM 2508 O O . PHE A 1 313 ? 2.014 -6.82 -16.016 1 98 313 PHE A O 1
ATOM 2515 N N . VAL A 1 314 ? 0.17 -7.008 -14.742 1 95.88 314 VAL A N 1
ATOM 2516 C CA . VAL A 1 314 ? -0.699 -7.273 -15.891 1 95.88 314 VAL A CA 1
ATOM 2517 C C . VAL A 1 314 ? -1.078 -5.957 -16.562 1 95.88 314 VAL A C 1
ATOM 2519 O O . VAL A 1 314 ? -1.178 -4.922 -15.906 1 95.88 314 VAL A O 1
ATOM 2522 N N . THR A 1 315 ? -1.25 -5.988 -17.828 1 95.88 315 THR A N 1
ATOM 2523 C CA . THR A 1 315 ? -1.766 -4.84 -18.562 1 95.88 315 THR A CA 1
ATOM 2524 C C . THR A 1 315 ? -3.262 -4.664 -18.312 1 95.88 315 THR A C 1
ATOM 2526 O O . THR A 1 315 ? -4.039 -5.598 -18.5 1 95.88 315 THR A O 1
ATOM 2529 N N . THR A 1 316 ? -3.602 -3.484 -17.812 1 93.44 316 THR A N 1
ATOM 2530 C CA . THR A 1 316 ? -5.008 -3.211 -17.531 1 93.44 316 THR A CA 1
ATOM 2531 C C . THR A 1 316 ? -5.66 -2.469 -18.688 1 93.44 316 THR A C 1
ATOM 2533 O O . THR A 1 316 ? -4.973 -2.02 -19.609 1 93.44 316 THR A O 1
ATOM 2536 N N . ALA A 1 317 ? -6.984 -2.414 -18.672 1 90.19 317 ALA A N 1
ATOM 2537 C CA . ALA A 1 317 ? -7.719 -1.747 -19.75 1 90.19 317 ALA A CA 1
ATOM 2538 C C . ALA A 1 317 ? -7.297 -0.286 -19.875 1 90.19 317 ALA A C 1
ATOM 2540 O O . ALA A 1 317 ? -7.164 0.418 -18.875 1 90.19 317 ALA A O 1
ATOM 2541 N N . GLY A 1 318 ? -7.027 0.165 -21.062 1 88.25 318 GLY A N 1
ATOM 2542 C CA . GLY A 1 318 ? -6.668 1.551 -21.312 1 88.25 318 GLY A CA 1
ATOM 2543 C C . GLY A 1 318 ? -5.176 1.807 -21.234 1 88.25 318 GLY A C 1
ATOM 2544 O O . GLY A 1 318 ? -4.715 2.916 -21.5 1 88.25 318 GLY A O 1
ATOM 2545 N N . ARG A 1 319 ? -4.449 0.79 -20.844 1 92.5 319 ARG A N 1
ATOM 2546 C CA . ARG A 1 319 ? -3.002 0.93 -20.734 1 92.5 319 ARG A CA 1
ATOM 2547 C C . ARG A 1 319 ? -2.309 0.358 -21.969 1 92.5 319 ARG A C 1
ATOM 2549 O O . ARG A 1 319 ? -2.738 -0.662 -22.516 1 92.5 319 ARG A O 1
ATOM 2556 N N . THR A 1 320 ? -1.348 1.014 -22.375 1 92.69 320 THR A N 1
ATOM 2557 C CA . THR A 1 320 ? -0.426 0.43 -23.344 1 92.69 320 THR A CA 1
ATOM 2558 C C . THR A 1 320 ? 0.644 -0.399 -22.641 1 92.69 320 THR A C 1
ATOM 2560 O O . THR A 1 320 ? 1.211 0.034 -21.641 1 92.69 320 THR A O 1
ATOM 2563 N N . PRO A 1 321 ? 0.893 -1.606 -23.188 1 94.81 321 PRO A N 1
ATOM 2564 C CA . PRO A 1 321 ? 1.946 -2.422 -22.578 1 94.81 321 PRO A CA 1
ATOM 2565 C C . PRO A 1 321 ? 3.295 -1.708 -22.531 1 94.81 321 PRO A C 1
ATOM 2567 O O . PRO A 1 321 ? 3.641 -0.977 -23.469 1 94.81 321 PRO A O 1
ATOM 2570 N N . ILE A 1 322 ? 4.055 -1.951 -21.516 1 95.75 322 ILE A N 1
ATOM 2571 C CA . ILE A 1 322 ? 5.363 -1.313 -21.391 1 95.75 322 ILE A CA 1
ATOM 2572 C C . ILE A 1 322 ? 6.418 -2.363 -21.047 1 95.75 322 ILE A C 1
ATOM 2574 O O . ILE A 1 322 ? 6.102 -3.414 -20.484 1 95.75 322 ILE A O 1
ATOM 2578 N N . ALA A 1 323 ? 7.625 -2.188 -21.422 1 96.25 323 ALA A N 1
ATOM 2579 C CA . ALA A 1 323 ? 8.844 -2.902 -21.062 1 96.25 323 ALA A CA 1
ATOM 2580 C C . ALA A 1 323 ? 10.047 -1.959 -21.016 1 96.25 323 ALA A C 1
ATOM 2582 O O . ALA A 1 323 ? 10.75 -1.796 -22.016 1 96.25 323 ALA A O 1
ATOM 2583 N N . GLU A 1 324 ? 10.25 -1.347 -19.906 1 96 324 GLU A N 1
ATOM 2584 C CA . GLU A 1 324 ? 11.289 -0.331 -19.75 1 96 324 GLU A CA 1
ATOM 2585 C C . GLU A 1 324 ? 12.273 -0.7 -18.641 1 96 324 GLU A C 1
ATOM 2587 O O . GLU A 1 324 ? 11.969 -1.547 -17.797 1 96 324 GLU A O 1
ATOM 2592 N N . SER A 1 325 ? 13.453 -0.147 -18.703 1 96.06 325 SER A N 1
ATOM 2593 C CA . SER A 1 325 ? 14.484 -0.454 -17.703 1 96.06 325 SER A CA 1
ATOM 2594 C C . SER A 1 325 ? 15.172 0.813 -17.219 1 96.06 325 SER A C 1
ATOM 2596 O O . SER A 1 325 ? 15.242 1.811 -17.938 1 96.06 325 SER A O 1
ATOM 2598 N N . VAL A 1 326 ? 15.594 0.782 -16.016 1 96.25 326 VAL A N 1
ATOM 2599 C CA . VAL A 1 326 ? 16.391 1.838 -15.391 1 96.25 326 VAL A CA 1
ATOM 2600 C C . VAL A 1 326 ? 17.406 1.223 -14.438 1 96.25 326 VAL A C 1
ATOM 2602 O O . VAL A 1 326 ? 17.125 0.234 -13.758 1 96.25 326 VAL A O 1
ATOM 2605 N N . THR A 1 327 ? 18.594 1.751 -14.43 1 96.19 327 THR A N 1
ATOM 2606 C CA . THR A 1 327 ? 19.609 1.285 -13.5 1 96.19 327 THR A CA 1
ATOM 2607 C C . THR A 1 327 ? 19.734 2.229 -12.305 1 96.19 327 THR A C 1
ATOM 2609 O O . THR A 1 327 ? 19.984 3.424 -12.477 1 96.19 327 THR A O 1
ATOM 2612 N N . ILE A 1 328 ? 19.469 1.724 -11.164 1 95.5 328 ILE A N 1
ATOM 2613 C CA . ILE A 1 328 ? 19.547 2.48 -9.922 1 95.5 328 ILE A CA 1
ATOM 2614 C C . ILE A 1 328 ? 20.656 1.894 -9.039 1 95.5 328 ILE A C 1
ATOM 2616 O O . ILE A 1 328 ? 20.562 0.735 -8.625 1 95.5 328 ILE A O 1
ATOM 2620 N N . GLN A 1 329 ? 21.734 2.643 -8.742 1 93.94 329 GLN A N 1
ATOM 2621 C CA . GLN A 1 329 ? 22.828 2.252 -7.859 1 93.94 329 GLN A CA 1
ATOM 2622 C C . GLN A 1 329 ? 23.406 0.896 -8.258 1 93.94 329 GLN A C 1
ATOM 2624 O O . GLN A 1 329 ? 23.609 0.029 -7.41 1 93.94 329 GLN A O 1
ATOM 2629 N N . GLY A 1 330 ? 23.438 0.666 -9.547 1 92.88 330 GLY A N 1
ATOM 2630 C CA . GLY A 1 330 ? 24.109 -0.513 -10.078 1 92.88 330 GLY A CA 1
ATOM 2631 C C . GLY A 1 330 ? 23.156 -1.662 -10.352 1 92.88 330 GLY A C 1
ATOM 2632 O O . GLY A 1 330 ? 23.547 -2.66 -10.969 1 92.88 330 GLY A O 1
ATOM 2633 N N . HIS A 1 331 ? 21.938 -1.559 -9.836 1 95.69 331 HIS A N 1
ATOM 2634 C CA . HIS A 1 331 ? 20.938 -2.596 -10.062 1 95.69 331 HIS A CA 1
ATOM 2635 C C . HIS A 1 331 ? 20.016 -2.244 -11.234 1 95.69 331 HIS A C 1
ATOM 2637 O O . HIS A 1 331 ? 19.438 -1.158 -11.266 1 95.69 331 HIS A O 1
ATOM 2643 N N . ARG A 1 332 ? 19.906 -3.111 -12.219 1 96.25 332 ARG A N 1
ATOM 2644 C CA . ARG A 1 332 ? 18.969 -2.912 -13.32 1 96.25 332 ARG A CA 1
ATOM 2645 C C . ARG A 1 332 ? 17.547 -3.283 -12.906 1 96.25 332 ARG A C 1
ATOM 2647 O O . ARG A 1 332 ? 17.297 -4.426 -12.523 1 96.25 332 ARG A O 1
ATOM 2654 N N . LEU A 1 333 ? 16.703 -2.338 -12.844 1 97.25 333 LEU A N 1
ATOM 2655 C CA . LEU A 1 333 ? 15.281 -2.551 -12.586 1 97.25 333 LEU A CA 1
ATOM 2656 C C . LEU A 1 333 ? 14.469 -2.463 -13.875 1 97.25 333 LEU A C 1
ATOM 2658 O O . LEU A 1 333 ? 14.656 -1.538 -14.664 1 97.25 333 LEU A O 1
ATOM 2662 N N . ARG A 1 334 ? 13.602 -3.408 -14.117 1 97.75 334 ARG A N 1
ATOM 2663 C CA . ARG A 1 334 ? 12.75 -3.416 -15.305 1 97.75 334 ARG A CA 1
ATOM 2664 C C . ARG A 1 334 ? 11.273 -3.412 -14.922 1 97.75 334 ARG A C 1
ATOM 2666 O O . ARG A 1 334 ? 10.883 -4.062 -13.953 1 97.75 334 ARG A O 1
ATOM 2673 N N . PHE A 1 335 ? 10.555 -2.682 -15.625 1 98.06 335 PHE A N 1
ATOM 2674 C CA . PHE A 1 335 ? 9.109 -2.611 -15.492 1 98.06 335 PHE A CA 1
ATOM 2675 C C . PHE A 1 335 ? 8.422 -3.189 -16.734 1 98.06 335 PHE A C 1
ATOM 2677 O O . PHE A 1 335 ? 8.508 -2.615 -17.812 1 98.06 335 PHE A O 1
ATOM 2684 N N . ILE A 1 336 ? 7.746 -4.332 -16.5 1 98.12 336 ILE A N 1
ATOM 2685 C CA . ILE A 1 336 ? 7.188 -5.059 -17.641 1 98.12 336 ILE A CA 1
ATOM 2686 C C . ILE A 1 336 ? 5.711 -5.352 -17.391 1 98.12 336 ILE A C 1
ATOM 2688 O O . ILE A 1 336 ? 5.344 -5.859 -16.328 1 98.12 336 ILE A O 1
ATOM 2692 N N . SER A 1 337 ? 4.875 -4.941 -18.297 1 97.38 337 SER A N 1
ATOM 2693 C CA . SER A 1 337 ? 3.469 -5.332 -18.219 1 97.38 337 SER A CA 1
ATOM 2694 C C . SER A 1 337 ? 3.186 -6.547 -19.094 1 97.38 337 SER A C 1
ATOM 2696 O O . SER A 1 337 ? 3.67 -6.633 -20.219 1 97.38 337 SER A O 1
ATOM 2698 N N . LEU A 1 338 ? 2.531 -7.461 -18.562 1 96.62 338 LEU A N 1
ATOM 2699 C CA . LEU A 1 338 ? 2.145 -8.68 -19.266 1 96.62 338 LEU A CA 1
ATOM 2700 C C . LEU A 1 338 ? 0.707 -8.586 -19.766 1 96.62 338 LEU A C 1
ATOM 2702 O O . LEU A 1 338 ? -0.229 -8.523 -18.969 1 96.62 338 LEU A O 1
ATOM 2706 N N . ASP A 1 339 ? 0.53 -8.578 -21.062 1 93.88 339 ASP A N 1
ATOM 2707 C CA . ASP A 1 339 ? -0.792 -8.523 -21.672 1 93.88 339 ASP A CA 1
ATOM 2708 C C . ASP A 1 339 ? -1.411 -9.914 -21.781 1 93.88 339 ASP A C 1
ATOM 2710 O O . ASP A 1 339 ? -1.061 -10.688 -22.672 1 93.88 339 ASP A O 1
ATOM 2714 N N . LEU A 1 340 ? -2.367 -10.156 -20.922 1 87.5 340 LEU A N 1
ATOM 2715 C CA . LEU A 1 340 ? -2.975 -11.477 -20.875 1 87.5 340 LEU A CA 1
ATOM 2716 C C . LEU A 1 340 ? -4.02 -11.641 -21.969 1 87.5 340 LEU A C 1
ATOM 2718 O O . LEU A 1 340 ? -4.602 -12.719 -22.125 1 87.5 340 LEU A O 1
ATOM 2722 N N . ALA A 1 341 ? -4.223 -10.555 -22.688 1 83.44 341 ALA A N 1
ATOM 2723 C CA . ALA A 1 341 ? -5.16 -10.617 -23.797 1 83.44 341 ALA A CA 1
ATOM 2724 C C . ALA A 1 341 ? -4.477 -11.156 -25.062 1 83.44 341 ALA A C 1
ATOM 2726 O O . ALA A 1 341 ? -5.148 -11.531 -26.016 1 83.44 341 ALA A O 1
ATOM 2727 N N . GLN A 1 342 ? -3.217 -11.25 -25.047 1 85.19 342 GLN A N 1
ATOM 2728 C CA . GLN A 1 342 ? -2.455 -11.75 -26.172 1 85.19 342 GLN A CA 1
ATOM 2729 C C . GLN A 1 342 ? -2.525 -13.273 -26.266 1 85.19 342 GLN A C 1
ATOM 2731 O O . GLN A 1 342 ? -2.84 -13.938 -25.281 1 85.19 342 GLN A O 1
ATOM 2736 N N . PRO A 1 343 ? -2.264 -13.781 -27.484 1 79.56 343 PRO A N 1
ATOM 2737 C CA . PRO A 1 343 ? -2.098 -15.234 -27.594 1 79.56 343 PRO A CA 1
ATOM 2738 C C . PRO A 1 343 ? -0.938 -15.75 -26.75 1 79.56 343 PRO A C 1
ATOM 2740 O O . PRO A 1 343 ? -0.072 -14.977 -26.328 1 79.56 343 PRO A O 1
ATOM 2743 N N . LEU A 1 344 ? -0.92 -16.969 -26.5 1 78.81 344 LEU A N 1
ATOM 2744 C CA . LEU A 1 344 ? 0.055 -17.609 -25.625 1 78.81 344 LEU A CA 1
ATOM 2745 C C . LEU A 1 344 ? 1.479 -17.297 -26.062 1 78.81 344 LEU A C 1
ATOM 2747 O O . LEU A 1 344 ? 2.363 -17.094 -25.234 1 78.81 344 LEU A O 1
ATOM 2751 N N . ALA A 1 345 ? 1.642 -17.328 -27.375 1 83.31 345 ALA A N 1
ATOM 2752 C CA . ALA A 1 345 ? 2.971 -17.031 -27.922 1 83.31 345 ALA A CA 1
ATOM 2753 C C . ALA A 1 345 ? 3.453 -15.656 -27.469 1 83.31 345 ALA A C 1
ATOM 2755 O O . ALA A 1 345 ? 4.637 -15.469 -27.188 1 83.31 345 ALA A O 1
ATOM 2756 N N . GLY A 1 346 ? 2.557 -14.711 -27.484 1 88.19 346 GLY A N 1
ATOM 2757 C CA . GLY A 1 346 ? 2.891 -13.367 -27.031 1 88.19 346 GLY A CA 1
ATOM 2758 C C . GLY A 1 346 ? 3.219 -13.305 -25.547 1 88.19 346 GLY A C 1
ATOM 2759 O O . GLY A 1 346 ? 4.148 -12.602 -25.141 1 88.19 346 GLY A O 1
ATOM 2760 N N . ILE A 1 347 ? 2.496 -14.008 -24.75 1 89.81 347 ILE A N 1
ATOM 2761 C CA . ILE A 1 347 ? 2.734 -14.078 -23.312 1 89.81 347 ILE A CA 1
ATOM 2762 C C . ILE A 1 347 ? 4.117 -14.672 -23.047 1 89.81 347 ILE A C 1
ATOM 2764 O O . ILE A 1 347 ? 4.898 -14.117 -22.266 1 89.81 347 ILE A O 1
ATOM 2768 N N . ARG A 1 348 ? 4.438 -15.742 -23.75 1 88.88 348 ARG A N 1
ATOM 2769 C CA . ARG A 1 348 ? 5.727 -16.406 -23.594 1 88.88 348 ARG A CA 1
ATOM 2770 C C . ARG A 1 348 ? 6.875 -15.484 -23.984 1 88.88 348 ARG A C 1
ATOM 2772 O O . ARG A 1 348 ? 7.91 -15.453 -23.328 1 88.88 348 ARG A O 1
ATOM 2779 N N . GLN A 1 349 ? 6.648 -14.844 -25.062 1 92.69 349 GLN A N 1
ATOM 2780 C CA . GLN A 1 349 ? 7.68 -13.922 -25.531 1 92.69 349 GLN A CA 1
ATOM 2781 C C . GLN A 1 349 ? 8.008 -12.875 -24.469 1 92.69 349 GLN A C 1
ATOM 2783 O O . GLN A 1 349 ? 9.172 -12.578 -24.219 1 92.69 349 GLN A O 1
ATOM 2788 N N . THR A 1 350 ? 7.016 -12.312 -23.891 1 95.25 350 THR A N 1
ATOM 2789 C CA . THR A 1 350 ? 7.207 -11.32 -22.844 1 95.25 350 THR A CA 1
ATOM 2790 C C . THR A 1 350 ? 7.945 -11.93 -21.656 1 95.25 350 THR A C 1
ATOM 2792 O O . THR A 1 350 ? 8.891 -11.336 -21.125 1 95.25 350 THR A O 1
ATOM 2795 N N . LEU A 1 351 ? 7.562 -13.094 -21.234 1 96.06 351 LEU A N 1
ATOM 2796 C CA . LEU A 1 351 ? 8.18 -13.75 -20.094 1 96.06 351 LEU A CA 1
ATOM 2797 C C . LEU A 1 351 ? 9.625 -14.125 -20.391 1 96.06 351 LEU A C 1
ATOM 2799 O O . LEU A 1 351 ? 10.5 -13.969 -19.531 1 96.06 351 LEU A O 1
ATOM 2803 N N . ASP A 1 352 ? 9.828 -14.594 -21.609 1 95.25 352 ASP A N 1
ATOM 2804 C CA . ASP A 1 352 ? 11.195 -14.914 -22 1 95.25 352 ASP A CA 1
ATOM 2805 C C . ASP A 1 352 ? 12.062 -13.664 -22.047 1 95.25 352 ASP A C 1
ATOM 2807 O O . ASP A 1 352 ? 13.266 -13.727 -21.797 1 95.25 352 ASP A O 1
ATOM 2811 N N . GLY A 1 353 ? 11.445 -12.57 -22.359 1 95.12 353 GLY A N 1
ATOM 2812 C CA . GLY A 1 353 ? 12.148 -11.305 -22.438 1 95.12 353 GLY A CA 1
ATOM 2813 C C . GLY A 1 353 ? 12.719 -10.859 -21.109 1 95.12 353 GLY A C 1
ATOM 2814 O O . GLY A 1 353 ? 13.641 -10.039 -21.062 1 95.12 353 GLY A O 1
ATOM 2815 N N . VAL A 1 354 ? 12.195 -11.336 -20.031 1 95.25 354 VAL A N 1
ATOM 2816 C CA . VAL A 1 354 ? 12.672 -11.023 -18.688 1 95.25 354 VAL A CA 1
ATOM 2817 C C . VAL A 1 354 ? 14.141 -11.438 -18.547 1 95.25 354 VAL A C 1
ATOM 2819 O O . VAL A 1 354 ? 14.898 -10.812 -17.812 1 95.25 354 VAL A O 1
ATOM 2822 N N . LEU A 1 355 ? 14.555 -12.484 -19.266 1 93.75 355 LEU A N 1
ATOM 2823 C CA . LEU A 1 355 ? 15.906 -13.016 -19.172 1 93.75 355 LEU A CA 1
ATOM 2824 C C . LEU A 1 355 ? 16.859 -12.273 -20.109 1 93.75 355 LEU A C 1
ATOM 2826 O O . LEU A 1 355 ? 18.078 -12.477 -20.047 1 93.75 355 LEU A O 1
ATOM 2830 N N . SER A 1 356 ? 16.234 -11.445 -20.922 1 89.19 356 SER A N 1
ATOM 2831 C CA . SER A 1 356 ? 17.078 -10.703 -21.859 1 89.19 356 SER A CA 1
ATOM 2832 C C . SER A 1 356 ? 18.031 -9.758 -21.125 1 89.19 356 SER A C 1
ATOM 2834 O O . SER A 1 356 ? 17.656 -9.156 -20.125 1 89.19 356 SER A O 1
ATOM 2836 N N . THR A 1 357 ? 19.297 -9.609 -21.516 1 81.62 357 THR A N 1
ATOM 2837 C CA . THR A 1 357 ? 20.281 -8.711 -20.906 1 81.62 357 THR A CA 1
ATOM 2838 C C . THR A 1 357 ? 20.219 -7.328 -21.562 1 81.62 357 THR A C 1
ATOM 2840 O O . THR A 1 357 ? 20.891 -6.398 -21.109 1 81.62 357 THR A O 1
ATOM 2843 N N . GLU A 1 358 ? 19.438 -7.238 -22.672 1 70.25 358 GLU A N 1
ATOM 2844 C CA . GLU A 1 358 ? 19.344 -5.969 -23.391 1 70.25 358 GLU A CA 1
ATOM 2845 C C . GLU A 1 358 ? 18.172 -5.137 -22.875 1 70.25 358 GLU A C 1
ATOM 2847 O O . GLU A 1 358 ? 17.172 -5.688 -22.406 1 70.25 358 GLU A O 1
ATOM 2852 N N . MET B 1 1 ? -12.984 9.227 19.641 1 74.44 1 MET B N 1
ATOM 2853 C CA . MET B 1 1 ? -12.43 8.164 18.812 1 74.44 1 MET B CA 1
ATOM 2854 C C . MET B 1 1 ? -12.734 8.422 17.328 1 74.44 1 MET B C 1
ATOM 2856 O O . MET B 1 1 ? -13.852 8.805 16.984 1 74.44 1 MET B O 1
ATOM 2860 N N . LEU B 1 2 ? -11.672 8.375 16.547 1 73 2 LEU B N 1
ATOM 2861 C CA . LEU B 1 2 ? -11.836 8.555 15.109 1 73 2 LEU B CA 1
ATOM 2862 C C . LEU B 1 2 ? -11.812 7.211 14.391 1 73 2 LEU B C 1
ATOM 2864 O O . LEU B 1 2 ? -11.07 6.309 14.773 1 73 2 LEU B O 1
ATOM 2868 N N . VAL B 1 3 ? -12.719 7 13.438 1 73.81 3 VAL B N 1
ATOM 2869 C CA . VAL B 1 3 ? -12.703 5.816 12.578 1 73.81 3 VAL B CA 1
ATOM 2870 C C . VAL B 1 3 ? -12.297 6.211 11.164 1 73.81 3 VAL B C 1
ATOM 2872 O O . VAL B 1 3 ? -12.922 7.082 10.555 1 73.81 3 VAL B O 1
ATOM 2875 N N . VAL B 1 4 ? -11.242 5.609 10.734 1 75.94 4 VAL B N 1
ATOM 2876 C CA . VAL B 1 4 ? -10.727 6.09 9.461 1 75.94 4 VAL B CA 1
ATOM 2877 C C . VAL B 1 4 ? -10.516 4.91 8.508 1 75.94 4 VAL B C 1
ATOM 2879 O O . VAL B 1 4 ? -10.195 3.803 8.945 1 75.94 4 VAL B O 1
ATOM 2882 N N . GLY B 1 5 ? -10.609 5.195 7.141 1 69.12 5 GLY B N 1
ATOM 2883 C CA . GLY B 1 5 ? -10.227 4.266 6.09 1 69.12 5 GLY B CA 1
ATOM 2884 C C . GLY B 1 5 ? -11.289 3.217 5.812 1 69.12 5 GLY B C 1
ATOM 2885 O O . GLY B 1 5 ? -12.266 3.102 6.555 1 69.12 5 GLY B O 1
ATOM 2886 N N . GLU B 1 6 ? -11.023 2.373 4.781 1 65.62 6 GLU B N 1
ATOM 2887 C CA . GLU B 1 6 ? -11.945 1.327 4.34 1 65.62 6 GLU B CA 1
ATOM 2888 C C . GLU B 1 6 ? -12.023 0.197 5.363 1 65.62 6 GLU B C 1
ATOM 2890 O O . GLU B 1 6 ? -13.078 -0.416 5.539 1 65.62 6 GLU B O 1
ATOM 2895 N N . LYS B 1 7 ? -10.914 0.121 6.23 1 71.75 7 LYS B N 1
ATOM 2896 C CA . LYS B 1 7 ? -10.852 -0.96 7.207 1 71.75 7 LYS B CA 1
ATOM 2897 C C . LYS B 1 7 ? -11.414 -0.513 8.555 1 71.75 7 LYS B C 1
ATOM 2899 O O . LYS B 1 7 ? -11.375 -1.267 9.531 1 71.75 7 LYS B O 1
ATOM 2904 N N . LYS B 1 8 ? -11.883 0.617 8.641 1 75.5 8 LYS B N 1
ATOM 2905 C CA . LYS B 1 8 ? -12.516 1.205 9.82 1 75.5 8 LYS B CA 1
ATOM 2906 C C . LYS B 1 8 ? -11.578 1.172 11.023 1 75.5 8 LYS B C 1
ATOM 2908 O O . LYS B 1 8 ? -11.961 0.707 12.102 1 75.5 8 LYS B O 1
ATOM 2913 N N . THR B 1 9 ? -10.398 1.698 10.789 1 83.31 9 THR B N 1
ATOM 2914 C CA . THR B 1 9 ? -9.406 1.768 11.852 1 83.31 9 THR B CA 1
ATOM 2915 C C . THR B 1 9 ? -9.82 2.787 12.914 1 83.31 9 THR B C 1
ATOM 2917 O O . THR B 1 9 ? -10.148 3.93 12.586 1 83.31 9 THR B O 1
ATOM 2920 N N . ARG B 1 10 ? -9.898 2.377 14.164 1 84.81 10 ARG B N 1
ATOM 2921 C CA . ARG B 1 10 ? -10.297 3.248 15.266 1 84.81 10 ARG B CA 1
ATOM 2922 C C . ARG B 1 10 ? -9.078 3.893 15.922 1 84.81 10 ARG B C 1
ATOM 2924 O O . ARG B 1 10 ? -8.172 3.193 16.391 1 84.81 10 ARG B O 1
ATOM 2931 N N . ILE B 1 11 ? -8.977 5.238 16 1 81.62 11 ILE B N 1
ATOM 2932 C CA . ILE B 1 11 ? -7.883 6.012 16.578 1 81.62 11 ILE B CA 1
ATOM 2933 C C . ILE B 1 11 ? -8.391 6.816 17.766 1 81.62 11 ILE B C 1
ATOM 2935 O O . ILE B 1 11 ? -9.141 7.777 17.609 1 81.62 11 ILE B O 1
ATOM 2939 N N . PRO B 1 12 ? -7.992 6.395 18.953 1 79.88 12 PRO B N 1
ATOM 2940 C CA . PRO B 1 12 ? -8.344 7.223 20.109 1 79.88 12 PRO B CA 1
ATOM 2941 C C . PRO B 1 12 ? -7.688 8.602 20.062 1 79.88 12 PRO B C 1
ATOM 2943 O O . PRO B 1 12 ? -6.477 8.703 19.844 1 79.88 12 PRO B O 1
ATOM 2946 N N . VAL B 1 13 ? -8.453 9.594 20.125 1 76.69 13 VAL B N 1
ATOM 2947 C CA . VAL B 1 13 ? -7.941 10.961 20.094 1 76.69 13 VAL B CA 1
ATOM 2948 C C . VAL B 1 13 ? -8.555 11.766 21.234 1 76.69 13 VAL B C 1
ATOM 2950 O O . VAL B 1 13 ? -9.773 11.758 21.438 1 76.69 13 VAL B O 1
ATOM 2953 N N . ARG B 1 14 ? -7.672 12.289 22.031 1 72.56 14 ARG B N 1
ATOM 2954 C CA . ARG B 1 14 ? -8.164 13.188 23.078 1 72.56 14 ARG B CA 1
ATOM 2955 C C . ARG B 1 14 ? -8.602 14.523 22.484 1 72.56 14 ARG B C 1
ATOM 2957 O O . ARG B 1 14 ? -9.672 15.039 22.812 1 72.56 14 ARG B O 1
ATOM 2964 N N . SER B 1 15 ? -7.73 15.078 21.641 1 68.25 15 SER B N 1
ATOM 2965 C CA . SER B 1 15 ? -8.047 16.344 20.984 1 68.25 15 SER B CA 1
ATOM 2966 C C . SER B 1 15 ? -7.238 16.516 19.703 1 68.25 15 SER B C 1
ATOM 2968 O O . SER B 1 15 ? -6.059 16.172 19.656 1 68.25 15 SER B O 1
ATOM 2970 N N . LEU B 1 16 ? -7.93 16.922 18.672 1 74.56 16 LEU B N 1
ATOM 2971 C CA . LEU B 1 16 ? -7.23 17.203 17.422 1 74.56 16 LEU B CA 1
ATOM 2972 C C . LEU B 1 16 ? -6.66 18.625 17.438 1 74.56 16 LEU B C 1
ATOM 2974 O O . LEU B 1 16 ? -5.98 19.031 16.484 1 74.56 16 LEU B O 1
ATOM 2978 N N . TRP B 1 17 ? -6.895 19.266 18.531 1 73.5 17 TRP B N 1
ATOM 2979 C CA . TRP B 1 17 ? -6.523 20.672 18.594 1 73.5 17 TRP B CA 1
ATOM 2980 C C . TRP B 1 17 ? -5.016 20.844 18.469 1 73.5 17 TRP B C 1
ATOM 2982 O O . TRP B 1 17 ? -4.551 21.797 17.812 1 73.5 17 TRP B O 1
ATOM 2992 N N . PHE B 1 18 ? -4.391 19.953 19.031 1 76.62 18 PHE B N 1
ATOM 2993 C CA . PHE B 1 18 ? -2.939 20 18.906 1 76.62 18 PHE B CA 1
ATOM 2994 C C . PHE B 1 18 ? -2.52 20 17.453 1 76.62 18 PHE B C 1
ATOM 2996 O O . PHE B 1 18 ? -1.726 20.844 17.016 1 76.62 18 PHE B O 1
ATOM 3003 N N . LEU B 1 19 ? -3.059 19.094 16.719 1 83.12 19 LEU B N 1
ATOM 3004 C CA . LEU B 1 19 ? -2.695 18.953 15.305 1 83.12 19 LEU B CA 1
ATOM 3005 C C . LEU B 1 19 ? -3.117 20.188 14.516 1 83.12 19 LEU B C 1
ATOM 3007 O O . LEU B 1 19 ? -2.361 20.688 13.672 1 83.12 19 LEU B O 1
ATOM 3011 N N . LEU B 1 20 ? -4.23 20.656 14.867 1 78.5 20 LEU B N 1
ATOM 3012 C CA . LEU B 1 20 ? -4.781 21.797 14.125 1 78.5 20 LEU B CA 1
ATOM 3013 C C . LEU B 1 20 ? -3.975 23.062 14.406 1 78.5 20 LEU B C 1
ATOM 3015 O O . LEU B 1 20 ? -3.725 23.859 13.492 1 78.5 20 LEU B O 1
ATOM 3019 N N . ILE B 1 21 ? -3.631 23.219 15.594 1 79.5 21 ILE B N 1
ATOM 3020 C CA . ILE B 1 21 ? -2.881 24.422 15.977 1 79.5 21 ILE B CA 1
ATOM 3021 C C . ILE B 1 21 ? -1.539 24.438 15.25 1 79.5 21 ILE B C 1
ATOM 3023 O O . ILE B 1 21 ? -1.149 25.469 14.688 1 79.5 21 ILE B O 1
ATOM 3027 N N . TYR B 1 22 ? -0.952 23.312 15.25 1 83.56 22 TYR B N 1
ATOM 3028 C CA . TYR B 1 22 ? 0.355 23.266 14.609 1 83.56 22 TYR B CA 1
ATOM 3029 C C . TYR B 1 22 ? 0.219 23.328 13.086 1 83.56 22 TYR B C 1
ATOM 3031 O O . TYR B 1 22 ? 1.063 23.922 12.406 1 83.56 22 TYR B O 1
ATOM 3039 N N . GLU B 1 23 ? -0.787 22.781 12.562 1 81.88 23 GLU B N 1
ATOM 3040 C CA . GLU B 1 23 ? -0.973 22.766 11.109 1 81.88 23 GLU B CA 1
ATOM 3041 C C . GLU B 1 23 ? -1.294 24.172 10.594 1 81.88 23 GLU B C 1
ATOM 3043 O O . GLU B 1 23 ? -0.857 24.547 9.508 1 81.88 23 GLU B O 1
ATOM 3048 N N . SER B 1 24 ? -2.025 24.938 11.305 1 74.5 24 SER B N 1
ATOM 3049 C CA . SER B 1 24 ? -2.58 26.203 10.859 1 74.5 24 SER B CA 1
ATOM 3050 C C . SER B 1 24 ? -1.499 27.281 10.758 1 74.5 24 SER B C 1
ATOM 3052 O O . SER B 1 24 ? -1.666 28.281 10.055 1 74.5 24 SER B O 1
ATOM 3054 N N . GLY B 1 25 ? -0.461 27.109 11.461 1 74.38 25 GLY B N 1
ATOM 3055 C CA . GLY B 1 25 ? 0.532 28.172 11.531 1 74.38 25 GLY B CA 1
ATOM 3056 C C . GLY B 1 25 ? 0.134 29.297 12.461 1 74.38 25 GLY B C 1
ATOM 3057 O O . GLY B 1 25 ? 0.79 30.344 12.492 1 74.38 25 GLY B O 1
ATOM 3058 N N . LEU B 1 26 ? -0.901 29.125 13.156 1 74 26 LEU B N 1
ATOM 3059 C CA . LEU B 1 26 ? -1.412 30.125 14.078 1 74 26 LEU B CA 1
ATOM 3060 C C . LEU B 1 26 ? -0.336 30.547 15.07 1 74 26 LEU B C 1
ATOM 3062 O O . LEU B 1 26 ? -0.233 31.734 15.414 1 74 26 LEU B O 1
ATOM 3066 N N . LEU B 1 27 ? 0.376 29.625 15.5 1 77.94 27 LEU B N 1
ATOM 3067 C CA . LEU B 1 27 ? 1.375 29.891 16.531 1 77.94 27 LEU B CA 1
ATOM 3068 C C . LEU B 1 27 ? 2.381 30.938 16.062 1 77.94 27 LEU B C 1
ATOM 3070 O O . LEU B 1 27 ? 2.898 31.703 16.875 1 77.94 27 LEU B O 1
ATOM 3074 N N . ASP B 1 28 ? 2.551 31.016 14.734 1 77.75 28 ASP B N 1
ATOM 3075 C CA . ASP B 1 28 ? 3.49 31.984 14.172 1 77.75 28 ASP B CA 1
ATOM 3076 C C . ASP B 1 28 ? 2.912 33.406 14.219 1 77.75 28 ASP B C 1
ATOM 3078 O O . ASP B 1 28 ? 3.658 34.375 14.188 1 77.75 28 ASP B O 1
ATOM 3082 N N . GLN B 1 29 ? 1.645 33.438 14.336 1 73.44 29 GLN B N 1
ATOM 3083 C CA . GLN B 1 29 ? 0.961 34.719 14.297 1 73.44 29 GLN B CA 1
ATOM 3084 C C . GLN B 1 29 ? 0.712 35.25 15.703 1 73.44 29 GLN B C 1
ATOM 3086 O O . GLN B 1 29 ? 0.376 36.438 15.875 1 73.44 29 GLN B O 1
ATOM 3091 N N . LEU B 1 30 ? 0.96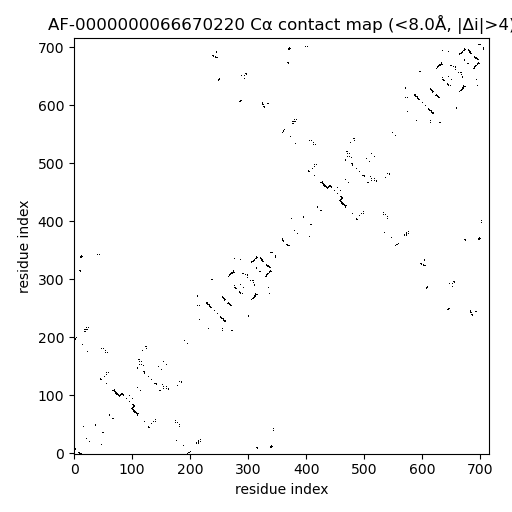7 34.406 16.703 1 77 30 LEU B N 1
ATOM 3092 C CA . LEU B 1 30 ? 0.646 34.781 18.078 1 77 30 LEU B CA 1
ATOM 3093 C C . LEU B 1 30 ? 1.837 35.469 18.75 1 77 30 LEU B C 1
ATOM 3095 O O . LEU B 1 30 ? 2.988 35.156 18.438 1 77 30 LEU B O 1
ATOM 3099 N N . SER B 1 31 ? 1.468 36.375 19.578 1 78.44 31 SER B N 1
ATOM 3100 C CA . SER B 1 31 ? 2.498 36.969 20.422 1 78.44 31 SER B CA 1
ATOM 3101 C C . SER B 1 31 ? 3.09 35.906 21.375 1 78.44 31 SER B C 1
ATOM 3103 O O . SER B 1 31 ? 2.52 34.844 21.547 1 78.44 31 SER B O 1
ATOM 3105 N N . THR B 1 32 ? 4.164 36.219 21.938 1 77.44 32 THR B N 1
ATOM 3106 C CA . THR B 1 32 ? 4.887 35.281 22.797 1 77.44 32 THR B CA 1
ATOM 3107 C C . THR B 1 32 ? 4 34.844 23.953 1 77.44 32 THR B C 1
ATOM 3109 O O . THR B 1 32 ? 3.955 33.656 24.281 1 77.44 32 THR B O 1
ATOM 3112 N N . GLY B 1 33 ? 3.377 35.781 24.531 1 76.44 33 GLY B N 1
ATOM 3113 C CA . GLY B 1 33 ? 2.502 35.469 25.641 1 76.44 33 GLY B CA 1
ATOM 3114 C C . GLY B 1 33 ? 1.347 34.562 25.25 1 76.44 33 GLY B C 1
ATOM 3115 O O . GLY B 1 33 ? 1.053 33.594 25.938 1 76.44 33 GLY B O 1
ATOM 3116 N N . ARG B 1 34 ? 0.739 34.812 24.188 1 75.56 34 ARG B N 1
ATOM 3117 C CA . ARG B 1 34 ? -0.389 34 23.719 1 75.56 34 ARG B CA 1
ATOM 3118 C C . ARG B 1 34 ? 0.062 32.625 23.281 1 75.56 34 ARG B C 1
ATOM 3120 O O . ARG B 1 34 ? -0.649 31.641 23.5 1 75.56 34 ARG B O 1
ATOM 3127 N N . ARG B 1 35 ? 1.21 32.656 22.719 1 78.81 35 ARG B N 1
ATOM 3128 C CA . ARG B 1 35 ? 1.777 31.375 22.328 1 78.81 35 ARG B CA 1
ATOM 3129 C C . ARG B 1 35 ? 2.016 30.484 23.547 1 78.81 35 ARG B C 1
ATOM 3131 O O . ARG B 1 35 ? 1.705 29.281 23.516 1 78.81 35 ARG B O 1
ATOM 3138 N N . ALA B 1 36 ? 2.512 31.078 24.547 1 76 36 ALA B N 1
ATOM 3139 C CA . ALA B 1 36 ? 2.754 30.344 25.781 1 76 36 ALA B CA 1
ATOM 3140 C C . ALA B 1 36 ? 1.449 29.828 26.375 1 76 36 ALA B C 1
ATOM 3142 O O . ALA B 1 36 ? 1.414 28.734 26.953 1 76 36 ALA B O 1
ATOM 3143 N N . ALA B 1 37 ? 0.463 30.531 26.203 1 72.69 37 ALA B N 1
ATOM 3144 C CA . ALA B 1 37 ? -0.841 30.125 26.719 1 72.69 37 ALA B CA 1
ATOM 3145 C C . ALA B 1 37 ? -1.361 28.891 25.984 1 72.69 37 ALA B C 1
ATOM 3147 O O . ALA B 1 37 ? -1.986 28.016 26.594 1 72.69 37 ALA B O 1
ATOM 3148 N N . VAL B 1 38 ? -1.129 28.938 24.734 1 73.38 38 VAL B N 1
ATOM 3149 C CA . VAL B 1 38 ? -1.612 27.844 23.922 1 73.38 38 VAL B CA 1
ATOM 3150 C C . VAL B 1 38 ? -0.76 26.594 24.172 1 73.38 38 VAL B C 1
ATOM 3152 O O . VAL B 1 38 ? -1.284 25.484 24.25 1 73.38 38 VAL B O 1
ATOM 3155 N N . LEU B 1 39 ? 0.535 26.875 24.25 1 72.12 39 LEU B N 1
ATOM 3156 C CA . LEU B 1 39 ? 1.478 25.766 24.344 1 72.12 39 LEU B CA 1
ATOM 3157 C C . LEU B 1 39 ? 1.628 25.297 25.797 1 72.12 39 LEU B C 1
ATOM 3159 O O . LEU B 1 39 ? 2.113 24.188 26.047 1 72.12 39 LEU B O 1
ATOM 3163 N N . GLY B 1 40 ? 1.326 26.25 26.734 1 62.47 40 GLY B N 1
ATOM 3164 C CA . GLY B 1 40 ? 1.525 25.953 28.141 1 62.47 40 GLY B CA 1
ATOM 3165 C C . GLY B 1 40 ? 0.622 24.844 28.656 1 62.47 40 GLY B C 1
ATOM 3166 O O . GLY B 1 40 ? -0.552 24.781 28.281 1 62.47 40 GLY B O 1
ATOM 3167 N N . GLY B 1 41 ? 1.058 23.531 28.75 1 56.41 41 GLY B N 1
ATOM 3168 C CA . GLY B 1 41 ? 0.67 22.172 29.109 1 56.41 41 GLY B CA 1
ATOM 3169 C C . GLY B 1 41 ? -0.455 22.125 30.125 1 56.41 41 GLY B C 1
ATOM 3170 O O . GLY B 1 41 ? -1.151 21.109 30.25 1 56.41 41 GLY B O 1
ATOM 3171 N N . ASP B 1 42 ? -0.548 22.969 31.125 1 50.94 42 ASP B N 1
ATOM 3172 C CA . ASP B 1 42 ? -1.409 22.672 32.25 1 50.94 42 ASP B CA 1
ATOM 3173 C C . ASP B 1 42 ? -2.873 22.578 31.828 1 50.94 42 ASP B C 1
ATOM 3175 O O . ASP B 1 42 ? -3.713 22.062 32.594 1 50.94 42 ASP B O 1
ATOM 3179 N N . ARG B 1 43 ? -3.26 23.141 30.766 1 51.28 43 ARG B N 1
ATOM 3180 C CA . ARG B 1 43 ? -4.68 23.156 30.438 1 51.28 43 ARG B CA 1
ATOM 3181 C C . ARG B 1 43 ? -4.945 22.391 29.141 1 51.28 43 ARG B C 1
ATOM 3183 O O . ARG B 1 43 ? -5.766 22.828 28.328 1 51.28 43 ARG B O 1
ATOM 3190 N N . ASP B 1 44 ? -4.223 21.438 28.766 1 52 44 ASP B N 1
ATOM 3191 C CA . ASP B 1 44 ? -4.258 20.672 27.516 1 52 44 ASP B CA 1
ATOM 3192 C C . ASP B 1 44 ? -5.691 20.281 27.156 1 52 44 ASP B C 1
ATOM 3194 O O . ASP B 1 44 ? -6.07 20.328 25.984 1 52 44 ASP B O 1
ATOM 3198 N N . ASP B 1 45 ? -6.48 19.906 28.359 1 52.84 45 ASP B N 1
ATOM 3199 C CA . ASP B 1 45 ? -7.879 19.531 28.203 1 52.84 45 ASP B CA 1
ATOM 3200 C C . ASP B 1 45 ? -8.719 20.719 27.734 1 52.84 45 ASP B C 1
ATOM 3202 O O . ASP B 1 45 ? -9.891 20.547 27.359 1 52.84 45 ASP B O 1
ATOM 3206 N N . HIS B 1 46 ? -7.941 21.812 27.5 1 65.88 46 HIS B N 1
ATOM 3207 C CA . HIS B 1 46 ? -8.812 22.953 27.234 1 65.88 46 HIS B CA 1
ATOM 3208 C C . HIS B 1 46 ? -8.266 23.812 26.078 1 65.88 46 HIS B C 1
ATOM 3210 O O . HIS B 1 46 ? -8.398 25.031 26.109 1 65.88 46 HIS B 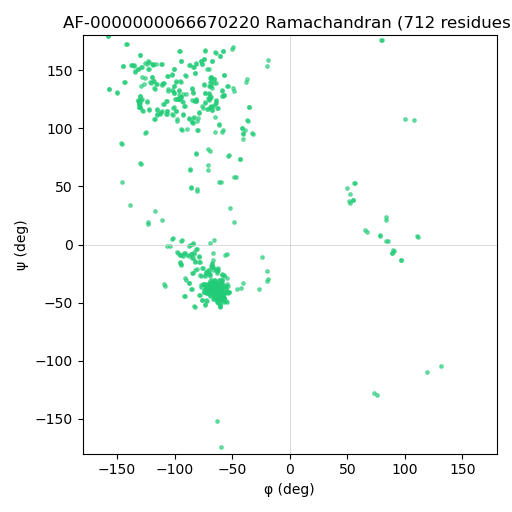O 1
ATOM 3216 N N . LEU B 1 47 ? -7.598 23.062 25.078 1 71.81 47 LEU B N 1
ATOM 3217 C CA . LEU B 1 47 ? -7.047 23.828 23.969 1 71.81 47 LEU B CA 1
ATOM 3218 C C . LEU B 1 47 ? -8.148 24.578 23.219 1 71.81 47 LEU B C 1
ATOM 3220 O O . LEU B 1 47 ? -7.93 25.672 22.703 1 71.81 47 LEU B O 1
ATOM 3224 N N . SER B 1 48 ? -9.258 23.906 23.281 1 76.12 48 SER B N 1
ATOM 3225 C CA . SER B 1 48 ? -10.383 24.578 22.656 1 76.12 48 SER B CA 1
ATOM 3226 C C . SER B 1 48 ? -10.672 25.922 23.312 1 76.12 48 SER B C 1
ATOM 3228 O O . SER B 1 48 ? -10.852 26.938 22.641 1 76.12 48 SER B O 1
ATOM 3230 N N . ASP B 1 49 ? -10.625 25.906 24.578 1 80.75 49 ASP B N 1
ATOM 3231 C CA . ASP B 1 49 ? -10.906 27.141 25.312 1 80.75 49 ASP B CA 1
ATOM 3232 C C . ASP B 1 49 ? -9.852 28.203 25.031 1 80.75 49 ASP B C 1
ATOM 3234 O O . ASP B 1 49 ? -10.172 29.391 24.891 1 80.75 49 ASP B O 1
ATOM 3238 N N . VAL B 1 50 ? -8.688 27.703 24.938 1 79.25 50 VAL B N 1
ATOM 3239 C CA . VAL B 1 50 ? -7.59 28.641 24.703 1 79.25 50 VAL B CA 1
ATOM 3240 C C . VAL B 1 50 ? -7.742 29.281 23.328 1 79.25 50 VAL B C 1
ATOM 3242 O O . VAL B 1 50 ? -7.609 30.5 23.203 1 79.25 50 VAL B O 1
ATOM 3245 N N . ILE B 1 51 ? -8.031 28.531 22.375 1 81.12 51 ILE B N 1
ATOM 3246 C CA . ILE B 1 51 ? -8.133 29.031 21.016 1 81.12 51 ILE B CA 1
ATOM 3247 C C . ILE B 1 51 ? -9.359 29.938 20.891 1 81.12 51 ILE B C 1
ATOM 3249 O O . ILE B 1 51 ? -9.297 30.984 20.266 1 81.12 51 ILE B O 1
ATOM 3253 N N . VAL B 1 52 ? -10.398 29.453 21.469 1 86.75 52 VAL B N 1
ATOM 3254 C CA . VAL B 1 52 ? -11.633 30.234 21.406 1 86.75 52 VAL B CA 1
ATOM 3255 C C . VAL B 1 52 ? -11.445 31.547 22.172 1 86.75 52 VAL B C 1
ATOM 3257 O O . VAL B 1 52 ? -11.984 32.594 21.781 1 86.75 52 VAL B O 1
ATOM 3260 N N . GLU B 1 53 ? -10.75 31.5 23.234 1 88.19 53 GLU B N 1
ATOM 3261 C CA . GLU B 1 53 ? -10.461 32.719 23.969 1 88.19 53 GLU B CA 1
ATOM 3262 C C . GLU B 1 53 ? -9.695 33.719 23.109 1 88.19 53 GLU B C 1
ATOM 3264 O O . GLU B 1 53 ? -9.992 34.906 23.125 1 88.19 53 GLU B O 1
ATOM 3269 N N . LEU B 1 54 ? -8.734 33.219 22.422 1 85.88 54 LEU B N 1
ATOM 3270 C CA . LEU B 1 54 ? -7.977 34.062 21.516 1 85.88 54 LEU B CA 1
ATOM 3271 C C . LEU B 1 54 ? -8.883 34.656 20.422 1 85.88 54 LEU B C 1
ATOM 3273 O O . LEU B 1 54 ? -8.82 35.844 20.141 1 85.88 54 LEU B O 1
ATOM 3277 N N . PHE B 1 55 ? -9.672 33.812 19.891 1 90.56 55 PHE B N 1
ATOM 3278 C CA . PHE B 1 55 ? -10.602 34.219 18.844 1 90.56 55 PHE B CA 1
ATOM 3279 C C . PHE B 1 55 ? -11.586 35.25 19.344 1 90.56 55 PHE B C 1
ATOM 3281 O O . PHE B 1 55 ? -11.719 36.344 18.75 1 90.56 55 PHE B O 1
ATOM 3288 N N . ALA B 1 56 ? -12.227 34.969 20.469 1 92.56 56 ALA B N 1
ATOM 3289 C CA . ALA B 1 56 ? -13.195 35.906 21.062 1 92.56 56 ALA B CA 1
ATOM 3290 C C . ALA B 1 56 ? -12.547 37.219 21.422 1 92.56 56 ALA B C 1
ATOM 3292 O O . ALA B 1 56 ? -13.125 38.312 21.188 1 92.56 56 ALA B O 1
ATOM 3293 N N . GLY B 1 57 ? -11.391 37.094 21.969 1 89.81 57 GLY B N 1
ATOM 3294 C CA . GLY B 1 57 ? -10.656 38.312 22.312 1 89.81 57 GLY B CA 1
ATOM 3295 C C . GLY B 1 57 ? -10.391 39.219 21.125 1 89.81 57 GLY B C 1
ATOM 3296 O O . GLY B 1 57 ? -10.562 40.438 21.188 1 89.81 57 GLY B O 1
ATOM 3297 N N . ASP B 1 58 ? -9.984 38.625 20.031 1 88.56 58 ASP B N 1
ATOM 3298 C CA . ASP B 1 58 ? -9.703 39.375 18.812 1 88.56 58 ASP B CA 1
ATOM 3299 C C . ASP B 1 58 ? -10.977 40.031 18.266 1 88.56 58 ASP B C 1
ATOM 3301 O O . ASP B 1 58 ? -10.945 41.156 17.766 1 88.56 58 ASP B O 1
ATOM 3305 N N . VAL B 1 59 ? -12.031 39.281 18.297 1 92.31 59 VAL B N 1
ATOM 3306 C CA . VAL B 1 59 ? -13.305 39.812 17.812 1 92.31 59 VAL B CA 1
ATOM 3307 C C . VAL B 1 59 ? -13.734 41 18.688 1 92.31 59 VAL B C 1
ATOM 3309 O O . VAL B 1 59 ? -14.148 42.031 18.156 1 92.31 59 VAL B O 1
ATOM 3312 N N . GLU B 1 60 ? -13.594 40.844 19.984 1 91 60 GLU B N 1
ATOM 3313 C CA . GLU B 1 60 ? -13.953 41.906 20.906 1 91 60 GLU B CA 1
ATOM 3314 C C . GLU B 1 60 ? -13.117 43.156 20.656 1 91 60 GLU B C 1
ATOM 3316 O O . GLU B 1 60 ? -13.641 44.281 20.703 1 91 60 GLU B O 1
ATOM 3321 N N . ALA B 1 61 ? -11.891 42.938 20.469 1 86.5 61 ALA B N 1
ATOM 3322 C CA . ALA B 1 61 ? -11.008 44.062 20.172 1 86.5 61 ALA B CA 1
ATOM 3323 C C . ALA B 1 61 ? -11.43 44.75 18.875 1 86.5 61 ALA B C 1
ATOM 3325 O O . ALA B 1 61 ? -11.398 45.969 18.797 1 86.5 61 ALA B O 1
ATOM 3326 N N . ARG B 1 62 ? -11.742 44 17.938 1 84.44 62 ARG B N 1
ATOM 3327 C CA . ARG B 1 62 ? -12.195 44.531 16.672 1 84.44 62 ARG B CA 1
ATOM 3328 C C . ARG B 1 62 ? -13.492 45.312 16.828 1 84.44 62 ARG B C 1
ATOM 3330 O O . ARG B 1 62 ? -13.68 46.375 16.203 1 84.44 62 ARG B O 1
ATOM 3337 N N . LEU B 1 63 ? -14.391 44.781 17.578 1 84.06 63 LEU B N 1
ATOM 3338 C CA . LEU B 1 63 ? -15.672 45.406 17.844 1 84.06 63 LEU B CA 1
ATOM 3339 C C . LEU B 1 63 ? -15.484 46.75 18.531 1 84.06 63 LEU B C 1
ATOM 3341 O O . LEU B 1 63 ? -16.234 47.688 18.297 1 84.06 63 LEU B O 1
ATOM 3345 N N . ARG B 1 64 ? -14.414 46.781 19.344 1 79.88 64 ARG B N 1
ATOM 3346 C CA . ARG B 1 64 ? -14.125 48.031 20.031 1 79.88 64 ARG B CA 1
ATOM 3347 C C . ARG B 1 64 ? -13.547 49.062 19.078 1 79.88 64 ARG B C 1
ATOM 3349 O O . ARG B 1 64 ? -13.844 50.25 19.188 1 79.88 64 ARG B O 1
ATOM 3356 N N . ARG B 1 65 ? -12.539 48.75 18.328 1 70.06 65 ARG B N 1
ATOM 3357 C CA . ARG B 1 65 ? -11.875 49.688 17.422 1 70.06 65 ARG B CA 1
ATOM 3358 C C . ARG B 1 65 ? -12.805 50.094 16.281 1 70.06 65 ARG B C 1
ATOM 3360 O O . ARG B 1 65 ? -12.562 51.094 15.609 1 70.06 65 ARG B O 1
ATOM 3367 N N . GLN B 1 66 ? -13.82 49.656 16.062 1 57.78 66 GLN B N 1
ATOM 3368 C CA . GLN B 1 66 ? -14.82 49.906 15.039 1 57.78 66 GLN B CA 1
ATOM 3369 C C . GLN B 1 66 ? -14.766 48.875 13.922 1 57.78 66 GLN B C 1
ATOM 3371 O O . GLN B 1 66 ? -13.688 48.562 13.43 1 57.78 66 GLN B O 1
ATOM 3376 N N . LEU B 1 67 ? -15.711 47.969 13.805 1 52.97 67 LEU B N 1
ATOM 3377 C CA . LEU B 1 67 ? -15.852 46.969 12.742 1 52.97 67 LEU B CA 1
ATOM 3378 C C . LEU B 1 67 ? -15.438 47.562 11.398 1 52.97 67 LEU B C 1
ATOM 3380 O O . LEU B 1 67 ? -15.758 48.719 11.102 1 52.97 67 LEU B O 1
ATOM 3384 N N . THR B 1 68 ? -14.344 47.188 10.898 1 48.78 68 THR B N 1
ATOM 3385 C CA . THR B 1 68 ? -13.938 47.688 9.594 1 48.78 68 THR B CA 1
ATOM 3386 C C . THR B 1 68 ? -15.164 47.938 8.703 1 48.78 68 THR B C 1
ATOM 3388 O O . THR B 1 68 ? -15.883 46.969 8.375 1 48.78 68 THR B O 1
ATOM 3391 N N . PRO B 1 69 ? -15.609 49.125 8.688 1 48.25 69 PRO B N 1
ATOM 3392 C CA . PRO B 1 69 ? -16.734 49.375 7.777 1 48.25 69 PRO B CA 1
ATOM 3393 C C . PRO B 1 69 ? -16.391 49.031 6.32 1 48.25 69 PRO B C 1
ATOM 3395 O O . PRO B 1 69 ? -15.258 49.281 5.887 1 48.25 69 PRO B O 1
ATOM 3398 N N . GLN B 1 70 ? -16.703 48.031 5.84 1 54.19 70 GLN B N 1
ATOM 3399 C CA . GLN B 1 70 ? -16.594 47.938 4.387 1 54.19 70 GLN B CA 1
ATOM 3400 C C . GLN B 1 70 ? -17.609 48.875 3.707 1 54.19 70 GLN B C 1
ATOM 3402 O O . GLN B 1 70 ? -18.766 48.938 4.113 1 54.19 70 GLN B O 1
ATOM 3407 N N . TYR B 1 71 ? -16.984 49.812 3.02 1 55.09 71 TYR B N 1
ATOM 3408 C CA . TYR B 1 71 ? -17.828 50.719 2.225 1 55.09 71 TYR B CA 1
ATOM 3409 C C . TYR B 1 71 ? -18.234 50.062 0.912 1 55.09 71 TYR B C 1
ATOM 3411 O O . TYR B 1 71 ? -17.422 49.375 0.266 1 55.09 71 TYR B O 1
ATOM 3419 N N . ARG B 1 72 ? -19.328 49.688 0.804 1 59.78 72 ARG B N 1
ATOM 3420 C CA . ARG B 1 72 ? -19.828 49.281 -0.497 1 59.78 72 ARG B CA 1
ATOM 3421 C C . ARG B 1 72 ? -20.453 50.438 -1.254 1 59.78 72 ARG B C 1
ATOM 3423 O O . ARG B 1 72 ? -21.234 51.188 -0.686 1 59.78 72 ARG B O 1
ATOM 3430 N N . ASP B 1 73 ? -20.047 50.625 -2.508 1 68.19 73 ASP B N 1
ATOM 3431 C CA . ASP B 1 73 ? -20.672 51.594 -3.381 1 68.19 73 ASP B CA 1
ATOM 3432 C C . ASP B 1 73 ? -22.094 51.156 -3.754 1 68.19 73 ASP B C 1
ATOM 3434 O O . ASP B 1 73 ? -22.328 50 -4.105 1 68.19 73 ASP B O 1
ATOM 3438 N N . ARG B 1 74 ? -23 51.844 -3.434 1 75.19 74 ARG B N 1
ATOM 3439 C CA . ARG B 1 74 ? -24.391 51.594 -3.787 1 75.19 74 ARG B CA 1
ATOM 3440 C C . ARG B 1 74 ? -24.938 52.75 -4.645 1 75.19 74 ARG B C 1
ATOM 3442 O O . ARG B 1 74 ? -24.531 53.875 -4.488 1 75.19 74 ARG B O 1
ATOM 3449 N N . ALA B 1 75 ? -25.641 52.344 -5.73 1 84.56 75 ALA B N 1
ATOM 3450 C CA . ALA B 1 75 ? -26.406 53.312 -6.52 1 84.56 75 ALA B CA 1
ATOM 3451 C C . ALA B 1 75 ? -27.906 53.156 -6.281 1 84.56 75 ALA B C 1
ATOM 3453 O O . ALA B 1 75 ? -28.422 52.031 -6.242 1 84.56 75 ALA B O 1
ATOM 3454 N N . ALA B 1 76 ? -28.5 54.125 -5.895 1 87.06 76 ALA B N 1
ATOM 3455 C CA . ALA B 1 76 ? -29.953 54.062 -5.707 1 87.06 76 ALA B CA 1
ATOM 3456 C C . ALA B 1 76 ? -30.609 55.406 -6.062 1 87.06 76 ALA B C 1
ATOM 3458 O O . ALA B 1 76 ? -29.953 56.438 -6.047 1 87.06 76 ALA B O 1
ATOM 3459 N N . ASP B 1 77 ? -31.906 55.312 -6.469 1 89.75 77 ASP B N 1
ATOM 3460 C CA . ASP B 1 77 ? -32.75 56.5 -6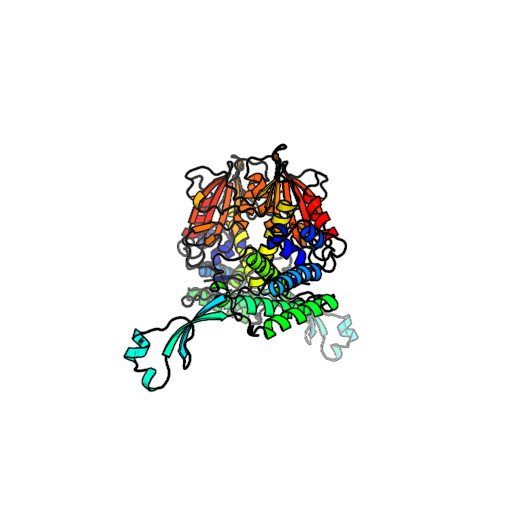.629 1 89.75 77 ASP B CA 1
ATOM 3461 C C . ASP B 1 77 ? -33.344 56.938 -5.301 1 89.75 77 ASP B C 1
ATOM 3463 O O . ASP B 1 77 ? -34.188 56.188 -4.727 1 89.75 77 ASP B O 1
ATOM 3467 N N . LEU B 1 78 ? -32.906 57.969 -4.852 1 88.56 78 LEU B N 1
ATOM 3468 C CA . LEU B 1 78 ? -33.281 58.375 -3.508 1 88.56 78 LEU B CA 1
ATOM 3469 C C . LEU B 1 78 ? -34 59.719 -3.545 1 88.56 78 LEU B C 1
ATOM 3471 O O . LEU B 1 78 ? -33.906 60.469 -4.516 1 88.56 78 LEU B O 1
ATOM 3475 N N . THR B 1 79 ? -34.812 59.906 -2.506 1 89.56 79 THR B N 1
ATOM 3476 C CA . THR B 1 79 ? -35.531 61.188 -2.396 1 89.56 79 THR B CA 1
ATOM 3477 C C . THR B 1 79 ? -34.656 62.25 -1.792 1 89.56 79 THR B C 1
ATOM 3479 O O . THR B 1 79 ? -35 63.438 -1.812 1 89.56 79 THR B O 1
ATOM 3482 N N . ARG B 1 80 ? -33.531 61.75 -1.212 1 88.19 80 ARG B N 1
ATOM 3483 C CA . ARG B 1 80 ? -32.5 62.656 -0.689 1 88.19 80 ARG B CA 1
ATOM 3484 C C . ARG B 1 80 ? -31.125 62.281 -1.237 1 88.19 80 ARG B C 1
ATOM 3486 O O . ARG B 1 80 ? -30.875 61.125 -1.551 1 88.19 80 ARG B O 1
ATOM 3493 N N . VAL B 1 81 ? -30.422 63.406 -1.431 1 86.31 81 VAL B N 1
ATOM 3494 C CA . VAL B 1 81 ? -29.094 63.156 -1.995 1 86.31 81 VAL B CA 1
ATOM 3495 C C . VAL B 1 81 ? -28.219 62.438 -0.974 1 86.31 81 VAL B C 1
ATOM 3497 O O . VAL B 1 81 ? -28.141 62.844 0.185 1 86.31 81 VAL B O 1
ATOM 3500 N N . ARG B 1 82 ? -27.625 61.281 -1.419 1 81.5 82 ARG B N 1
ATOM 3501 C CA . ARG B 1 82 ? -26.625 60.562 -0.665 1 81.5 82 ARG B CA 1
ATOM 3502 C C . ARG B 1 82 ? -25.422 60.219 -1.536 1 81.5 82 ARG B C 1
ATOM 3504 O O . ARG B 1 82 ? -25.562 59.625 -2.598 1 81.5 82 ARG B O 1
ATOM 3511 N N . GLY B 1 83 ? -24.25 60.656 -1.093 1 82.5 83 GLY B N 1
ATOM 3512 C CA . GLY B 1 83 ? -23.062 60.438 -1.894 1 82.5 83 GLY B CA 1
ATOM 3513 C C . GLY B 1 83 ? -22.969 61.375 -3.086 1 82.5 83 GLY B C 1
ATOM 3514 O O . GLY B 1 83 ? -23.078 62.594 -2.936 1 82.5 83 GLY B O 1
ATOM 3515 N N . ARG B 1 84 ? -22.719 60.688 -4.27 1 86.88 84 ARG B N 1
ATOM 3516 C CA . ARG B 1 84 ? -22.609 61.469 -5.496 1 86.88 84 ARG B CA 1
ATOM 3517 C C . ARG B 1 84 ? -23.859 61.312 -6.363 1 86.88 84 ARG B C 1
ATOM 3519 O O . ARG B 1 84 ? -24.406 60.188 -6.445 1 86.88 84 ARG B O 1
ATOM 3526 N N . ILE B 1 85 ? -24.234 62.375 -7.047 1 86 85 ILE B N 1
ATOM 3527 C CA . ILE B 1 85 ? -25.359 62.344 -7.957 1 86 85 ILE B CA 1
ATOM 3528 C C . ILE B 1 85 ? -24.922 61.844 -9.32 1 86 85 ILE B C 1
ATOM 3530 O O . ILE B 1 85 ? -23.906 62.281 -9.867 1 86 85 ILE B O 1
ATOM 3534 N N . ASP B 1 86 ? -25.625 60.812 -9.711 1 90.5 86 ASP B N 1
ATOM 3535 C CA . ASP B 1 86 ? -25.5 60.406 -11.102 1 90.5 86 ASP B CA 1
ATOM 3536 C C . ASP B 1 86 ? -26.359 61.281 -12.016 1 90.5 86 ASP B C 1
ATOM 3538 O O . ASP B 1 86 ? -27.531 60.969 -12.266 1 90.5 86 ASP B O 1
ATOM 3542 N N . HIS B 1 87 ? -25.75 62.188 -12.586 1 90.56 87 HIS B N 1
ATOM 3543 C CA . HIS B 1 87 ? -26.484 63.219 -13.328 1 90.56 87 HIS B CA 1
ATOM 3544 C C . HIS B 1 87 ? -27.078 62.656 -14.609 1 90.56 87 HIS B C 1
ATOM 3546 O O . HIS B 1 87 ? -28.219 62.969 -14.961 1 90.56 87 HIS B O 1
ATOM 3552 N N . LEU B 1 88 ? -26.312 61.844 -15.195 1 88.56 88 LEU B N 1
ATOM 3553 C CA . LEU B 1 88 ? -26.781 61.281 -16.453 1 88.56 88 LEU B CA 1
ATOM 3554 C C . LEU B 1 88 ? -28.031 60.438 -16.25 1 88.56 88 LEU B C 1
ATOM 3556 O O . LEU B 1 88 ? -29.016 60.594 -16.984 1 88.56 88 LEU B O 1
ATOM 3560 N N . ARG B 1 89 ? -27.953 59.688 -15.242 1 90.81 89 ARG B N 1
ATOM 3561 C CA . ARG B 1 89 ? -29.094 58.844 -14.953 1 90.81 89 ARG B CA 1
ATOM 3562 C C . ARG B 1 89 ? -30.281 59.656 -14.453 1 90.81 89 ARG B C 1
ATOM 3564 O O . ARG B 1 89 ? -31.422 59.375 -14.812 1 90.81 89 ARG B O 1
ATOM 3571 N N . THR B 1 90 ? -30.016 60.594 -13.672 1 91.06 90 THR B N 1
ATOM 3572 C CA . THR B 1 90 ? -31.078 61.406 -13.125 1 91.06 90 THR B CA 1
ATOM 3573 C C . THR B 1 90 ? -31.812 62.156 -14.242 1 91.06 90 THR B C 1
ATOM 3575 O O . THR B 1 90 ? -33.062 62.188 -14.266 1 91.06 90 THR B O 1
ATOM 3578 N N . GLU B 1 91 ? -31.125 62.625 -15.195 1 90.44 91 GLU B N 1
ATOM 3579 C CA . GLU B 1 91 ? -31.719 63.375 -16.297 1 90.44 91 GLU B CA 1
ATOM 3580 C C . GLU B 1 91 ? -32.375 62.469 -17.312 1 90.44 91 GLU B C 1
ATOM 3582 O O . GLU B 1 91 ? -33.469 62.719 -17.781 1 90.44 91 GLU B O 1
ATOM 3587 N N . GLY B 1 92 ? -31.641 61.469 -17.547 1 89.38 92 GLY B N 1
ATOM 3588 C CA . GLY B 1 92 ? -32.094 60.531 -18.562 1 89.38 92 GLY B CA 1
ATOM 3589 C C . GLY B 1 92 ? -33.406 59.875 -18.203 1 89.38 92 GLY B C 1
ATOM 3590 O O . GLY B 1 92 ? -34.281 59.656 -19.062 1 89.38 92 GLY B O 1
ATOM 3591 N N . ARG B 1 93 ? -33.594 59.625 -16.953 1 89.38 93 ARG B N 1
ATOM 3592 C CA . ARG B 1 93 ? -34.812 58.906 -16.5 1 89.38 93 ARG B CA 1
ATOM 3593 C C . ARG B 1 93 ? -35.812 59.906 -15.906 1 89.38 93 ARG B C 1
ATOM 3595 O O . ARG B 1 93 ? -36.812 59.5 -15.305 1 89.38 93 ARG B O 1
ATOM 3602 N N . ARG B 1 94 ? -35.5 61.156 -15.977 1 89.88 94 ARG B N 1
ATOM 3603 C CA . ARG B 1 94 ? -36.344 62.219 -15.469 1 89.88 94 ARG B CA 1
ATOM 3604 C C . ARG B 1 94 ? -36.75 61.969 -14.023 1 89.88 94 ARG B C 1
ATOM 3606 O O . ARG B 1 94 ? -37.938 62.062 -13.688 1 89.88 94 ARG B O 1
ATOM 3613 N N . LEU B 1 95 ? -35.781 61.531 -13.219 1 91.31 95 LEU B N 1
ATOM 3614 C CA . LEU B 1 95 ? -36.062 61.125 -11.852 1 91.31 95 LEU B CA 1
ATOM 3615 C C . LEU B 1 95 ? -36.562 62.281 -11.016 1 91.31 95 LEU B C 1
ATOM 3617 O O . LEU B 1 95 ? -37.344 62.125 -10.094 1 91.31 95 LEU B O 1
ATOM 3621 N N . LEU B 1 96 ? -36.281 63.375 -11.43 1 88.31 96 LEU B N 1
ATOM 3622 C CA . LEU B 1 96 ? -36.656 64.562 -10.695 1 88.31 96 LEU B CA 1
ATOM 3623 C C . LEU B 1 96 ? -38.188 64.75 -10.766 1 88.31 96 LEU B C 1
ATOM 3625 O O . LEU B 1 96 ? -38.781 65.25 -9.812 1 88.31 96 LEU B O 1
ATOM 3629 N N . ASP B 1 97 ? -38.688 64.375 -11.812 1 89.25 97 ASP B N 1
ATOM 3630 C CA . ASP B 1 97 ? -40.125 64.5 -11.984 1 89.25 97 ASP B CA 1
ATOM 3631 C C . ASP B 1 97 ? -40.875 63.656 -10.953 1 89.25 97 ASP B C 1
ATOM 3633 O O . ASP B 1 97 ? -42.031 63.938 -10.609 1 89.25 97 ASP B O 1
ATOM 3637 N N . ARG B 1 98 ? -40.188 62.719 -10.477 1 89.69 98 ARG B N 1
ATOM 3638 C CA . ARG B 1 98 ? -40.781 61.781 -9.508 1 89.69 98 ARG B CA 1
ATOM 3639 C C . ARG B 1 98 ? -40.281 62.094 -8.102 1 89.69 98 ARG B C 1
ATOM 3641 O O . ARG B 1 98 ? -40.5 61.281 -7.18 1 89.69 98 ARG B O 1
ATOM 3648 N N . GLY B 1 99 ? -39.469 63.031 -8.039 1 89.5 99 GLY B N 1
ATOM 3649 C CA . GLY B 1 99 ? -38.969 63.438 -6.73 1 89.5 99 GLY B CA 1
ATOM 3650 C C . GLY B 1 99 ? -37.812 62.594 -6.25 1 89.5 99 GLY B C 1
ATOM 3651 O O . GLY B 1 99 ? -37.562 62.469 -5.047 1 89.5 99 GLY B O 1
ATOM 3652 N N . THR B 1 100 ? -37.156 61.938 -7.27 1 93.31 100 THR B N 1
ATOM 3653 C CA . THR B 1 100 ? -36 61.125 -6.867 1 93.31 100 THR B CA 1
ATOM 3654 C C . THR B 1 100 ? -34.75 61.531 -7.617 1 93.31 100 THR B C 1
ATOM 3656 O O . THR B 1 100 ? -34.812 62.219 -8.648 1 93.31 100 THR B O 1
ATOM 3659 N N . VAL B 1 101 ? -33.594 61.281 -7.051 1 92.81 101 VAL B N 1
ATOM 3660 C CA . VAL B 1 101 ? -32.281 61.531 -7.645 1 92.81 101 VAL B CA 1
ATOM 3661 C C . VAL B 1 101 ? -31.453 60.25 -7.59 1 92.81 101 VAL B C 1
ATOM 3663 O O . VAL B 1 101 ? -31.453 59.531 -6.582 1 92.81 101 VAL B O 1
ATOM 3666 N N . ALA B 1 102 ? -30.781 60 -8.656 1 91.94 102 ALA B N 1
ATOM 3667 C CA . ALA B 1 102 ? -29.859 58.875 -8.703 1 91.94 102 ALA B CA 1
ATOM 3668 C C . ALA B 1 102 ? -28.578 59.188 -7.957 1 91.94 102 ALA B C 1
ATOM 3670 O O . ALA B 1 102 ? -27.875 60.156 -8.281 1 91.94 102 ALA B O 1
ATOM 3671 N N . CYS B 1 103 ? -28.328 58.406 -6.945 1 90.94 103 CYS B N 1
ATOM 3672 C CA . CYS B 1 103 ? -27.156 58.625 -6.121 1 90.94 103 CYS B CA 1
ATOM 3673 C C . CYS B 1 103 ? -26.234 57.438 -6.133 1 90.94 103 CYS B C 1
ATOM 3675 O O . CYS B 1 103 ? -26.688 56.281 -6.297 1 90.94 103 CYS B O 1
ATOM 3677 N N . ARG B 1 104 ? -24.906 57.75 -6.098 1 85.88 104 ARG B N 1
ATOM 3678 C CA . ARG B 1 104 ? -23.859 56.781 -5.793 1 85.88 104 ARG B CA 1
ATOM 3679 C C . ARG B 1 104 ? -23.203 57.062 -4.453 1 85.88 104 ARG B C 1
ATOM 3681 O O . ARG B 1 104 ? -22.75 58.188 -4.219 1 85.88 104 ARG B O 1
ATOM 3688 N N . PHE B 1 105 ? -23.422 56.125 -3.58 1 79 105 PHE B N 1
ATOM 3689 C CA . PHE B 1 105 ? -22.859 56.375 -2.26 1 79 105 PHE B CA 1
ATOM 3690 C C . PHE B 1 105 ? -22.219 55.094 -1.704 1 79 105 PHE B C 1
ATOM 3692 O O . PHE B 1 105 ? -22.453 54 -2.223 1 79 105 PHE B O 1
ATOM 3699 N N . THR B 1 106 ? -21.266 55.375 -0.825 1 67.44 106 THR B N 1
ATOM 3700 C CA . THR B 1 106 ? -20.625 54.25 -0.137 1 67.44 106 THR B CA 1
ATOM 3701 C C . THR B 1 106 ? -21.328 53.969 1.181 1 67.44 106 THR B C 1
ATOM 3703 O O . THR B 1 106 ? -21.672 54.875 1.929 1 67.44 106 THR B O 1
ATOM 3706 N N . GLU B 1 107 ? -21.969 52.906 1.29 1 63.44 107 GLU B N 1
ATOM 3707 C CA . GLU B 1 107 ? -22.594 52.469 2.537 1 63.44 107 GLU B CA 1
ATOM 3708 C C . GLU B 1 107 ? -21.672 51.531 3.33 1 63.44 107 GLU B C 1
ATOM 3710 O O . GLU B 1 107 ? -20.922 50.781 2.75 1 63.44 107 GLU B O 1
ATOM 3715 N N . LEU B 1 108 ? -21.516 51.969 4.602 1 59.25 108 LEU B N 1
ATOM 3716 C CA . LEU B 1 108 ? -20.797 51.062 5.504 1 59.25 108 LEU B CA 1
ATOM 3717 C C . LEU B 1 108 ? -21.531 49.75 5.645 1 59.25 108 LEU B C 1
ATOM 3719 O O . LEU B 1 108 ? -22.719 49.719 6.012 1 59.25 108 LEU B O 1
ATOM 3723 N N . ILE B 1 109 ? -21 48.781 4.984 1 67.06 109 ILE B N 1
ATOM 3724 C CA . ILE B 1 109 ? -21.672 47.469 5.082 1 67.06 109 ILE B CA 1
ATOM 3725 C C . ILE B 1 109 ? -20.969 46.594 6.113 1 67.06 109 ILE B C 1
ATOM 3727 O O . ILE B 1 109 ? -19.766 46.344 5.992 1 67.06 109 ILE B O 1
ATOM 3731 N N . VAL B 1 110 ? -21.625 46.469 7.207 1 76.44 110 VAL B N 1
ATOM 3732 C CA . VAL B 1 110 ? -21.141 45.594 8.266 1 76.44 110 VAL B CA 1
ATOM 3733 C C . VAL B 1 110 ? -21.5 44.156 7.953 1 76.44 110 VAL B C 1
ATOM 3735 O O . VAL B 1 110 ? -20.797 43.219 8.367 1 76.44 110 VAL B O 1
ATOM 3738 N N . ASP B 1 111 ? -22.484 44.031 7.109 1 84.31 111 ASP B N 1
ATOM 3739 C CA . ASP B 1 111 ? -22.938 42.688 6.777 1 84.31 111 ASP B CA 1
ATOM 3740 C C . ASP B 1 111 ? -22.125 42.094 5.613 1 84.31 111 ASP B C 1
ATOM 3742 O O . ASP B 1 111 ? -22.672 41.906 4.523 1 84.31 111 ASP B O 1
ATOM 3746 N N . THR B 1 112 ? -20.969 41.938 5.871 1 83 112 THR B N 1
ATOM 3747 C CA . THR B 1 112 ? -20.062 41.344 4.898 1 83 112 THR B CA 1
ATOM 3748 C C . THR B 1 112 ? -19.938 39.844 5.141 1 83 112 THR B C 1
ATOM 3750 O O . THR B 1 112 ? -20.219 39.344 6.242 1 83 112 THR B O 1
ATOM 3753 N N . PRO B 1 113 ? -19.531 39.062 4.113 1 85.12 113 PRO B N 1
ATOM 3754 C CA . PRO B 1 113 ? -19.328 37.625 4.309 1 85.12 113 PRO B CA 1
ATOM 3755 C C . PRO B 1 113 ? -18.359 37.312 5.461 1 85.12 113 PRO B C 1
ATOM 3757 O O . PRO B 1 113 ? -18.578 36.344 6.211 1 85.12 113 PRO B O 1
ATOM 3760 N N . ARG B 1 114 ? -17.391 38.156 5.621 1 85.44 114 ARG B N 1
ATOM 3761 C CA . ARG B 1 114 ? -16.406 37.938 6.68 1 85.44 114 ARG B CA 1
ATOM 3762 C C . ARG B 1 114 ? -17.047 38.062 8.055 1 85.44 114 ARG B C 1
ATOM 3764 O O . ARG B 1 114 ? -16.828 37.25 8.938 1 85.44 114 ARG B O 1
ATOM 3771 N N . ASN B 1 115 ? -17.797 39.125 8.164 1 86.81 115 ASN B N 1
ATOM 3772 C CA . ASN B 1 115 ? -18.438 39.344 9.461 1 86.81 115 ASN B CA 1
ATOM 3773 C C . ASN B 1 115 ? -19.484 38.281 9.75 1 86.81 115 ASN B C 1
ATOM 3775 O O . ASN B 1 115 ? -19.656 37.875 10.898 1 86.81 115 ASN B O 1
ATOM 3779 N N . ARG B 1 116 ? -20.125 37.844 8.734 1 89.94 116 ARG B N 1
ATOM 3780 C CA . ARG B 1 116 ? -21.078 36.75 8.906 1 89.94 116 ARG B CA 1
ATOM 3781 C C . ARG B 1 116 ? -20.359 35.469 9.328 1 89.94 116 ARG B C 1
ATOM 3783 O O . ARG B 1 116 ? -20.875 34.719 10.164 1 89.94 116 ARG B O 1
ATOM 3790 N N . TYR B 1 117 ? -19.234 35.25 8.703 1 89.81 117 TYR B N 1
ATOM 3791 C CA . TYR B 1 117 ? -18.438 34.094 9.039 1 89.81 117 TYR B CA 1
ATOM 3792 C C . TYR B 1 117 ? -18 34.125 10.5 1 89.81 117 TYR B C 1
ATOM 3794 O O . TYR B 1 117 ? -18.125 33.156 11.227 1 89.81 117 TYR B O 1
ATOM 3802 N N . ILE B 1 118 ? -17.5 35.25 10.883 1 90.62 118 ILE B N 1
ATOM 3803 C CA . ILE B 1 118 ? -17.031 35.438 12.242 1 90.62 118 ILE B CA 1
ATOM 3804 C C . ILE B 1 118 ? -18.172 35.219 13.234 1 90.62 118 ILE B C 1
ATOM 3806 O O . ILE B 1 118 ? -18.016 34.531 14.234 1 90.62 118 ILE B O 1
ATOM 3810 N N . ALA B 1 119 ? -19.297 35.719 12.922 1 92.5 119 ALA B N 1
ATOM 3811 C CA . ALA B 1 119 ? -20.453 35.562 13.789 1 92.5 119 ALA B CA 1
ATOM 3812 C C . ALA B 1 119 ? -20.859 34.094 13.898 1 92.5 119 ALA B C 1
ATOM 3814 O O . ALA B 1 119 ? -21.172 33.625 14.992 1 92.5 119 ALA B O 1
ATOM 3815 N N . ALA B 1 120 ? -20.844 33.5 12.812 1 91.44 120 ALA B N 1
ATOM 3816 C CA . ALA B 1 120 ? -21.203 32.094 12.797 1 91.44 120 ALA B CA 1
ATOM 3817 C C . ALA B 1 120 ? -20.25 31.25 13.641 1 91.44 120 ALA B C 1
ATOM 3819 O O . ALA B 1 120 ? -20.672 30.375 14.391 1 91.44 120 ALA B O 1
ATOM 3820 N N . VAL B 1 121 ? -19.016 31.531 13.484 1 90.81 121 VAL B N 1
ATOM 3821 C CA . VAL B 1 121 ? -18 30.781 14.211 1 90.81 121 VAL B CA 1
ATOM 3822 C C . VAL B 1 121 ? -18.109 31.078 15.703 1 90.81 121 VAL B C 1
ATOM 3824 O O . VAL B 1 121 ? -17.906 30.172 16.531 1 90.81 121 VAL B O 1
ATOM 3827 N N . LEU B 1 122 ? -18.422 32.312 16.047 1 93.19 122 LEU B N 1
ATOM 3828 C CA . LEU B 1 122 ? -18.641 32.656 17.453 1 93.19 122 LEU B CA 1
ATOM 3829 C C . LEU B 1 122 ? -19.781 31.812 18.047 1 93.19 122 LEU B C 1
ATOM 3831 O O . LEU B 1 122 ? -19.656 31.281 19.141 1 93.19 122 LEU B O 1
ATOM 3835 N N . ARG B 1 123 ? -20.781 31.672 17.328 1 91.81 123 ARG B N 1
ATOM 3836 C CA . ARG B 1 123 ? -21.906 30.891 17.812 1 91.81 123 ARG B CA 1
ATOM 3837 C C . ARG B 1 123 ? -21.531 29.422 18 1 91.81 123 ARG B C 1
ATOM 3839 O O . ARG B 1 123 ? -21.922 28.797 18.984 1 91.81 123 ARG B O 1
ATOM 3846 N N . LYS B 1 124 ? -20.828 28.984 17.094 1 87.56 124 LYS B N 1
ATOM 3847 C CA . LYS B 1 124 ? -20.344 27.609 17.203 1 87.56 124 LYS B CA 1
ATOM 3848 C C . LYS B 1 124 ? -19.391 27.438 18.375 1 87.56 124 LYS B C 1
ATOM 3850 O O . LYS B 1 124 ? -19.438 26.422 19.078 1 87.56 124 LYS B O 1
ATOM 3855 N N . SER B 1 125 ? -18.547 28.422 18.562 1 88.94 125 SER B N 1
ATOM 3856 C CA . SER B 1 125 ? -17.547 28.406 19.641 1 88.94 125 SER B CA 1
ATOM 3857 C C . SER B 1 125 ? -18.219 28.266 21 1 88.94 125 SER B C 1
ATOM 3859 O O . SER B 1 125 ? -17.703 27.594 21.891 1 88.94 125 SER B O 1
ATOM 3861 N N . ALA B 1 126 ? -19.328 28.859 21.141 1 89.12 126 ALA B N 1
ATOM 3862 C CA . ALA B 1 126 ? -20.031 28.859 22.406 1 89.12 126 ALA B CA 1
ATOM 3863 C C . ALA B 1 126 ? -20.453 27.438 22.812 1 89.12 126 ALA B C 1
ATOM 3865 O O . ALA B 1 126 ? -20.578 27.141 24 1 89.12 126 ALA B O 1
ATOM 3866 N N . THR B 1 127 ? -20.547 26.609 21.844 1 83.5 127 THR B N 1
ATOM 3867 C CA . THR B 1 127 ? -20.969 25.234 22.125 1 83.5 127 THR B CA 1
ATOM 3868 C C . THR B 1 127 ? -19.766 24.312 22.297 1 83.5 127 THR B C 1
ATOM 3870 O O . THR B 1 127 ? -19.906 23.203 22.781 1 83.5 127 THR B O 1
ATOM 3873 N N . LEU B 1 128 ? -18.656 24.781 21.859 1 77.19 128 LEU B N 1
ATOM 3874 C CA . LEU B 1 128 ? -17.453 23.953 21.828 1 77.19 128 LEU B CA 1
ATOM 3875 C C . LEU B 1 128 ? -16.672 24.078 23.125 1 77.19 128 LEU B C 1
ATOM 3877 O O . LEU B 1 128 ? -15.969 23.141 23.531 1 77.19 128 LEU B O 1
ATOM 3881 N N . VAL B 1 129 ? -16.75 25.281 23.781 1 81.38 129 VAL B N 1
ATOM 3882 C CA . VAL B 1 129 ? -15.875 25.578 24.906 1 81.38 129 VAL B CA 1
ATOM 3883 C C . VAL B 1 129 ? -16.453 24.984 26.188 1 81.38 129 VAL B C 1
ATOM 3885 O O . VAL B 1 129 ? -17.672 24.797 26.297 1 81.38 129 VAL B O 1
ATOM 3888 N N . GLN B 1 130 ? -15.672 24.688 27.094 1 77.81 130 GLN B N 1
ATOM 3889 C CA . GLN B 1 130 ? -16.078 24.156 28.391 1 77.81 130 GLN B CA 1
ATOM 3890 C C . GLN B 1 130 ? -16.391 25.266 29.391 1 77.81 130 GLN B C 1
ATOM 3892 O O . GLN B 1 130 ? -17.25 25.125 30.25 1 77.81 130 GLN B O 1
ATOM 3897 N N . SER B 1 131 ? -15.703 26.328 29.266 1 86.12 131 SER B N 1
ATOM 3898 C CA . SER B 1 131 ? -15.891 27.469 30.156 1 86.12 131 SER B CA 1
ATOM 3899 C C . SER B 1 131 ? -17.219 28.188 29.875 1 86.12 131 SER B C 1
ATOM 3901 O O . SER B 1 131 ? -17.422 28.703 28.781 1 86.12 131 SER B O 1
ATOM 3903 N N . GLU B 1 132 ? -18.031 28.156 30.828 1 91.19 132 GLU B N 1
ATOM 3904 C CA . GLU B 1 132 ? -19.312 28.844 30.672 1 91.19 132 GLU B CA 1
ATOM 3905 C C . GLU B 1 132 ? -19.109 30.344 30.422 1 91.19 132 GLU B C 1
ATOM 3907 O O . GLU B 1 132 ? -19.859 30.953 29.656 1 91.19 132 GLU B O 1
ATOM 3912 N N . GLU B 1 133 ? -18.141 30.844 31.109 1 93 133 GLU B N 1
ATOM 3913 C CA . GLU B 1 133 ? -17.844 32.25 30.922 1 93 133 GLU B CA 1
ATOM 3914 C C . GLU B 1 133 ? -17.438 32.562 29.484 1 93 133 GLU B C 1
ATOM 3916 O O . GLU B 1 133 ? -17.891 33.531 28.891 1 93 133 GLU B O 1
ATOM 3921 N N . LEU B 1 134 ? -16.609 31.734 29.016 1 92.75 134 LEU B N 1
ATOM 3922 C CA . LEU B 1 134 ? -16.156 31.922 27.641 1 92.75 134 LEU B CA 1
ATOM 3923 C C . LEU B 1 134 ? -17.297 31.734 26.656 1 92.75 134 LEU B C 1
ATOM 3925 O O . LEU B 1 134 ? -17.391 32.438 25.656 1 92.75 134 LEU B O 1
ATOM 3929 N N . ALA B 1 135 ? -18.141 30.766 26.922 1 93.31 135 ALA B N 1
ATOM 3930 C CA . ALA B 1 135 ? -19.328 30.547 26.094 1 93.31 135 ALA B CA 1
ATOM 3931 C C . ALA B 1 135 ? -20.188 31.797 26.047 1 93.31 135 ALA B C 1
ATOM 3933 O O . ALA B 1 135 ? -20.656 32.188 24.984 1 93.31 135 ALA B O 1
ATOM 3934 N N . HIS B 1 136 ? -20.328 32.375 27.141 1 95.06 136 HIS B N 1
ATOM 3935 C CA . HIS B 1 136 ? -21.125 33.594 27.234 1 95.06 136 HIS B CA 1
ATOM 3936 C C . HIS B 1 136 ? -20.484 34.75 26.469 1 95.06 136 HIS B C 1
ATOM 3938 O O . HIS B 1 136 ? -21.172 35.5 25.781 1 95.06 136 HIS B O 1
ATOM 3944 N N . ARG B 1 137 ? -19.203 34.844 26.625 1 94.44 137 ARG B N 1
ATOM 3945 C CA . ARG B 1 137 ? -18.484 35.875 25.891 1 94.44 137 ARG B CA 1
ATOM 3946 C C . ARG B 1 137 ? -18.656 35.719 24.391 1 94.44 137 ARG B C 1
ATOM 3948 O O . ARG B 1 137 ? -18.844 36.719 23.672 1 94.44 137 ARG B O 1
ATOM 3955 N N . CYS B 1 138 ? -18.609 34.5 23.906 1 95.44 138 CYS B N 1
ATOM 3956 C CA . CYS B 1 138 ? -18.812 34.25 22.484 1 95.44 138 CYS B CA 1
ATOM 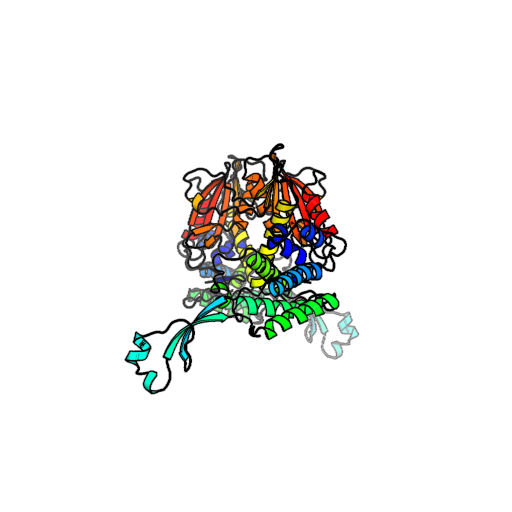3957 C C . CYS B 1 138 ? -20.219 34.625 22.047 1 95.44 138 CYS B C 1
ATOM 3959 O O . CYS B 1 138 ? -20.391 35.281 21.016 1 95.44 138 CYS B O 1
ATOM 3961 N N . THR B 1 139 ? -21.156 34.281 22.844 1 95.38 139 THR B N 1
ATOM 3962 C CA . THR B 1 139 ? -22.547 34.594 22.547 1 95.38 139 THR B CA 1
ATOM 3963 C C . THR B 1 139 ? -22.766 36.094 22.531 1 95.38 139 THR B C 1
ATOM 3965 O O . THR B 1 139 ? -23.422 36.625 21.625 1 95.38 139 THR B O 1
ATOM 3968 N N . ALA B 1 140 ? -22.156 36.719 23.5 1 94.81 140 ALA B N 1
ATOM 3969 C CA . ALA B 1 140 ? -22.281 38.188 23.609 1 94.81 140 ALA B CA 1
ATOM 3970 C C . ALA B 1 140 ? -21.656 38.875 22.391 1 94.81 140 ALA B C 1
ATOM 3972 O O . ALA B 1 140 ? -22.219 39.812 21.844 1 94.81 140 ALA B O 1
ATOM 3973 N N . ALA B 1 141 ? -20.562 38.438 22 1 94.62 141 ALA B N 1
ATOM 3974 C CA . ALA B 1 141 ? -19.875 39.031 20.859 1 94.62 141 ALA B CA 1
ATOM 3975 C C . ALA B 1 141 ? -20.672 38.781 19.578 1 94.62 141 ALA B C 1
ATOM 3977 O O . ALA B 1 141 ? -20.766 39.688 18.719 1 94.62 141 ALA B O 1
ATOM 3978 N N . ALA B 1 142 ? -21.219 37.594 19.453 1 94.31 142 ALA B N 1
ATOM 3979 C CA . ALA B 1 142 ? -22.047 37.281 18.297 1 94.31 142 ALA B CA 1
ATOM 3980 C C . ALA B 1 142 ? -23.281 38.219 18.25 1 94.31 142 ALA B C 1
ATOM 3982 O O . ALA B 1 142 ? -23.641 38.719 17.188 1 94.31 142 ALA B O 1
ATOM 3983 N N . PHE B 1 143 ? -23.797 38.375 19.359 1 92.56 143 PHE B N 1
ATOM 3984 C CA . PHE B 1 143 ? -24.969 39.25 19.469 1 92.56 143 PHE B CA 1
ATOM 3985 C C . PHE B 1 143 ? -24.594 40.688 19.141 1 92.56 143 PHE B C 1
ATOM 3987 O O . PHE B 1 143 ? -25.375 41.375 18.484 1 92.56 143 PHE B O 1
ATOM 3994 N N . ALA B 1 144 ? -23.469 41.125 19.547 1 90.56 144 ALA B N 1
ATOM 3995 C CA . ALA B 1 144 ? -23 42.469 19.234 1 90.56 144 ALA B CA 1
ATOM 3996 C C . ALA B 1 144 ? -22.875 42.688 17.734 1 90.56 144 ALA B C 1
ATOM 3998 O O . ALA B 1 144 ? -23.25 43.719 17.203 1 90.56 144 ALA B O 1
ATOM 3999 N N . LEU B 1 145 ? -22.438 41.688 17.062 1 90.75 145 LEU B N 1
ATOM 4000 C CA . LEU B 1 145 ? -22.328 41.75 15.617 1 90.75 145 LEU B CA 1
ATOM 4001 C C . LEU B 1 145 ? -23.703 41.844 14.969 1 90.75 145 LEU B C 1
ATOM 4003 O O . LEU B 1 145 ? -23.906 42.625 14.039 1 90.75 145 LEU B O 1
ATOM 4007 N N . SER B 1 146 ? -24.531 41.062 15.523 1 89.56 146 SER B N 1
ATOM 4008 C CA . SER B 1 146 ? -25.891 41.094 15.008 1 89.56 146 SER B CA 1
ATOM 4009 C C . SER B 1 146 ? -26.547 42.438 15.195 1 89.56 146 SER B C 1
ATOM 4011 O O . SER B 1 146 ? -27.25 42.938 14.312 1 89.56 146 SER B O 1
ATOM 4013 N N . ARG B 1 147 ? -26.25 43.031 16.234 1 87.38 147 ARG B N 1
ATOM 4014 C CA . ARG B 1 147 ? -26.812 44.344 16.531 1 87.38 147 ARG B CA 1
ATOM 4015 C C . ARG B 1 147 ? -26.266 45.406 15.586 1 87.38 147 ARG B C 1
ATOM 4017 O O . ARG B 1 147 ? -26.938 46.438 15.328 1 87.38 147 ARG B O 1
ATOM 4024 N N . LEU B 1 148 ? -25.141 45.125 15.117 1 84.56 148 LEU B N 1
ATOM 4025 C CA . LEU B 1 148 ? -24.516 46.062 14.188 1 84.56 148 LEU B CA 1
ATOM 4026 C C . LEU B 1 148 ? -25.031 45.844 12.766 1 84.56 148 LEU B C 1
ATOM 4028 O O . LEU B 1 148 ? -24.688 46.594 11.852 1 84.56 148 LEU B O 1
ATOM 4032 N N . GLY B 1 149 ? -25.781 44.781 12.633 1 85.06 149 GLY B N 1
ATOM 4033 C CA . GLY B 1 149 ? -26.406 44.562 11.336 1 85.06 149 GLY B CA 1
ATOM 4034 C C . GLY B 1 149 ? -25.844 43.375 10.594 1 85.06 149 GLY B C 1
ATOM 4035 O O . GLY B 1 149 ? -26.125 43.188 9.406 1 85.06 149 GLY B O 1
ATOM 4036 N N . VAL B 1 150 ? -24.969 42.594 11.234 1 89.31 150 VAL B N 1
ATOM 4037 C CA . VAL B 1 150 ? -24.422 41.406 10.586 1 89.31 150 VAL B CA 1
ATOM 4038 C C . VAL B 1 150 ? -25.484 40.312 10.516 1 89.31 150 VAL B C 1
ATOM 4040 O O . VAL B 1 150 ? -26.094 39.938 11.531 1 89.31 150 VAL B O 1
ATOM 4043 N N . GLY B 1 151 ? -25.688 39.719 9.359 1 86.94 151 GLY B N 1
ATOM 4044 C CA . GLY B 1 151 ? -26.688 38.688 9.148 1 86.94 151 GLY B CA 1
ATOM 4045 C C . GLY B 1 151 ? -26.312 37.344 9.773 1 86.94 151 GLY B C 1
ATOM 4046 O O . GLY B 1 151 ? -25.141 37.156 10.133 1 86.94 151 GLY B O 1
ATOM 4047 N N . THR B 1 152 ? -27.297 36.438 9.852 1 85.81 152 THR B N 1
ATOM 4048 C CA . THR B 1 152 ? -27.125 35.188 10.539 1 85.81 152 THR B CA 1
ATOM 4049 C C . THR B 1 152 ? -26.766 34.062 9.547 1 85.81 152 THR B C 1
ATOM 4051 O O . THR B 1 152 ? -26.359 32.969 9.945 1 85.81 152 THR B O 1
ATOM 4054 N N . ARG B 1 153 ? -26.844 34.469 8.305 1 85.44 153 ARG B N 1
ATOM 4055 C CA . ARG B 1 153 ? -26.578 33.438 7.309 1 85.44 153 ARG B CA 1
ATOM 4056 C C . ARG B 1 153 ? -25.078 33.25 7.125 1 85.44 153 ARG B C 1
ATOM 4058 O O . ARG B 1 153 ? -24.359 34.188 6.766 1 85.44 153 ARG B O 1
ATOM 4065 N N . ALA B 1 154 ? -24.672 32 7.312 1 85.31 154 ALA B N 1
ATOM 4066 C CA . ALA B 1 154 ? -23.266 31.688 7.082 1 85.31 154 ALA B CA 1
ATOM 4067 C C . ALA B 1 154 ? -22.906 31.812 5.605 1 85.31 154 ALA B C 1
ATOM 4069 O O . ALA B 1 154 ? -23.688 31.422 4.734 1 85.31 154 ALA B O 1
ATOM 4070 N N . PRO B 1 155 ? -21.766 32.469 5.359 1 84.81 155 PRO B N 1
ATOM 4071 C CA . PRO B 1 155 ? -21.359 32.594 3.957 1 84.81 155 PRO B CA 1
ATOM 4072 C C . PRO B 1 155 ? -20.906 31.281 3.346 1 84.81 155 PRO B C 1
ATOM 4074 O O . PRO B 1 155 ? -20.453 30.391 4.066 1 84.81 155 PRO B O 1
ATOM 4077 N N . THR B 1 156 ? -21.125 31.219 2.053 1 77.94 156 THR B N 1
ATOM 4078 C CA . THR B 1 156 ? -20.547 30.094 1.323 1 77.94 156 THR B CA 1
ATOM 4079 C C . THR B 1 156 ? -19.047 30.281 1.153 1 77.94 156 THR B C 1
ATOM 4081 O O . THR B 1 156 ? -18.516 31.375 1.365 1 77.94 156 THR B O 1
ATOM 4084 N N . ARG B 1 157 ? -18.391 29.125 0.894 1 72.5 157 ARG B N 1
ATOM 4085 C CA . ARG B 1 157 ? -16.953 29.219 0.627 1 72.5 157 ARG B CA 1
ATOM 4086 C C . ARG B 1 157 ? -16.672 30.188 -0.515 1 72.5 157 ARG B C 1
ATOM 4088 O O . ARG B 1 157 ? -15.672 30.922 -0.478 1 72.5 157 ARG B O 1
ATOM 4095 N N . ALA B 1 158 ? -17.531 30.156 -1.492 1 73.88 158 ALA B N 1
ATOM 4096 C CA . ALA B 1 158 ? -17.391 31.047 -2.645 1 73.88 158 ALA B CA 1
ATOM 4097 C C . ALA B 1 158 ? -17.516 32.5 -2.236 1 73.88 158 ALA B C 1
ATOM 4099 O O . ALA B 1 158 ? -16.766 33.344 -2.695 1 73.88 158 ALA B O 1
ATOM 4100 N N . GLU B 1 159 ? -18.406 32.812 -1.411 1 78.31 159 GLU B N 1
ATOM 4101 C CA . GLU B 1 159 ? -18.609 34.188 -0.926 1 78.31 159 GLU B CA 1
ATOM 4102 C C . GLU B 1 159 ? -17.422 34.688 -0.113 1 78.31 159 GLU B C 1
ATOM 4104 O O . GLU B 1 159 ? -17.016 35.844 -0.23 1 78.31 159 GLU B O 1
ATOM 4109 N N . LEU B 1 160 ? -16.922 33.719 0.649 1 78.31 160 LEU B N 1
ATOM 4110 C CA . LEU B 1 160 ? -15.797 34.062 1.504 1 78.31 160 LEU B CA 1
ATOM 4111 C C . LEU B 1 160 ? -14.539 34.312 0.673 1 78.31 160 LEU B C 1
ATOM 4113 O O . LEU B 1 160 ? -13.742 35.188 0.988 1 78.31 160 LEU B O 1
ATOM 4117 N N . SER B 1 161 ? -14.414 33.5 -0.382 1 73.31 161 SER B N 1
ATOM 4118 C CA . SER B 1 161 ? -13.242 33.625 -1.241 1 73.31 161 SER B CA 1
ATOM 4119 C C . SER B 1 161 ? -13.266 34.969 -1.988 1 73.31 161 SER B C 1
ATOM 4121 O O . SER B 1 161 ? -12.219 35.531 -2.311 1 73.31 161 SER B O 1
ATOM 4123 N N . ARG B 1 162 ? -14.367 35.5 -2.334 1 66.38 162 ARG B N 1
ATOM 4124 C CA . ARG B 1 162 ? -14.531 36.75 -3.064 1 66.38 162 ARG B CA 1
ATOM 4125 C C . ARG B 1 162 ? -14.328 37.938 -2.148 1 66.38 162 ARG B C 1
ATOM 4127 O O . ARG B 1 162 ? -14.055 39.031 -2.617 1 66.38 162 ARG B O 1
ATOM 4134 N N . ASP B 1 163 ? -14.75 37.688 -1.036 1 63.19 163 ASP B N 1
ATOM 4135 C CA . ASP B 1 163 ? -14.57 38.781 -0.079 1 63.19 163 ASP B CA 1
ATOM 4136 C C . ASP B 1 163 ? -13.086 39.094 0.106 1 63.19 163 ASP B C 1
ATOM 4138 O O . ASP B 1 163 ? -12.359 38.344 0.751 1 63.19 163 ASP B O 1
ATOM 4142 N N . ARG B 1 164 ? -12.516 39.344 -1.203 1 53.97 164 ARG B N 1
ATOM 4143 C CA . ARG B 1 164 ? -11.109 39.719 -1.267 1 53.97 164 ARG B CA 1
ATOM 4144 C C . ARG B 1 164 ? -10.734 40.656 -0.124 1 53.97 164 ARG B C 1
ATOM 4146 O O . ARG B 1 164 ? -11.383 41.688 0.072 1 53.97 164 ARG B O 1
ATOM 4153 N N . VAL B 1 165 ? -10.203 40 0.768 1 51.31 165 VAL B N 1
ATOM 4154 C CA . VAL B 1 165 ? -9.633 40.844 1.816 1 51.31 165 VAL B CA 1
ATOM 4155 C C . VAL B 1 165 ? -8.891 42.031 1.189 1 51.31 165 VAL B C 1
ATOM 4157 O O . VAL B 1 165 ? -7.934 41.812 0.435 1 51.31 165 VAL B O 1
ATOM 4160 N N . GLY B 1 166 ? -9.406 42.906 0.713 1 44.91 166 GLY B N 1
ATOM 4161 C CA . GLY B 1 166 ? -8.555 44.031 0.326 1 44.91 166 GLY B CA 1
ATOM 4162 C C . GLY B 1 166 ? -7.215 44.031 1.039 1 44.91 166 GLY B C 1
ATOM 4163 O O . GLY B 1 166 ? -7.008 43.25 1.98 1 44.91 166 GLY B O 1
ATOM 4164 N N . THR B 1 167 ? -6.129 44.656 0.402 1 43.78 167 THR B N 1
ATOM 4165 C CA . THR B 1 167 ? -4.805 44.938 0.959 1 43.78 167 THR B CA 1
ATOM 4166 C C . THR B 1 167 ? -4.848 44.906 2.484 1 43.78 167 THR B C 1
ATOM 4168 O O . THR B 1 167 ? -3.822 45.094 3.141 1 43.78 167 THR B O 1
ATOM 4171 N N . HIS B 1 168 ? -5.965 45.094 2.961 1 46.59 168 HIS B N 1
ATOM 4172 C CA . HIS B 1 168 ? -5.977 45.406 4.383 1 46.59 168 HIS B CA 1
ATOM 4173 C C . HIS B 1 168 ? -5.434 44.25 5.211 1 46.59 168 HIS B C 1
ATOM 4175 O O . HIS B 1 168 ? -5.23 43.125 4.691 1 46.59 168 HIS B O 1
ATOM 4181 N N . ASP B 1 169 ? -6.031 44.062 6.887 1 57.69 169 ASP B N 1
ATOM 4182 C CA . ASP B 1 169 ? -5.438 44.062 8.219 1 57.69 169 ASP B CA 1
ATOM 4183 C C . ASP B 1 169 ? -4.988 42.656 8.633 1 57.69 169 ASP B C 1
ATOM 4185 O O . ASP B 1 169 ? -5.777 41.719 8.586 1 57.69 169 ASP B O 1
ATOM 4189 N N . ARG B 1 170 ? -3.748 42.562 8.43 1 64.31 170 ARG B N 1
ATOM 4190 C CA . ARG B 1 170 ? -3.078 41.438 9.125 1 64.31 170 ARG B CA 1
ATOM 4191 C C . ARG B 1 170 ? -3.912 40.938 10.297 1 64.31 170 ARG B C 1
ATOM 4193 O O . ARG B 1 170 ? -3.979 39.75 10.555 1 64.31 170 ARG B O 1
ATOM 4200 N N . ALA B 1 171 ? -4.637 41.938 10.875 1 69.19 171 ALA B N 1
ATOM 4201 C CA . ALA B 1 171 ? -5.457 41.594 12.031 1 69.19 171 ALA B CA 1
ATOM 4202 C C . ALA B 1 171 ? -6.648 40.75 11.609 1 69.19 171 ALA B C 1
ATOM 4204 O O . ALA B 1 171 ? -7.02 39.781 12.312 1 69.19 171 ALA B O 1
ATOM 4205 N N . ASP B 1 172 ? -7.16 41.031 10.43 1 74.06 172 ASP B N 1
ATOM 4206 C CA . ASP B 1 172 ? -8.305 40.25 9.961 1 74.06 172 ASP B CA 1
ATOM 4207 C C . ASP B 1 172 ? -7.871 38.844 9.492 1 74.06 172 ASP B C 1
ATOM 4209 O O . ASP B 1 172 ? -8.594 37.875 9.688 1 74.06 172 ASP B O 1
ATOM 4213 N N . GLN B 1 173 ? -6.727 38.938 8.984 1 76.31 173 GLN B N 1
ATOM 4214 C CA . GLN B 1 173 ? -6.223 37.625 8.547 1 76.31 173 GLN B CA 1
ATOM 4215 C C . GLN B 1 173 ? -6.023 36.688 9.734 1 76.31 173 GLN B C 1
ATOM 4217 O O . GLN B 1 173 ? -6.371 35.5 9.664 1 76.31 173 GLN B O 1
ATOM 4222 N N . HIS B 1 174 ? -5.453 37.312 10.734 1 78.69 174 HIS B N 1
ATOM 4223 C CA . HIS B 1 174 ? -5.262 36.531 11.945 1 78.69 174 HIS B CA 1
ATOM 4224 C C . HIS B 1 174 ? -6.594 36.062 12.523 1 78.69 174 HIS B C 1
ATOM 4226 O O . HIS B 1 174 ? -6.738 34.906 12.906 1 78.69 174 HIS B O 1
ATOM 4232 N N . LEU B 1 175 ? -7.492 36.969 12.539 1 83.62 175 LEU B N 1
ATOM 4233 C CA . LEU B 1 175 ? -8.812 36.656 13.062 1 83.62 175 LEU B CA 1
ATOM 4234 C C . LEU B 1 175 ? -9.484 35.562 12.242 1 83.62 175 LEU B C 1
ATOM 4236 O O . LEU B 1 175 ? -10.062 34.625 12.797 1 83.62 175 LEU B O 1
ATOM 4240 N N . LEU B 1 176 ? -9.344 35.656 10.992 1 82.88 176 LEU B N 1
ATOM 4241 C CA . LEU B 1 176 ? -9.953 34.656 10.117 1 82.88 176 LEU B CA 1
ATOM 4242 C C . LEU B 1 176 ? -9.258 33.312 10.266 1 82.88 176 LEU B C 1
ATOM 4244 O O . LEU B 1 176 ? -9.906 32.25 10.188 1 82.88 176 LEU B O 1
ATOM 4248 N N . SER B 1 177 ? -8.008 33.375 10.484 1 78.88 177 SER B N 1
ATOM 4249 C CA . SER B 1 177 ? -7.277 32.125 10.711 1 78.88 177 SER B CA 1
ATOM 4250 C C . SER B 1 177 ? -7.742 31.422 11.984 1 78.88 177 SER B C 1
ATOM 4252 O O . SER B 1 177 ? -7.91 30.203 12 1 78.88 177 SER B O 1
ATOM 4254 N N . LEU B 1 178 ? -7.922 32.219 12.961 1 83 178 LEU B N 1
ATOM 4255 C CA . LEU B 1 178 ? -8.445 31.688 14.211 1 83 178 LEU B CA 1
ATOM 4256 C C . LEU B 1 178 ? -9.852 31.125 14.008 1 83 178 LEU B C 1
ATOM 4258 O O . LEU B 1 178 ? -10.172 30.047 14.5 1 83 178 LEU B O 1
ATOM 4262 N N . ALA B 1 179 ? -10.617 31.844 13.281 1 85.44 179 ALA B N 1
ATOM 4263 C CA . ALA B 1 179 ? -11.984 31.406 13.016 1 85.44 179 ALA B CA 1
ATOM 4264 C C . ALA B 1 179 ? -11.984 30.062 12.273 1 85.44 179 ALA B C 1
ATOM 4266 O O . ALA B 1 179 ? -12.758 29.172 12.609 1 85.44 179 ALA B O 1
ATOM 4267 N N . ARG B 1 180 ? -11.172 30.016 11.32 1 80.62 180 ARG B N 1
ATOM 4268 C CA . ARG B 1 180 ? -11.078 28.797 10.547 1 80.62 180 ARG B CA 1
ATOM 4269 C C . ARG B 1 180 ? -10.648 27.625 11.414 1 80.62 180 ARG B C 1
ATOM 4271 O O . ARG B 1 180 ? -11.148 26.5 11.266 1 80.62 180 ARG B O 1
ATOM 4278 N N . LEU B 1 181 ? -9.719 27.844 12.203 1 78.06 181 LEU B N 1
ATOM 4279 C CA . LEU B 1 181 ? -9.25 26.797 13.109 1 78.06 181 LEU B CA 1
ATOM 4280 C C . LEU B 1 181 ? -10.383 26.297 14.008 1 78.06 181 LEU B C 1
ATOM 4282 O O . LEU B 1 181 ? -10.539 25.094 14.203 1 78.06 181 LEU B O 1
ATOM 4286 N N . VAL B 1 182 ? -11.117 27.219 14.539 1 79.81 182 VAL B N 1
ATOM 4287 C CA . VAL B 1 182 ? -12.242 26.875 15.398 1 79.81 182 VAL B CA 1
ATOM 4288 C C . VAL B 1 182 ? -13.281 26.094 14.602 1 79.81 182 VAL B C 1
ATOM 4290 O O . VAL B 1 182 ? -13.844 25.109 15.094 1 79.81 182 VAL B O 1
ATOM 4293 N N . GLU B 1 183 ? -13.508 26.547 13.414 1 78.62 183 GLU B N 1
ATOM 4294 C CA . GLU B 1 183 ? -14.469 25.859 12.562 1 78.62 183 GLU B CA 1
ATOM 4295 C C . GLU B 1 183 ? -14.023 24.438 12.25 1 78.62 183 GLU B C 1
ATOM 4297 O O . GLU B 1 183 ? -14.828 23.5 12.266 1 78.62 183 GLU B O 1
ATOM 4302 N N . ASP B 1 184 ? -12.828 24.391 11.852 1 69.88 184 ASP B N 1
ATOM 4303 C CA . ASP B 1 184 ? -12.281 23.094 11.516 1 69.88 184 ASP B CA 1
ATOM 4304 C C . ASP B 1 184 ? -12.336 22.141 12.719 1 69.88 184 ASP B C 1
ATOM 4306 O O . ASP B 1 184 ? -12.492 20.938 12.555 1 69.88 184 ASP B O 1
ATOM 4310 N N . MET B 1 185 ? -12.18 22.703 13.773 1 62.78 185 MET B N 1
ATOM 4311 C CA . MET B 1 185 ? -12.164 21.922 15.016 1 62.78 185 MET B CA 1
ATOM 4312 C C . MET B 1 185 ? -13.562 21.453 15.375 1 62.78 185 MET B C 1
ATOM 4314 O O . MET B 1 185 ? -13.727 20.438 16.062 1 62.78 185 MET B O 1
ATOM 4318 N N . ALA B 1 186 ? -14.461 22.453 15.062 1 55.59 186 ALA B N 1
ATOM 4319 C CA . ALA B 1 186 ? -15.828 22.047 15.352 1 55.59 186 ALA B CA 1
ATOM 4320 C C . ALA B 1 186 ? -16.188 20.75 14.625 1 55.59 186 ALA B C 1
ATOM 4322 O O . ALA B 1 186 ? -17.281 20.219 14.805 1 55.59 186 ALA B O 1
ATOM 4323 N N . LEU B 1 187 ? -15.359 20.359 13.789 1 49.69 187 LEU B N 1
ATOM 4324 C CA . LEU B 1 187 ? -15.586 19.016 13.266 1 49.69 187 LEU B CA 1
ATOM 4325 C C . LEU B 1 187 ? -15.789 18.016 14.398 1 49.69 187 LEU B C 1
ATOM 4327 O O . LEU B 1 187 ? -15.391 18.266 15.531 1 49.69 187 LEU B O 1
ATOM 4331 N N . PRO B 1 188 ? -16.266 16.734 14.117 1 45.19 188 PRO B N 1
ATOM 4332 C CA . PRO B 1 188 ? -16.875 15.859 15.102 1 45.19 188 PRO B CA 1
ATOM 4333 C C . PRO B 1 188 ? -16.094 15.781 16.406 1 45.19 188 PRO B C 1
ATOM 4335 O O . PRO B 1 188 ? -14.953 15.289 16.422 1 45.19 188 PRO B O 1
ATOM 4338 N N . VAL B 1 189 ? -15.938 16.953 16.984 1 41.31 189 VAL B N 1
ATOM 4339 C CA . VAL B 1 189 ? -15.414 17 18.344 1 41.31 189 VAL B CA 1
ATOM 4340 C C . VAL B 1 189 ? -15.977 15.828 19.141 1 41.31 189 VAL B C 1
ATOM 4342 O O . VAL B 1 189 ? -17.062 15.328 18.844 1 41.31 189 VAL B O 1
ATOM 4345 N N . HIS B 1 190 ? -15.078 15.344 19.953 1 39.59 190 HIS B N 1
ATOM 4346 C CA . HIS B 1 190 ? -15.227 14.422 21.062 1 39.59 190 HIS B CA 1
ATOM 4347 C C . HIS B 1 190 ? -16.281 14.906 22.047 1 39.59 190 HIS B C 1
ATOM 4349 O O . HIS B 1 190 ? -16.234 16.047 22.531 1 39.59 190 HIS B O 1
ATOM 4355 N N . GLU B 1 191 ? -17.594 14.766 21.734 1 35.22 191 GLU B N 1
ATOM 4356 C CA . GLU B 1 191 ? -18.469 15.023 22.891 1 35.22 191 GLU B CA 1
ATOM 4357 C C . GLU B 1 191 ? -17.812 14.531 24.172 1 35.22 191 GLU B C 1
ATOM 4359 O O . GLU B 1 191 ? -17.25 13.438 24.219 1 35.22 191 GLU B O 1
ATOM 4364 N N . PRO B 1 192 ? -17.562 15.281 25.031 1 33.56 192 PRO B N 1
ATOM 4365 C CA . PRO B 1 192 ? -17.5 14.867 26.438 1 33.56 192 PRO B CA 1
ATOM 4366 C C . PRO B 1 192 ? -18.609 13.898 26.812 1 33.56 192 PRO B C 1
ATOM 4368 O O . PRO B 1 192 ? -19.797 14.188 26.594 1 33.56 192 PRO B O 1
ATOM 4371 N N . GLY B 1 193 ? -18.594 12.492 26.766 1 34.06 193 GLY B N 1
ATOM 4372 C CA . GLY B 1 193 ? -19.188 11.188 26.938 1 34.06 193 GLY B CA 1
ATOM 4373 C C . GLY B 1 193 ? -19 10.273 25.75 1 34.06 193 GLY B C 1
ATOM 4374 O O . GLY B 1 193 ? -18.047 9.484 25.703 1 34.06 193 GLY B O 1
ATOM 4375 N N . HIS B 1 194 ? -20.25 10.094 24.891 1 34.78 194 HIS B N 1
ATOM 4376 C CA . HIS B 1 194 ? -20.281 9.125 23.797 1 34.78 194 HIS B CA 1
ATOM 4377 C C . HIS B 1 194 ? -19.406 9.586 22.625 1 34.78 194 HIS B C 1
ATOM 4379 O O . HIS B 1 194 ? -19.812 10.469 21.875 1 34.78 194 HIS B O 1
ATOM 4385 N N . ILE B 1 195 ? -18.141 9.648 22.688 1 38.47 195 ILE B N 1
ATOM 4386 C CA . ILE B 1 195 ? -17.047 10.039 21.812 1 38.47 195 ILE B CA 1
ATOM 4387 C C . ILE B 1 195 ? -17.219 9.391 20.453 1 38.47 195 ILE B C 1
ATOM 4389 O O . ILE B 1 195 ? -16.672 8.32 20.188 1 38.47 195 ILE B O 1
ATOM 4393 N N . HIS B 1 196 ? -18.328 8.953 20.094 1 41.41 196 HIS B N 1
ATOM 4394 C CA . HIS B 1 196 ? -18.266 8.32 18.781 1 41.41 196 HIS B CA 1
ATOM 4395 C C . HIS B 1 196 ? -18.062 9.359 17.672 1 41.41 196 HIS B C 1
ATOM 4397 O O . HIS B 1 196 ? -18.891 10.25 17.5 1 41.41 196 HIS B O 1
ATOM 4403 N N . LEU B 1 197 ? -16.906 9.734 17.484 1 47.47 197 LEU B N 1
ATOM 4404 C CA . LEU B 1 197 ? -16.703 10.523 16.281 1 47.47 197 LEU B CA 1
ATOM 4405 C C . LEU B 1 197 ? -17.328 9.836 15.07 1 47.47 197 LEU B C 1
ATOM 4407 O O . LEU B 1 197 ? -17.344 8.609 14.984 1 47.47 197 LEU B O 1
ATOM 4411 N N . PRO B 1 198 ? -18 10.672 14.352 1 46.66 198 PRO B N 1
ATOM 4412 C CA . PRO B 1 198 ? -18.625 10.109 13.148 1 46.66 198 PRO B CA 1
ATOM 4413 C C . PRO B 1 198 ? -17.641 9.383 12.242 1 46.66 198 PRO B C 1
ATOM 4415 O O . PRO B 1 198 ? -16.438 9.641 12.312 1 46.66 198 PRO B O 1
ATOM 4418 N N . GLU B 1 199 ? -18.047 8.305 11.805 1 50.84 199 GLU B N 1
ATOM 4419 C CA . GLU B 1 199 ? -17.375 7.648 10.688 1 50.84 199 GLU B CA 1
ATOM 4420 C C . GLU B 1 199 ? -16.953 8.656 9.625 1 50.84 199 GLU B C 1
ATOM 4422 O O . GLU B 1 199 ? -17.781 9.414 9.125 1 50.84 199 GLU B O 1
ATOM 4427 N N . ILE B 1 200 ? -15.727 9.055 9.711 1 53.09 200 ILE B N 1
ATOM 4428 C CA . ILE B 1 200 ? -15.211 10.016 8.75 1 53.09 200 ILE B CA 1
ATOM 4429 C C . ILE B 1 200 ? -15.125 9.367 7.367 1 53.09 200 ILE B C 1
ATOM 4431 O O . ILE B 1 200 ? -14.562 8.281 7.219 1 53.09 200 ILE B O 1
ATOM 4435 N N . ASP B 1 201 ? -15.812 9.859 6.395 1 54.12 201 ASP B N 1
ATOM 4436 C CA . ASP B 1 201 ? -15.789 9.391 5.016 1 54.12 201 ASP B CA 1
ATOM 4437 C C . ASP B 1 201 ? -14.383 9.461 4.43 1 54.12 201 ASP B C 1
ATOM 4439 O O . ASP B 1 201 ? -13.477 10.008 5.055 1 54.12 201 ASP B O 1
ATOM 4443 N N . THR B 1 202 ? -14.164 8.867 3.357 1 53.19 202 THR B N 1
ATOM 4444 C CA . THR B 1 202 ? -12.891 8.727 2.654 1 53.19 202 THR B CA 1
ATOM 4445 C C . THR B 1 202 ? -12.234 10.086 2.43 1 53.19 202 THR B C 1
ATOM 4447 O O . THR B 1 202 ? -11.016 10.227 2.543 1 53.19 202 THR B O 1
ATOM 4450 N N . GLY B 1 203 ? -12.984 11.094 2.084 1 57.53 203 GLY B N 1
ATOM 4451 C CA . GLY B 1 203 ? -12.445 12.43 1.894 1 57.53 203 GLY B CA 1
ATOM 4452 C C . GLY B 1 203 ? -11.891 13.039 3.168 1 57.53 203 GLY B C 1
ATOM 4453 O O . GLY B 1 203 ? -10.812 13.641 3.158 1 57.53 203 GLY B O 1
ATOM 4454 N N . ALA B 1 204 ? -12.5 12.719 4.148 1 64.69 204 ALA B N 1
ATOM 4455 C CA . ALA B 1 204 ? -12.094 13.234 5.453 1 64.69 204 ALA B CA 1
ATOM 4456 C C . ALA B 1 204 ? -10.812 12.555 5.938 1 64.69 204 ALA B C 1
ATOM 4458 O O . ALA B 1 204 ? -9.961 13.203 6.555 1 64.69 204 ALA B O 1
ATOM 4459 N N . HIS B 1 205 ? -10.633 11.359 5.441 1 72.19 205 HIS B N 1
ATOM 4460 C CA . HIS B 1 205 ? -9.422 10.648 5.828 1 72.19 205 HIS B CA 1
ATOM 4461 C C . HIS B 1 205 ? -8.18 11.281 5.199 1 72.19 205 HIS B C 1
ATOM 4463 O O . HIS B 1 205 ? -7.152 11.43 5.859 1 72.19 205 HIS B O 1
ATOM 4469 N N . GLY B 1 206 ? -8.32 11.656 3.965 1 78.75 206 GLY B N 1
ATOM 4470 C CA . GLY B 1 206 ? -7.223 12.336 3.293 1 78.75 206 GLY B CA 1
ATOM 4471 C C . GLY B 1 206 ? -6.836 13.641 3.957 1 78.75 206 GLY B C 1
ATOM 4472 O O . GLY B 1 206 ? -5.648 13.938 4.102 1 78.75 206 GLY B O 1
ATOM 4473 N N . ARG B 1 207 ? -7.738 14.336 4.395 1 76.12 207 ARG B N 1
ATOM 4474 C CA . ARG B 1 207 ? -7.496 15.617 5.055 1 76.12 207 ARG B CA 1
ATOM 4475 C C . ARG B 1 207 ? -6.789 15.414 6.391 1 76.12 207 ARG B C 1
ATOM 4477 O O . ARG B 1 207 ? -5.902 16.188 6.75 1 76.12 207 ARG B O 1
ATOM 4484 N N . LEU B 1 208 ? -7.199 14.352 7.117 1 82.19 208 LEU B N 1
ATOM 4485 C CA . LEU B 1 208 ? -6.59 14.078 8.414 1 82.19 208 LEU B CA 1
ATOM 4486 C C . LEU B 1 208 ? -5.133 13.656 8.25 1 82.19 208 LEU B C 1
ATOM 4488 O O . LEU B 1 208 ? -4.281 14.016 9.062 1 82.19 208 LEU B O 1
ATOM 4492 N N . ARG B 1 209 ? -4.902 12.953 7.184 1 89 209 ARG B N 1
ATOM 4493 C CA . ARG B 1 209 ? -3.529 12.562 6.887 1 89 209 ARG B CA 1
ATOM 4494 C C . ARG B 1 209 ? -2.65 13.781 6.633 1 89 209 ARG B C 1
ATOM 4496 O O . ARG B 1 209 ? -1.564 13.898 7.203 1 89 209 ARG B O 1
ATOM 4503 N N . THR B 1 210 ? -3.145 14.656 5.84 1 88.69 210 THR B N 1
ATOM 4504 C CA . THR B 1 210 ? -2.404 15.867 5.512 1 88.69 210 THR B CA 1
ATOM 4505 C C . THR B 1 210 ? -2.23 16.75 6.746 1 88.69 210 THR B C 1
ATOM 4507 O O . THR B 1 210 ? -1.162 17.328 6.953 1 88.69 210 THR B O 1
ATOM 4510 N N . LEU B 1 211 ? -3.295 16.812 7.508 1 84.44 211 LEU B N 1
ATOM 4511 C CA . LEU B 1 211 ? -3.25 17.578 8.758 1 84.44 211 LEU B CA 1
ATOM 4512 C C . LEU B 1 211 ? -2.16 17.031 9.68 1 84.44 211 LEU B C 1
ATOM 4514 O O . LEU B 1 211 ? -1.365 17.797 10.219 1 84.44 211 LEU B O 1
ATOM 4518 N N . PHE B 1 212 ? -2.135 15.711 9.82 1 92.31 212 PHE B N 1
ATOM 4519 C CA . PHE B 1 212 ? -1.166 15.062 10.695 1 92.31 212 PHE B CA 1
ATOM 4520 C C . PHE B 1 212 ? 0.257 15.328 10.227 1 92.31 212 PHE B C 1
ATOM 4522 O O . PHE B 1 212 ? 1.115 15.727 11.016 1 92.31 212 PHE B O 1
ATOM 4529 N N . GLU B 1 213 ? 0.49 15.195 8.969 1 95.75 213 GLU B N 1
ATOM 4530 C CA . GLU B 1 213 ? 1.797 15.406 8.352 1 95.75 213 GLU B CA 1
ATOM 4531 C C . GLU B 1 213 ? 2.287 16.828 8.57 1 95.75 213 GLU B C 1
ATOM 4533 O O . GLU B 1 213 ? 3.398 17.047 9.062 1 95.75 213 GLU B O 1
ATOM 4538 N N . LYS B 1 214 ? 1.483 17.781 8.258 1 92.75 214 LYS B N 1
ATOM 4539 C CA . LYS B 1 214 ? 1.86 19.188 8.375 1 92.75 214 LYS B CA 1
ATOM 4540 C C . LYS B 1 214 ? 2.059 19.578 9.836 1 92.75 214 LYS B C 1
ATOM 4542 O O . LYS B 1 214 ? 2.973 20.344 10.156 1 92.75 214 LYS B O 1
ATOM 4547 N N . ALA B 1 215 ? 1.147 19.047 10.664 1 90.94 215 ALA B N 1
ATOM 4548 C CA . ALA B 1 215 ? 1.251 19.359 12.086 1 90.94 215 ALA B CA 1
ATOM 4549 C C . ALA B 1 215 ? 2.59 18.891 12.648 1 90.94 215 ALA B C 1
ATOM 4551 O O . ALA B 1 215 ? 3.262 19.641 13.367 1 90.94 215 ALA B O 1
ATOM 4552 N N . ILE B 1 216 ? 2.99 17.688 12.336 1 96.25 216 ILE B N 1
ATOM 4553 C CA . ILE B 1 216 ? 4.242 17.125 12.836 1 96.25 216 ILE B CA 1
ATOM 4554 C C . ILE B 1 216 ? 5.418 17.953 12.312 1 96.25 216 ILE B C 1
ATOM 4556 O O . ILE B 1 216 ? 6.328 18.297 13.07 1 96.25 216 ILE B O 1
ATOM 4560 N N . ARG B 1 217 ? 5.434 18.266 11.062 1 96.62 217 ARG B N 1
ATOM 4561 C CA . ARG B 1 217 ? 6.5 19.078 10.477 1 96.62 217 ARG B CA 1
ATOM 4562 C C . ARG B 1 217 ? 6.605 20.438 11.156 1 96.62 217 ARG B C 1
ATOM 4564 O O . ARG B 1 217 ? 7.699 20.875 11.523 1 96.62 217 ARG B O 1
ATOM 4571 N N . ASN B 1 218 ? 5.488 21.094 11.344 1 91.88 218 ASN B N 1
ATOM 4572 C CA . ASN B 1 218 ? 5.473 22.422 11.938 1 91.88 218 ASN B CA 1
ATOM 4573 C C . ASN B 1 218 ? 5.852 22.375 13.414 1 91.88 218 ASN B C 1
ATOM 4575 O O . ASN B 1 218 ? 6.438 23.328 13.938 1 91.88 218 ASN B O 1
ATOM 4579 N N . TYR B 1 219 ? 5.516 21.281 14.047 1 92.88 219 TYR B N 1
ATOM 4580 C CA . TYR B 1 219 ? 5.977 21.109 15.422 1 92.88 219 TYR B CA 1
ATOM 4581 C C . TYR B 1 219 ? 7.492 21.234 15.516 1 92.88 219 TYR B C 1
ATOM 4583 O O . TYR B 1 219 ? 8.008 22.016 16.328 1 92.88 219 TYR B O 1
ATOM 4591 N N . TYR B 1 220 ? 8.156 20.578 14.688 1 96 220 TYR B N 1
ATOM 4592 C CA . TYR B 1 220 ? 9.617 20.594 14.727 1 96 220 TYR B CA 1
ATOM 4593 C C . TYR B 1 220 ? 10.156 21.922 14.242 1 96 220 TYR B C 1
ATOM 4595 O O . TYR B 1 220 ? 11.172 22.422 14.75 1 96 220 TYR B O 1
ATOM 4603 N N . ARG B 1 221 ? 9.516 22.484 13.242 1 93.44 221 ARG B N 1
ATOM 4604 C CA . ARG B 1 221 ? 9.93 23.812 12.773 1 93.44 221 ARG B CA 1
ATOM 4605 C C . ARG B 1 221 ? 9.914 24.812 13.914 1 93.44 221 ARG B C 1
ATOM 4607 O O . ARG B 1 221 ? 10.781 25.688 13.984 1 93.44 221 ARG B O 1
ATOM 4614 N N . ARG B 1 222 ? 9.008 24.672 14.758 1 87.69 222 ARG B N 1
ATOM 4615 C CA . ARG B 1 222 ? 8.812 25.641 15.836 1 87.69 222 ARG B CA 1
ATOM 4616 C C . ARG B 1 222 ? 9.719 25.328 17.016 1 87.69 222 ARG B C 1
ATOM 4618 O O . ARG B 1 222 ? 10.203 26.25 17.688 1 87.69 222 ARG B O 1
ATOM 4625 N N . HIS B 1 223 ? 9.898 24.125 17.312 1 89.81 223 HIS B N 1
ATOM 4626 C CA . HIS B 1 223 ? 10.531 23.766 18.578 1 89.81 223 HIS B CA 1
ATOM 4627 C C . HIS B 1 223 ? 12.031 23.547 18.406 1 89.81 223 HIS B C 1
ATOM 4629 O O . HIS B 1 223 ? 12.781 23.516 19.391 1 89.81 223 HIS B O 1
ATOM 4635 N N . LEU B 1 224 ? 12.422 23.406 17.156 1 93.81 224 LEU B N 1
ATOM 4636 C CA . LEU B 1 224 ? 13.859 23.281 16.938 1 93.81 224 LEU B CA 1
ATOM 4637 C C . LEU B 1 224 ? 14.492 24.625 16.609 1 93.81 224 LEU B C 1
ATOM 4639 O O . LEU B 1 224 ? 13.883 25.438 15.914 1 93.81 224 LEU B O 1
ATOM 4643 N N . ASN B 1 225 ? 15.664 24.859 17.141 1 92.25 225 ASN B N 1
ATOM 4644 C CA . ASN B 1 225 ? 16.406 26.094 16.844 1 92.25 225 ASN B CA 1
ATOM 4645 C C . ASN B 1 225 ? 16.75 26.203 15.367 1 92.25 225 ASN B C 1
ATOM 4647 O O . ASN B 1 225 ? 17.562 25.406 14.859 1 92.25 225 ASN B O 1
ATOM 4651 N N . SER B 1 226 ? 16.25 27.172 14.727 1 91.75 226 SER B N 1
ATOM 4652 C CA . SER B 1 226 ? 16.422 27.328 13.289 1 91.75 226 SER B CA 1
ATOM 4653 C C . SER B 1 226 ? 17.875 27.625 12.93 1 91.75 226 SER B C 1
ATOM 4655 O O . SER B 1 226 ? 18.281 27.484 11.773 1 91.75 226 SER B O 1
ATOM 4657 N N . ALA B 1 227 ? 18.656 28.094 13.906 1 93.75 227 ALA B N 1
ATOM 4658 C CA . ALA B 1 227 ? 20.078 28.312 13.68 1 93.75 227 ALA B CA 1
ATOM 4659 C C . ALA B 1 227 ? 20.828 27 13.539 1 93.75 227 ALA B C 1
ATOM 4661 O O . ALA B 1 227 ? 21.844 26.922 12.836 1 93.75 227 ALA B O 1
ATOM 4662 N N . ASP B 1 228 ? 20.297 26 14.102 1 95.19 228 ASP B N 1
ATOM 4663 C CA . ASP B 1 228 ? 21 24.719 14.141 1 95.19 228 ASP B CA 1
ATOM 4664 C C . ASP B 1 228 ? 20.328 23.703 13.219 1 95.19 228 ASP B C 1
ATOM 4666 O O . ASP B 1 228 ? 21.016 22.844 12.633 1 95.19 228 ASP B O 1
ATOM 4670 N N . TRP B 1 229 ? 19.016 23.797 13.125 1 96.31 229 TRP B N 1
ATOM 4671 C CA . TRP B 1 229 ? 18.266 22.75 12.422 1 96.31 229 TRP B CA 1
ATOM 4672 C C . TRP B 1 229 ? 17.516 23.328 11.227 1 96.31 229 TRP B C 1
ATOM 4674 O O . TRP B 1 229 ? 17 24.453 11.289 1 96.31 229 TRP B O 1
ATOM 4684 N N . THR B 1 230 ? 17.5 22.578 10.148 1 97.19 230 THR B N 1
ATOM 4685 C CA . THR B 1 230 ? 16.547 22.828 9.062 1 97.19 230 THR B CA 1
ATOM 4686 C C . THR B 1 230 ? 15.438 21.781 9.07 1 97.19 230 THR B C 1
ATOM 4688 O O . THR B 1 230 ? 15.688 20.609 9.312 1 97.19 230 THR B O 1
ATOM 4691 N N . VAL B 1 231 ? 14.211 22.203 8.953 1 97.5 231 VAL B N 1
ATOM 4692 C CA . VAL B 1 231 ? 13.031 21.359 8.867 1 97.5 231 VAL B CA 1
ATOM 4693 C C . VAL B 1 231 ? 12.359 21.531 7.504 1 97.5 231 VAL B C 1
ATOM 4695 O O . VAL B 1 231 ? 11.812 22.594 7.211 1 97.5 231 VAL B O 1
ATOM 4698 N N . THR B 1 232 ? 12.391 20.531 6.68 1 97.5 232 THR B N 1
ATOM 4699 C CA . THR B 1 232 ? 11.891 20.641 5.316 1 97.5 232 THR B CA 1
ATOM 4700 C C . THR B 1 232 ? 11.18 19.344 4.902 1 97.5 232 THR B C 1
ATOM 4702 O O . THR B 1 232 ? 11.055 18.422 5.699 1 97.5 232 THR B O 1
ATOM 4705 N N . ALA B 1 233 ? 10.57 19.375 3.773 1 97.56 233 ALA B N 1
ATOM 4706 C CA . ALA B 1 233 ? 9.969 18.219 3.109 1 97.56 233 ALA B CA 1
ATOM 4707 C C . ALA B 1 233 ? 10.43 18.125 1.656 1 97.56 233 ALA B C 1
ATOM 4709 O O . ALA B 1 233 ? 9.617 18.25 0.733 1 97.56 233 ALA B O 1
ATOM 4710 N N . PRO B 1 234 ? 11.656 17.812 1.445 1 96.75 234 PRO B N 1
ATOM 4711 C CA . PRO B 1 234 ? 12.195 17.828 0.084 1 96.75 234 PRO B CA 1
ATOM 4712 C C . PRO B 1 234 ? 11.766 16.625 -0.747 1 96.75 234 PRO B C 1
ATOM 4714 O O . PRO B 1 234 ? 11.445 15.578 -0.191 1 96.75 234 PRO B O 1
ATOM 4717 N N . LYS B 1 235 ? 11.773 16.812 -2.029 1 96.5 235 LYS B N 1
ATOM 4718 C CA . LYS B 1 235 ? 11.695 15.703 -2.971 1 96.5 235 LYS B CA 1
ATOM 4719 C C . LYS B 1 235 ? 13.07 15.062 -3.172 1 96.5 235 LYS B C 1
ATOM 4721 O O . LYS B 1 235 ? 14.039 15.75 -3.486 1 96.5 235 LYS B O 1
ATOM 4726 N N . LEU B 1 236 ? 13.141 13.766 -2.922 1 96.19 236 LEU B N 1
ATOM 4727 C CA . LEU B 1 236 ? 14.398 13.055 -3.104 1 96.19 236 LEU B CA 1
ATOM 4728 C C . LEU B 1 236 ? 14.547 12.57 -4.543 1 96.19 236 LEU B C 1
ATOM 4730 O O . LEU B 1 236 ? 13.547 12.375 -5.242 1 96.19 236 LEU B O 1
ATOM 4734 N N . ARG B 1 237 ? 15.703 12.406 -4.934 1 92.81 237 ARG B N 1
ATOM 4735 C CA . ARG B 1 237 ? 15.992 11.961 -6.293 1 92.81 237 ARG B CA 1
ATOM 4736 C C . ARG B 1 237 ? 16.562 10.547 -6.301 1 92.81 237 ARG B C 1
ATOM 4738 O O . ARG B 1 237 ? 17.344 10.18 -5.422 1 92.81 237 ARG B O 1
ATOM 4745 N N . TRP B 1 238 ? 16.078 9.75 -7.234 1 94.31 238 TRP B N 1
ATOM 4746 C CA . TRP B 1 238 ? 16.672 8.438 -7.449 1 94.31 238 TRP B CA 1
ATOM 4747 C C . TRP B 1 238 ? 18.062 8.555 -8.055 1 94.31 238 TRP B C 1
ATOM 4749 O O . TRP B 1 238 ? 18.297 9.391 -8.922 1 94.31 238 TRP B O 1
ATOM 4759 N N . ASP B 1 239 ? 18.984 7.777 -7.555 1 90.69 239 ASP B N 1
ATOM 4760 C CA . ASP B 1 239 ? 20.312 7.699 -8.172 1 90.69 239 ASP B CA 1
ATOM 4761 C C . ASP B 1 239 ? 20.312 6.754 -9.367 1 90.69 239 ASP B C 1
ATOM 4763 O O . ASP B 1 239 ? 20.781 5.617 -9.273 1 90.69 239 ASP B O 1
ATOM 4767 N N . HIS B 1 240 ? 19.812 7.195 -10.453 1 88.19 240 HIS B N 1
ATOM 4768 C CA . HIS B 1 240 ? 19.688 6.352 -11.641 1 88.19 240 HIS B CA 1
ATOM 4769 C C . HIS B 1 240 ? 20.641 6.797 -12.734 1 88.19 240 HIS B C 1
ATOM 4771 O O . HIS B 1 240 ? 21.109 7.934 -12.727 1 88.19 240 HIS B O 1
ATOM 4777 N N . ARG B 1 241 ? 20.938 5.82 -13.555 1 84 241 ARG B N 1
ATOM 4778 C CA . ARG B 1 241 ? 21.766 6.121 -14.711 1 84 241 ARG B CA 1
ATOM 4779 C C . ARG B 1 241 ? 21.031 7.004 -15.711 1 84 241 ARG B C 1
ATOM 4781 O O . ARG B 1 241 ? 19.828 6.82 -15.938 1 84 241 ARG B O 1
ATOM 4788 N N . SER B 1 242 ? 21.781 7.809 -16.234 1 79.19 242 SER B N 1
ATOM 4789 C CA . SER B 1 242 ? 21.203 8.758 -17.172 1 79.19 242 SER B CA 1
ATOM 4790 C C . SER B 1 242 ? 20.734 8.07 -18.453 1 79.19 242 SER B C 1
ATOM 4792 O O . SER B 1 242 ? 21.297 7.051 -18.859 1 79.19 242 SER B O 1
ATOM 4794 N N . ASN B 1 243 ? 19.625 8.453 -19.125 1 82.31 243 ASN B N 1
ATOM 4795 C CA . ASN B 1 243 ? 19.141 8.109 -20.453 1 82.31 243 ASN B CA 1
ATOM 4796 C C . ASN B 1 243 ? 18.375 6.789 -20.453 1 82.31 243 ASN B C 1
ATOM 4798 O O . ASN B 1 243 ? 18.031 6.27 -21.516 1 82.31 243 ASN B O 1
ATOM 4802 N N . ASP B 1 244 ? 18.234 6.223 -19.25 1 88.69 244 ASP B N 1
ATOM 4803 C CA . ASP B 1 244 ? 17.391 5.027 -19.234 1 88.69 244 ASP B CA 1
ATOM 4804 C C . ASP B 1 244 ? 15.922 5.383 -19.484 1 88.69 244 ASP B C 1
ATOM 4806 O O . ASP B 1 244 ? 15.391 6.305 -18.859 1 88.69 244 ASP B O 1
ATOM 4810 N N . ALA B 1 245 ? 15.289 4.742 -20.469 1 86.38 245 ALA B N 1
ATOM 4811 C CA . ALA B 1 245 ? 13.898 5.016 -20.797 1 86.38 245 ALA B CA 1
ATOM 4812 C C . ALA B 1 245 ? 12.984 4.801 -19.594 1 86.38 245 ALA B C 1
ATOM 4814 O O . ALA B 1 245 ? 11.992 5.512 -19.422 1 86.38 245 ALA B O 1
ATOM 4815 N N . GLY B 1 246 ? 13.398 3.982 -18.719 1 92.56 246 GLY B N 1
ATOM 4816 C CA . GLY B 1 246 ? 12.586 3.66 -17.562 1 92.56 246 GLY B CA 1
ATOM 4817 C C . GLY B 1 246 ? 12.633 4.727 -16.484 1 92.56 246 GLY B C 1
ATOM 4818 O O . GLY B 1 246 ? 11.82 4.719 -15.555 1 92.56 246 GLY B O 1
ATOM 4819 N N . ALA B 1 247 ? 13.555 5.664 -16.641 1 93.56 247 ALA B N 1
ATOM 4820 C CA . ALA B 1 247 ? 13.703 6.707 -15.633 1 93.56 247 ALA B CA 1
ATOM 4821 C C . ALA B 1 247 ? 12.453 7.582 -15.555 1 93.56 247 ALA B C 1
ATOM 4823 O O . ALA B 1 247 ? 12.094 8.062 -14.477 1 93.56 247 ALA B O 1
ATOM 4824 N N . ALA B 1 248 ? 11.805 7.746 -16.688 1 92.88 248 ALA B N 1
ATOM 4825 C CA . ALA B 1 248 ? 10.609 8.578 -16.75 1 92.88 248 ALA B CA 1
ATOM 4826 C C . ALA B 1 248 ? 9.469 7.949 -15.953 1 92.88 248 ALA B C 1
ATOM 4828 O O . ALA B 1 248 ? 8.516 8.633 -15.57 1 92.88 248 ALA B O 1
ATOM 4829 N N . LEU B 1 249 ? 9.547 6.691 -15.68 1 95.81 249 LEU B N 1
ATOM 4830 C CA . LEU B 1 249 ? 8.477 5.969 -14.992 1 95.81 249 LEU B CA 1
ATOM 4831 C C . LEU B 1 249 ? 8.688 5.984 -13.484 1 95.81 249 LEU B C 1
ATOM 4833 O O . LEU B 1 249 ? 7.816 5.559 -12.727 1 95.81 249 LEU B O 1
ATOM 4837 N N . LEU B 1 250 ? 9.836 6.488 -13.023 1 96.56 250 LEU B N 1
ATOM 4838 C CA . LEU B 1 250 ? 10.133 6.484 -11.602 1 96.56 250 LEU B CA 1
ATOM 4839 C C . LEU B 1 250 ? 9.242 7.469 -10.852 1 96.56 250 LEU B C 1
ATOM 4841 O O . LEU B 1 250 ? 9.078 8.617 -11.281 1 96.56 250 LEU B O 1
ATOM 4845 N N . PRO B 1 251 ? 8.633 6.992 -9.789 1 95.81 251 PRO B N 1
ATOM 4846 C CA . PRO B 1 251 ? 7.844 7.926 -8.977 1 95.81 251 PRO B CA 1
ATOM 4847 C C . PRO B 1 251 ? 8.711 8.961 -8.266 1 95.81 251 PRO B C 1
ATOM 4849 O O . PRO B 1 251 ? 9.906 8.734 -8.062 1 95.81 251 PRO B O 1
ATOM 4852 N N . GLU B 1 252 ? 8.07 10.055 -7.922 1 94.25 252 GLU B N 1
ATOM 4853 C CA . GLU B 1 252 ? 8.734 11.039 -7.066 1 94.25 252 GLU B CA 1
ATOM 4854 C C . GLU B 1 252 ? 8.805 10.555 -5.621 1 94.25 252 GLU B C 1
ATOM 4856 O O . GLU B 1 252 ? 7.852 9.953 -5.121 1 94.25 252 GLU B O 1
ATOM 4861 N N . MET B 1 253 ? 9.914 10.766 -5.035 1 96.5 253 MET B N 1
ATOM 4862 C CA . MET B 1 253 ? 10.055 10.492 -3.609 1 96.5 253 MET B CA 1
ATOM 4863 C C . MET B 1 253 ? 9.789 11.742 -2.781 1 96.5 253 MET B C 1
ATOM 4865 O O . MET B 1 253 ? 10.68 12.578 -2.613 1 96.5 253 MET B O 1
ATOM 4869 N N . ARG B 1 254 ? 8.602 11.836 -2.273 1 96.62 254 ARG B N 1
ATOM 4870 C CA . ARG B 1 254 ? 8.195 13 -1.492 1 96.62 254 ARG B CA 1
ATOM 4871 C C . ARG B 1 254 ? 8.227 12.695 0.002 1 96.62 254 ARG B C 1
ATOM 4873 O O . ARG B 1 254 ? 7.434 11.891 0.494 1 96.62 254 ARG B O 1
ATOM 4880 N N . THR B 1 255 ? 9.148 13.328 0.672 1 98 255 THR B N 1
ATOM 4881 C CA . THR B 1 255 ? 9.266 13.078 2.104 1 98 255 THR B CA 1
ATOM 4882 C C . THR B 1 255 ? 8.242 13.891 2.885 1 98 255 THR B C 1
ATOM 4884 O O . THR B 1 255 ? 7.777 14.93 2.414 1 98 255 THR B O 1
ATOM 4887 N N . ASP B 1 256 ? 7.883 13.469 4.039 1 97.75 256 ASP B N 1
ATOM 4888 C CA . ASP B 1 256 ? 6.988 14.211 4.918 1 97.75 256 ASP B CA 1
ATOM 4889 C C . ASP B 1 256 ? 7.75 15.281 5.703 1 97.75 256 ASP B C 1
ATOM 4891 O O . ASP B 1 256 ? 7.352 16.438 5.73 1 97.75 256 ASP B O 1
ATOM 4895 N N . THR B 1 257 ? 8.766 14.859 6.363 1 98.31 257 THR B N 1
ATOM 4896 C CA . THR B 1 257 ? 9.578 15.758 7.172 1 98.31 257 THR B CA 1
ATOM 4897 C C . THR B 1 257 ? 11.023 15.281 7.23 1 98.31 257 THR B C 1
ATOM 4899 O O . THR B 1 257 ? 11.281 14.094 7.453 1 98.31 257 THR B O 1
ATOM 4902 N N . VAL B 1 258 ? 11.938 16.188 6.977 1 98.44 258 VAL B N 1
ATOM 4903 C CA . VAL B 1 258 ? 13.359 15.906 7.137 1 98.44 258 VAL B CA 1
ATOM 4904 C C . VAL B 1 258 ? 13.977 16.922 8.094 1 98.44 258 VAL B C 1
ATOM 4906 O O . VAL B 1 258 ? 13.828 18.125 7.91 1 98.44 258 VAL B O 1
ATOM 4909 N N . LEU B 1 259 ? 14.578 16.438 9.141 1 98.06 259 LEU B N 1
ATOM 4910 C CA . LEU B 1 259 ? 15.359 17.25 10.07 1 98.06 259 LEU B CA 1
ATOM 4911 C C . LEU B 1 259 ? 16.844 17.125 9.773 1 98.06 259 LEU B C 1
ATOM 4913 O O . LEU B 1 259 ? 17.391 16.016 9.703 1 98.06 259 LEU B O 1
ATOM 4917 N N . ALA B 1 260 ? 17.484 18.234 9.578 1 96.94 260 ALA B N 1
ATOM 4918 C CA . ALA B 1 260 ? 18.906 18.219 9.305 1 96.94 260 ALA B CA 1
ATOM 4919 C C . ALA B 1 260 ? 19.656 19.219 10.188 1 96.94 260 ALA B C 1
ATOM 4921 O O . ALA B 1 260 ? 19.297 20.406 10.242 1 96.94 260 ALA B O 1
ATOM 4922 N N . HIS B 1 261 ? 20.578 18.734 10.867 1 95.81 261 HIS B N 1
ATOM 4923 C CA . HIS B 1 261 ? 21.422 19.594 11.68 1 95.81 261 HIS B CA 1
ATOM 4924 C C . HIS B 1 261 ? 22.547 20.203 10.859 1 95.81 261 HIS B C 1
ATOM 4926 O O . HIS B 1 261 ? 23.312 19.469 10.227 1 95.81 261 HIS B O 1
ATOM 4932 N N . ARG B 1 262 ? 22.75 21.438 10.93 1 92.69 262 ARG B N 1
ATOM 4933 C CA . ARG B 1 262 ? 23.672 22.172 10.062 1 92.69 262 ARG B CA 1
ATOM 4934 C C . ARG B 1 262 ? 25.125 21.859 10.398 1 92.69 262 ARG B C 1
ATOM 4936 O O . ARG B 1 262 ? 25.953 21.719 9.5 1 92.69 262 ARG B O 1
ATOM 4943 N N . LYS B 1 263 ? 25.453 21.703 11.617 1 92.62 263 LYS B N 1
ATOM 4944 C CA . LYS B 1 263 ? 26.844 21.547 12.047 1 92.62 263 LYS B CA 1
ATOM 4945 C C . LYS B 1 263 ? 27.25 20.078 12.078 1 92.62 263 LYS B C 1
ATOM 4947 O O . LYS B 1 263 ? 28.344 19.719 11.617 1 92.62 263 LYS B O 1
ATOM 4952 N N . THR B 1 264 ? 26.453 19.172 12.594 1 90.5 264 THR B N 1
ATOM 4953 C CA . THR B 1 264 ? 26.828 17.781 12.789 1 90.5 264 THR B CA 1
ATOM 4954 C C . THR B 1 264 ? 26.406 16.938 11.594 1 90.5 264 THR B C 1
ATOM 4956 O O . THR B 1 264 ? 26.734 15.75 11.516 1 90.5 264 THR B O 1
ATOM 4959 N N . ALA B 1 265 ? 25.703 17.344 10.688 1 88.5 265 ALA B N 1
ATOM 4960 C CA . ALA B 1 265 ? 25.219 16.656 9.492 1 88.5 265 ALA B CA 1
ATOM 4961 C C . ALA B 1 265 ? 24.234 15.539 9.852 1 88.5 265 ALA B C 1
ATOM 4963 O O . ALA B 1 265 ? 23.969 14.648 9.047 1 88.5 265 ALA B O 1
ATOM 4964 N N . ARG B 1 266 ? 23.828 15.555 11.148 1 95 266 ARG B N 1
ATOM 4965 C CA . ARG B 1 266 ? 22.766 14.633 11.531 1 95 266 ARG B CA 1
ATOM 4966 C C . ARG B 1 266 ? 21.5 14.867 10.711 1 95 266 ARG B C 1
ATOM 4968 O O . ARG B 1 266 ? 21.078 16.016 10.539 1 95 266 ARG B O 1
ATOM 4975 N N . ARG B 1 267 ? 20.984 13.797 10.117 1 97 267 ARG B N 1
ATOM 4976 C CA . ARG B 1 267 ? 19.781 13.883 9.289 1 97 267 ARG B CA 1
ATOM 4977 C C . ARG B 1 267 ? 18.766 12.82 9.688 1 97 267 ARG B C 1
ATOM 4979 O O . ARG B 1 267 ? 19.109 11.641 9.812 1 97 267 ARG B O 1
ATOM 4986 N N . ILE B 1 268 ? 17.547 13.219 9.945 1 98.19 268 ILE B N 1
ATOM 4987 C CA . ILE B 1 268 ? 16.453 12.328 10.32 1 98.19 268 ILE B CA 1
ATOM 4988 C C . ILE B 1 268 ? 15.297 12.477 9.336 1 98.19 268 ILE B C 1
ATOM 4990 O O . ILE B 1 268 ? 14.742 13.57 9.18 1 98.19 268 ILE B O 1
ATOM 4994 N N . ILE B 1 269 ? 14.961 11.438 8.578 1 98.56 269 ILE B N 1
ATOM 4995 C CA . ILE B 1 269 ? 13.781 11.414 7.719 1 98.56 269 ILE B CA 1
ATOM 4996 C C . ILE B 1 269 ? 12.594 10.844 8.484 1 98.56 269 ILE B C 1
ATOM 4998 O O . ILE B 1 269 ? 12.633 9.695 8.945 1 98.56 269 ILE B O 1
ATOM 5002 N N . ILE B 1 270 ? 11.523 11.594 8.664 1 98.69 270 ILE B N 1
ATOM 5003 C CA . ILE B 1 270 ? 10.328 11.172 9.391 1 98.69 270 ILE B CA 1
ATOM 5004 C C . ILE B 1 270 ? 9.195 10.898 8.406 1 98.69 270 ILE B C 1
ATOM 5006 O O . ILE B 1 270 ? 8.781 11.789 7.664 1 98.69 270 ILE B O 1
ATOM 5010 N N . GLU B 1 271 ? 8.766 9.703 8.305 1 98.44 271 GLU B N 1
ATOM 5011 C CA . GLU B 1 271 ? 7.566 9.312 7.578 1 98.44 271 GLU B CA 1
ATOM 5012 C C . GLU B 1 271 ? 6.367 9.18 8.516 1 98.44 271 GLU B C 1
ATOM 5014 O O . GLU B 1 271 ? 6.41 8.414 9.477 1 98.44 271 GLU B O 1
ATOM 5019 N N . THR B 1 272 ? 5.277 9.852 8.258 1 98.19 272 THR B N 1
ATOM 5020 C CA . THR B 1 272 ? 4.129 9.859 9.164 1 98.19 272 THR B CA 1
ATOM 5021 C C . THR B 1 272 ? 2.963 9.078 8.555 1 98.19 272 THR B C 1
ATOM 5023 O O . THR B 1 272 ? 2.729 9.141 7.348 1 98.19 272 THR B O 1
ATOM 5026 N N . LYS B 1 273 ? 2.318 8.352 9.305 1 96.69 273 LYS B N 1
ATOM 5027 C CA . LYS B 1 273 ? 1.111 7.629 8.906 1 96.69 273 LYS B CA 1
ATOM 5028 C C . LYS B 1 273 ? -0.013 7.844 9.914 1 96.69 273 LYS B C 1
ATOM 5030 O O . LYS B 1 273 ? 0.119 7.484 11.086 1 96.69 273 LYS B O 1
ATOM 5035 N N . PHE B 1 274 ? -1.179 8.453 9.469 1 93.44 274 PHE B N 1
ATOM 5036 C CA . PHE B 1 274 ? -2.332 8.656 10.336 1 93.44 274 PHE B CA 1
ATOM 5037 C C . PHE B 1 274 ? -3.227 7.418 10.344 1 93.44 274 PHE B C 1
ATOM 5039 O O . PHE B 1 274 ? -4.43 7.516 10.086 1 93.44 274 PHE B O 1
ATOM 5046 N N . THR B 1 275 ? -2.711 6.301 10.523 1 93.19 275 THR B N 1
ATOM 5047 C CA . THR B 1 275 ? -3.324 4.98 10.633 1 93.19 275 THR B CA 1
ATOM 5048 C C . THR B 1 275 ? -2.404 4.016 11.375 1 93.19 275 THR B C 1
ATOM 5050 O O . THR B 1 275 ? -1.339 4.41 11.852 1 93.19 275 THR B O 1
ATOM 5053 N N . ASP B 1 276 ? -2.896 2.811 11.531 1 94.38 276 ASP B N 1
ATOM 5054 C CA . ASP B 1 276 ? -2.09 1.784 12.188 1 94.38 276 ASP B CA 1
ATOM 5055 C C . ASP B 1 276 ? -0.842 1.461 11.367 1 94.38 276 ASP B C 1
ATOM 5057 O O . ASP B 1 276 ? -0.939 1.101 10.195 1 94.38 276 ASP B O 1
ATOM 5061 N N . GLY B 1 277 ? 0.331 1.627 11.93 1 96.81 277 GLY B N 1
ATOM 5062 C CA . GLY B 1 277 ? 1.578 1.316 11.25 1 96.81 277 GLY B CA 1
ATOM 5063 C C . GLY B 1 277 ? 2.004 -0.13 11.414 1 96.81 277 GLY B C 1
ATOM 5064 O O . GLY B 1 277 ? 3.021 -0.551 10.859 1 96.81 277 GLY B O 1
ATOM 5065 N N . LEU B 1 278 ? 1.214 -0.918 12.164 1 96.62 278 LEU B N 1
ATOM 5066 C CA . LEU B 1 278 ? 1.581 -2.281 12.531 1 96.62 278 LEU B CA 1
ATOM 5067 C C . LEU B 1 278 ? 0.577 -3.283 11.969 1 96.62 278 LEU B C 1
ATOM 5069 O O . LEU B 1 278 ? -0.55 -2.916 11.633 1 96.62 278 LEU B O 1
ATOM 5073 N N . THR B 1 279 ? 0.985 -4.445 11.773 1 94.94 279 THR B N 1
ATOM 5074 C CA . THR B 1 279 ? 0.145 -5.602 11.477 1 94.94 279 THR B CA 1
ATOM 5075 C C . THR B 1 279 ? 0.364 -6.707 12.508 1 94.94 279 THR B C 1
ATOM 5077 O O . THR B 1 279 ? 1.405 -6.754 13.164 1 94.94 279 THR B O 1
ATOM 5080 N N . GLU B 1 280 ? -0.647 -7.43 12.688 1 91.81 280 GLU B N 1
ATOM 5081 C CA . GLU B 1 280 ? -0.554 -8.539 13.641 1 91.81 280 GLU B CA 1
ATOM 5082 C C . GLU B 1 280 ? -1.079 -9.836 13.023 1 91.81 280 GLU B C 1
ATOM 5084 O O . GLU B 1 280 ? -2.193 -9.867 12.5 1 91.81 280 GLU B O 1
ATOM 5089 N N . HIS B 1 281 ? -0.213 -10.836 12.969 1 88.62 281 HIS B N 1
ATOM 5090 C CA . HIS B 1 281 ? -0.576 -12.164 12.492 1 88.62 281 HIS B CA 1
ATOM 5091 C C . HIS B 1 281 ? -0.127 -13.242 13.469 1 88.62 281 HIS B C 1
ATOM 5093 O O . HIS B 1 281 ? 1.067 -13.375 13.742 1 88.62 281 HIS B O 1
ATOM 5099 N N . TYR B 1 282 ? -1.087 -14.023 14.031 1 88.62 282 TYR B N 1
ATOM 5100 C CA . TYR B 1 282 ? -0.822 -15.125 14.953 1 88.62 282 TYR B CA 1
ATOM 5101 C C . TYR B 1 282 ? 0.003 -14.648 16.141 1 88.62 282 TYR B C 1
ATOM 5103 O O . TYR B 1 282 ? 1 -15.273 16.5 1 88.62 282 TYR B O 1
ATOM 5111 N N . GLY B 1 283 ? -0.272 -13.484 16.594 1 88.62 283 GLY B N 1
ATOM 5112 C CA . GLY B 1 283 ? 0.341 -12.961 17.812 1 88.62 283 GLY B CA 1
ATOM 5113 C C . GLY B 1 283 ? 1.643 -12.227 17.547 1 88.62 283 GLY B C 1
ATOM 5114 O O . GLY B 1 283 ? 2.246 -11.672 18.469 1 88.62 283 GLY B O 1
ATOM 5115 N N . LYS B 1 284 ? 2.115 -12.266 16.375 1 92.44 284 LYS B N 1
ATOM 5116 C CA . LYS B 1 284 ? 3.35 -11.57 16.031 1 92.44 284 LYS B CA 1
ATOM 5117 C C . LYS B 1 284 ? 3.055 -10.195 15.43 1 92.44 284 LYS B C 1
ATOM 5119 O O . LYS B 1 284 ? 2.256 -10.086 14.5 1 92.44 284 LYS B O 1
ATOM 5124 N N . ILE B 1 285 ? 3.684 -9.195 16.016 1 95.06 285 ILE B N 1
ATOM 5125 C CA . ILE B 1 285 ? 3.482 -7.824 15.562 1 95.06 285 ILE B CA 1
ATOM 5126 C C . ILE B 1 285 ? 4.652 -7.398 14.672 1 95.06 285 ILE B C 1
ATOM 5128 O O . ILE B 1 285 ? 5.816 -7.633 15.016 1 95.06 285 ILE B O 1
ATOM 5132 N N . ARG B 1 286 ? 4.344 -6.863 13.555 1 96.94 286 ARG B N 1
ATOM 5133 C CA . ARG B 1 286 ? 5.344 -6.359 12.617 1 96.94 286 ARG B CA 1
ATOM 5134 C C . ARG B 1 286 ? 4.945 -4.992 12.07 1 96.94 286 ARG B C 1
ATOM 5136 O O . ARG B 1 286 ? 3.762 -4.648 12.047 1 96.94 286 ARG B O 1
ATOM 5143 N N . VAL B 1 287 ? 5.93 -4.27 11.703 1 97.62 287 VAL B N 1
ATOM 5144 C CA . VAL B 1 287 ? 5.664 -3.031 10.977 1 97.62 287 VAL B CA 1
ATOM 5145 C C . VAL B 1 287 ? 5.113 -3.354 9.586 1 97.62 287 VAL B C 1
ATOM 5147 O O . VAL B 1 287 ? 5.535 -4.324 8.953 1 97.62 287 VAL B O 1
ATOM 5150 N N . LYS B 1 288 ? 4.129 -2.586 9.148 1 97.31 288 LYS B N 1
ATOM 5151 C CA . LYS B 1 288 ? 3.623 -2.787 7.789 1 97.31 288 LYS B CA 1
ATOM 5152 C C . LYS B 1 288 ? 4.742 -2.646 6.762 1 97.31 288 LYS B C 1
ATOM 5154 O O . LYS B 1 288 ? 5.422 -1.62 6.711 1 97.31 288 LYS B O 1
ATOM 5159 N N . SER B 1 289 ? 4.898 -3.547 5.918 1 97.19 289 SER B N 1
ATOM 5160 C CA . SER B 1 289 ? 6.02 -3.643 4.988 1 97.19 289 SER B CA 1
ATOM 5161 C C . SER B 1 289 ? 6.074 -2.43 4.062 1 97.19 289 SER B C 1
ATOM 5163 O O . SER B 1 289 ? 7.152 -1.896 3.793 1 97.19 289 SER B O 1
ATOM 5165 N N . GLU B 1 290 ? 4.898 -2.01 3.59 1 96.62 290 GLU B N 1
ATOM 5166 C CA . GLU B 1 290 ? 4.852 -0.906 2.637 1 96.62 290 GLU B CA 1
ATOM 5167 C C . GLU B 1 290 ? 5.473 0.358 3.223 1 96.62 290 GLU B C 1
ATOM 5169 O O . GLU B 1 290 ? 6.16 1.102 2.521 1 96.62 290 GLU B O 1
ATOM 5174 N N . TYR B 1 291 ? 5.246 0.569 4.504 1 97.94 291 TYR B N 1
ATOM 5175 C CA . TYR B 1 291 ? 5.781 1.765 5.145 1 97.94 291 TYR B CA 1
ATOM 5176 C C . TYR B 1 291 ? 7.281 1.639 5.367 1 97.94 291 TYR B C 1
ATOM 5178 O O . TYR B 1 291 ? 8.023 2.604 5.176 1 97.94 291 TYR B O 1
ATOM 5186 N N . LEU B 1 292 ? 7.695 0.45 5.781 1 98.12 292 LEU B N 1
ATOM 5187 C CA . LEU B 1 292 ? 9.117 0.231 6.008 1 98.12 292 LEU B CA 1
ATOM 5188 C C . LEU B 1 292 ? 9.898 0.328 4.699 1 98.12 292 LEU B C 1
ATOM 5190 O O . LEU B 1 292 ? 10.977 0.928 4.656 1 98.12 292 LEU B O 1
ATOM 5194 N N . TYR B 1 293 ? 9.359 -0.26 3.643 1 98.25 293 TYR B N 1
ATOM 5195 C CA . TYR B 1 293 ? 10.039 -0.214 2.35 1 98.25 293 TYR B CA 1
ATOM 5196 C C . TYR B 1 293 ? 10.195 1.224 1.868 1 98.25 293 TYR B C 1
ATOM 5198 O O . TYR B 1 293 ? 11.219 1.581 1.286 1 98.25 293 TYR B O 1
ATOM 5206 N N . GLN B 1 294 ? 9.195 2.006 2.045 1 97.81 294 GLN B N 1
ATOM 5207 C CA . GLN B 1 294 ? 9.258 3.412 1.656 1 97.81 294 GLN B CA 1
ATOM 5208 C C . GLN B 1 294 ? 10.367 4.141 2.41 1 97.81 294 GLN B C 1
ATOM 5210 O O . GLN B 1 294 ? 11.219 4.789 1.798 1 97.81 294 GLN B O 1
ATOM 5215 N N . LEU B 1 295 ? 10.328 4.031 3.74 1 98.31 295 LEU B N 1
ATOM 5216 C CA . LEU B 1 295 ? 11.336 4.68 4.566 1 98.31 295 LEU B CA 1
ATOM 5217 C C . LEU B 1 295 ? 12.734 4.188 4.203 1 98.31 295 LEU B C 1
ATOM 5219 O O . LEU B 1 295 ? 13.672 4.984 4.098 1 98.31 295 LEU B O 1
ATOM 5223 N N . TYR B 1 296 ? 12.867 2.9 4.035 1 97.81 296 TYR B N 1
ATOM 5224 C CA . TYR B 1 296 ? 14.133 2.283 3.641 1 97.81 296 TYR B CA 1
ATOM 5225 C C . TYR B 1 296 ? 14.641 2.867 2.328 1 97.81 296 TYR B C 1
ATOM 5227 O O . TYR B 1 296 ? 15.82 3.191 2.201 1 97.81 296 TYR B O 1
ATOM 5235 N N . ALA B 1 297 ? 13.758 2.984 1.348 1 97.69 297 ALA B N 1
ATOM 5236 C CA . ALA B 1 297 ? 14.141 3.535 0.049 1 97.69 297 ALA B CA 1
ATOM 5237 C C . ALA B 1 297 ? 14.633 4.969 0.187 1 97.69 297 ALA B C 1
ATOM 5239 O O . ALA B 1 297 ? 15.609 5.363 -0.461 1 97.69 297 ALA B O 1
ATOM 5240 N N . TYR B 1 298 ? 13.984 5.762 1.05 1 97.94 298 TYR B N 1
ATOM 5241 C CA . TYR B 1 298 ? 14.398 7.145 1.272 1 97.94 298 TYR B CA 1
ATOM 5242 C C . TYR B 1 298 ? 15.82 7.211 1.81 1 97.94 298 TYR B C 1
ATOM 5244 O O . TYR B 1 298 ? 16.594 8.102 1.441 1 97.94 298 TYR B O 1
ATOM 5252 N N . LEU B 1 299 ? 16.109 6.289 2.662 1 97.25 299 LEU B N 1
ATOM 5253 C CA . LEU B 1 299 ? 17.422 6.289 3.312 1 97.25 299 LEU B CA 1
ATOM 5254 C C . LEU B 1 299 ? 18.5 5.781 2.363 1 97.25 299 LEU B C 1
ATOM 5256 O O . LEU B 1 299 ? 19.531 6.434 2.184 1 97.25 299 LEU B O 1
ATOM 5260 N N . MET B 1 300 ? 18.219 4.668 1.722 1 95.69 300 MET B N 1
ATOM 5261 C CA . MET B 1 300 ? 19.234 3.949 0.972 1 95.69 300 MET B CA 1
ATOM 5262 C C . MET B 1 300 ? 19.516 4.625 -0.369 1 95.69 300 MET B C 1
ATOM 5264 O O . MET B 1 300 ? 20.609 4.531 -0.906 1 95.69 300 MET B O 1
ATOM 5268 N N . SER B 1 301 ? 18.516 5.344 -0.919 1 95.25 301 SER B N 1
ATOM 5269 C CA . SER B 1 301 ? 18.656 5.926 -2.248 1 95.25 301 SER B CA 1
ATOM 5270 C C . SER B 1 301 ? 19.5 7.199 -2.201 1 95.25 301 SER B C 1
ATOM 5272 O O . SER B 1 301 ? 19.906 7.719 -3.244 1 95.25 301 SER B O 1
ATOM 5274 N N . GLN B 1 302 ? 19.703 7.746 -1.008 1 93.56 302 GLN B N 1
ATOM 5275 C CA . GLN B 1 302 ? 20.438 9.008 -0.866 1 93.56 302 GLN B CA 1
ATOM 5276 C C . GLN B 1 302 ? 21.875 8.766 -0.434 1 93.56 302 GLN B C 1
ATOM 5278 O O . GLN B 1 302 ? 22.172 7.785 0.256 1 93.56 302 GLN B O 1
ATOM 5283 N N . PRO B 1 303 ? 22.781 9.672 -0.826 1 89.62 303 PRO B N 1
ATOM 5284 C CA . PRO B 1 303 ? 24.203 9.523 -0.485 1 89.62 303 PRO B CA 1
ATOM 5285 C C . PRO B 1 303 ? 24.516 9.992 0.933 1 89.62 303 PRO B C 1
ATOM 5287 O O . PRO B 1 303 ? 25.391 10.844 1.124 1 89.62 303 PRO B O 1
ATOM 5290 N N . GLN B 1 304 ? 23.797 9.633 1.938 1 90.81 304 GLN B N 1
ATOM 5291 C CA . GLN B 1 304 ? 24.016 9.953 3.346 1 90.81 304 GLN B CA 1
ATOM 5292 C C . GLN B 1 304 ? 24.062 8.688 4.199 1 90.81 304 GLN B C 1
ATOM 5294 O O . GLN B 1 304 ? 23.031 8.172 4.605 1 90.81 304 GLN B O 1
ATOM 5299 N N . PRO B 1 305 ? 25.172 8.195 4.48 1 85.75 305 PRO B N 1
ATOM 5300 C CA . PRO B 1 305 ? 25.328 6.875 5.09 1 85.75 305 PRO B CA 1
ATOM 5301 C C . PRO B 1 305 ? 24.797 6.82 6.523 1 85.75 305 PRO B C 1
ATOM 5303 O O . PRO B 1 305 ? 24.453 5.746 7.016 1 85.75 305 PRO B O 1
ATOM 5306 N N . ASP B 1 306 ? 24.547 7.93 7.242 1 89.12 306 ASP B N 1
ATOM 5307 C CA . ASP B 1 306 ? 24.172 7.832 8.648 1 89.12 306 ASP B CA 1
ATOM 5308 C C . ASP B 1 306 ? 22.828 8.516 8.906 1 89.12 306 ASP B C 1
ATOM 5310 O O . ASP B 1 306 ? 22.5 8.836 10.047 1 89.12 306 ASP B O 1
ATOM 5314 N N . ALA B 1 307 ? 22.172 8.688 7.816 1 96.5 307 ALA B N 1
ATOM 5315 C CA . ALA B 1 307 ? 20.844 9.281 8.008 1 96.5 307 ALA B CA 1
ATOM 5316 C C . ALA B 1 307 ? 19.922 8.336 8.781 1 96.5 307 ALA B C 1
ATOM 5318 O O . ALA B 1 307 ? 20 7.117 8.617 1 96.5 307 ALA B O 1
ATOM 5319 N N . GLU B 1 308 ? 19.125 8.906 9.617 1 97.94 308 GLU B N 1
ATOM 5320 C CA . GLU B 1 308 ? 18.203 8.125 10.438 1 97.94 308 GLU B CA 1
ATOM 5321 C C . GLU B 1 308 ? 16.781 8.188 9.867 1 97.94 308 GLU B C 1
ATOM 5323 O O . GLU B 1 308 ? 16.422 9.164 9.219 1 97.94 308 GLU B O 1
ATOM 5328 N N . GLY B 1 309 ? 16.078 7.102 10.031 1 98.25 309 GLY B N 1
ATOM 5329 C CA . GLY B 1 309 ? 14.688 7.055 9.625 1 98.25 309 GLY B CA 1
ATOM 5330 C C . GLY B 1 309 ? 13.742 6.852 10.789 1 98.25 309 GLY B C 1
ATOM 5331 O O . GLY B 1 309 ? 14.031 6.082 11.711 1 98.25 309 GLY B O 1
ATOM 5332 N N . VAL B 1 310 ? 12.625 7.566 10.805 1 98.62 310 VAL B N 1
ATOM 5333 C CA . VAL B 1 310 ? 11.594 7.402 11.828 1 98.62 310 VAL B CA 1
ATOM 5334 C C . VAL B 1 310 ? 10.234 7.191 11.164 1 98.62 310 VAL B C 1
ATOM 5336 O O . VAL B 1 310 ? 9.789 8.016 10.359 1 98.62 310 VAL B O 1
ATOM 5339 N N . LEU B 1 311 ? 9.688 6.078 11.359 1 98.62 311 LEU B N 1
ATOM 5340 C CA . LEU B 1 311 ? 8.281 5.871 11.031 1 98.62 311 LEU B CA 1
ATOM 5341 C C . LEU B 1 311 ? 7.387 6.254 12.203 1 98.62 311 LEU B C 1
ATOM 5343 O O . LEU B 1 311 ? 7.363 5.566 13.227 1 98.62 311 LEU B O 1
ATOM 5347 N N . LEU B 1 312 ? 6.668 7.371 12.062 1 98.62 312 LEU B N 1
ATOM 5348 C CA . LEU B 1 312 ? 5.789 7.902 13.102 1 98.62 312 LEU B CA 1
ATOM 5349 C C . LEU B 1 312 ? 4.324 7.688 12.734 1 98.62 312 LEU B C 1
ATOM 5351 O O . LEU B 1 312 ? 3.844 8.227 11.734 1 98.62 312 LEU B O 1
ATOM 5355 N N . PHE B 1 313 ? 3.676 6.832 13.484 1 98 313 PHE B N 1
ATOM 5356 C CA . PHE B 1 313 ? 2.27 6.57 13.203 1 98 313 PHE B CA 1
ATOM 5357 C C . PHE B 1 313 ? 1.431 6.695 14.477 1 98 313 PHE B C 1
ATOM 5359 O O . PHE B 1 313 ? 1.972 6.738 15.578 1 98 313 PHE B O 1
ATOM 5366 N N . VAL B 1 314 ? 0.096 6.832 14.336 1 95.88 314 VAL B N 1
ATOM 5367 C CA . VAL B 1 314 ? -0.764 7.055 15.492 1 95.88 314 VAL B CA 1
ATOM 5368 C C . VAL B 1 314 ? -1.065 5.723 16.172 1 95.88 314 VAL B C 1
ATOM 5370 O O . VAL B 1 314 ? -1.121 4.68 15.516 1 95.88 314 VAL B O 1
ATOM 5373 N N . THR B 1 315 ? -1.219 5.734 17.438 1 95.81 315 THR B N 1
ATOM 5374 C CA . THR B 1 315 ? -1.662 4.559 18.188 1 95.81 315 THR B CA 1
ATOM 5375 C C . THR B 1 315 ? -3.15 4.309 17.969 1 95.81 315 THR B C 1
ATOM 5377 O O . THR B 1 315 ? -3.975 5.203 18.172 1 95.81 315 THR B O 1
ATOM 5380 N N . THR B 1 316 ? -3.43 3.119 17.469 1 93.44 316 THR B N 1
ATOM 5381 C CA . THR B 1 316 ? -4.824 2.773 17.219 1 93.44 316 THR B CA 1
ATOM 5382 C C . THR B 1 316 ? -5.414 2.004 18.391 1 93.44 316 THR B C 1
ATOM 5384 O O . THR B 1 316 ? -4.688 1.594 19.297 1 93.44 316 THR B O 1
ATOM 5387 N N . ALA B 1 317 ? -6.742 1.877 18.391 1 90.12 317 ALA B N 1
ATOM 5388 C CA . ALA B 1 317 ? -7.422 1.178 19.469 1 90.12 317 ALA B CA 1
ATOM 5389 C C . ALA B 1 317 ? -6.926 -0.26 19.594 1 90.12 317 ALA B C 1
ATOM 5391 O O . ALA B 1 317 ? -6.77 -0.958 18.594 1 90.12 317 ALA B O 1
ATOM 5392 N N . GLY B 1 318 ? -6.602 -0.689 20.781 1 88.06 318 GLY B N 1
ATOM 5393 C CA . GLY B 1 318 ? -6.168 -2.055 21.047 1 88.06 318 GLY B CA 1
ATOM 5394 C C . GLY B 1 318 ? -4.668 -2.236 20.922 1 88.06 318 GLY B C 1
ATOM 5395 O O . GLY B 1 318 ? -4.145 -3.318 21.203 1 88.06 318 GLY B O 1
ATOM 5396 N N . ARG B 1 319 ? -4.004 -1.19 20.516 1 92.44 319 ARG B N 1
ATOM 5397 C CA . ARG B 1 319 ? -2.551 -1.258 20.391 1 92.44 319 ARG B CA 1
ATOM 5398 C C . ARG B 1 319 ? -1.863 -0.646 21.594 1 92.44 319 ARG B C 1
ATOM 5400 O O . ARG B 1 319 ? -2.338 0.35 22.156 1 92.44 319 ARG B O 1
ATOM 5407 N N . THR B 1 320 ? -0.861 -1.233 22 1 92.62 320 THR B N 1
ATOM 5408 C CA . THR B 1 320 ? 0.05 -0.603 22.938 1 92.62 320 THR B CA 1
ATOM 5409 C C . THR B 1 320 ? 1.065 0.275 22.219 1 92.62 320 THR B C 1
ATOM 5411 O O . THR B 1 320 ? 1.635 -0.135 21.203 1 92.62 320 THR B O 1
ATOM 5414 N N . PRO B 1 321 ? 1.259 1.485 22.75 1 94.81 321 PRO B N 1
ATOM 5415 C CA . PRO B 1 321 ? 2.258 2.352 22.125 1 94.81 321 PRO B CA 1
ATOM 5416 C C . PRO B 1 321 ? 3.641 1.705 22.062 1 94.81 321 PRO B C 1
ATOM 5418 O O . PRO B 1 321 ? 4.043 1 22.984 1 94.81 321 PRO B O 1
ATOM 5421 N N . ILE B 1 322 ? 4.371 1.987 21.031 1 95.69 322 ILE B N 1
ATOM 5422 C CA . ILE B 1 322 ? 5.703 1.415 20.875 1 95.69 322 ILE B CA 1
ATOM 5423 C C . ILE B 1 322 ? 6.699 2.516 20.516 1 95.69 322 ILE B C 1
ATOM 5425 O O . ILE B 1 322 ? 6.32 3.551 19.969 1 95.69 322 ILE B O 1
ATOM 5429 N N . ALA B 1 323 ? 7.922 2.393 20.859 1 96.19 323 ALA B N 1
ATOM 5430 C CA . ALA B 1 323 ? 9.102 3.166 20.484 1 96.19 323 ALA B CA 1
ATOM 5431 C C . ALA B 1 323 ? 10.344 2.281 20.422 1 96.19 323 ALA B C 1
ATOM 5433 O O . ALA B 1 323 ? 11.062 2.145 21.406 1 96.19 323 ALA B O 1
ATOM 5434 N N . GLU B 1 324 ? 10.555 1.691 19.297 1 95.94 324 GLU B N 1
ATOM 5435 C CA . GLU B 1 324 ? 11.641 0.73 19.125 1 95.94 324 GLU B CA 1
ATOM 5436 C C . GLU B 1 324 ? 12.578 1.148 18 1 95.94 324 GLU B C 1
ATOM 5438 O O . GLU B 1 324 ? 12.219 1.974 17.156 1 95.94 324 GLU B O 1
ATOM 5443 N N . SER B 1 325 ? 13.797 0.648 18.031 1 96.06 325 SER B N 1
ATOM 5444 C CA . SER B 1 325 ? 14.789 1.009 17.031 1 96.06 325 SER B CA 1
ATOM 5445 C C . SER B 1 325 ? 15.531 -0.222 16.516 1 96.06 325 SER B C 1
ATOM 5447 O O . SER B 1 325 ? 15.656 -1.217 17.234 1 96.06 325 SER B O 1
ATOM 5449 N N . VAL B 1 326 ? 15.922 -0.174 15.305 1 96.25 326 VAL B N 1
ATOM 5450 C CA . VAL B 1 326 ? 16.75 -1.188 14.664 1 96.25 326 VAL B CA 1
ATOM 5451 C C . VAL B 1 326 ? 17.734 -0.523 13.695 1 96.25 326 VAL B C 1
ATOM 5453 O O . VAL B 1 326 ? 17.375 0.45 13.023 1 96.25 326 VAL B O 1
ATOM 5456 N N . THR B 1 327 ? 18.922 -0.996 13.656 1 96.12 327 THR B N 1
ATOM 5457 C CA . THR B 1 327 ? 19.906 -0.478 12.711 1 96.12 327 THR B CA 1
ATOM 5458 C C . THR B 1 327 ? 20.047 -1.414 11.516 1 96.12 327 THR B C 1
ATOM 5460 O O . THR B 1 327 ? 20.375 -2.596 11.672 1 96.12 327 THR B O 1
ATOM 5463 N N . ILE B 1 328 ? 19.734 -0.927 10.375 1 95.5 328 ILE B N 1
ATOM 5464 C CA . ILE B 1 328 ? 19.844 -1.679 9.133 1 95.5 328 ILE B CA 1
ATOM 5465 C C . ILE B 1 328 ? 20.891 -1.037 8.227 1 95.5 328 ILE B C 1
ATOM 5467 O O . ILE B 1 328 ? 20.734 0.116 7.816 1 95.5 328 ILE B O 1
ATOM 5471 N N . GLN B 1 329 ? 22 -1.73 7.895 1 93.94 329 GLN B N 1
ATOM 5472 C CA . GLN B 1 329 ? 23.062 -1.288 6.992 1 93.94 329 GLN B CA 1
ATOM 5473 C C . GLN B 1 329 ? 23.562 0.097 7.379 1 93.94 329 GLN B C 1
ATOM 5475 O O . GLN B 1 329 ? 23.719 0.972 6.523 1 93.94 329 GLN B O 1
ATOM 5480 N N . GLY B 1 330 ? 23.625 0.337 8.672 1 92.88 330 GLY B N 1
ATOM 5481 C CA . GLY B 1 330 ? 24.234 1.548 9.188 1 92.88 330 GLY B CA 1
ATOM 5482 C C . GLY B 1 330 ? 23.234 2.646 9.484 1 92.88 330 GLY B C 1
ATOM 5483 O O . GLY B 1 330 ? 23.578 3.664 10.094 1 92.88 330 GLY B O 1
ATOM 5484 N N . HIS B 1 331 ? 22 2.48 9 1 95.69 331 HIS B N 1
ATOM 5485 C CA . HIS B 1 331 ? 20.953 3.467 9.242 1 95.69 331 HIS B CA 1
ATOM 5486 C C . HIS B 1 331 ? 20.094 3.068 10.438 1 95.69 331 HIS B C 1
ATOM 5488 O O . HIS B 1 331 ? 19.562 1.955 10.484 1 95.69 331 HIS B O 1
ATOM 5494 N N . ARG B 1 332 ? 19.953 3.926 11.422 1 96.19 332 ARG B N 1
ATOM 5495 C CA . ARG B 1 332 ? 19.062 3.68 12.539 1 96.19 332 ARG B CA 1
ATOM 5496 C C . ARG B 1 332 ? 17.609 3.977 12.156 1 96.19 332 ARG B C 1
ATOM 5498 O O . ARG B 1 332 ? 17.281 5.102 11.773 1 96.19 332 ARG B O 1
ATOM 5505 N N . LEU B 1 333 ? 16.812 2.996 12.125 1 97.25 333 LEU B N 1
ATOM 5506 C CA . LEU B 1 333 ? 15.375 3.135 11.891 1 97.25 333 LEU B CA 1
ATOM 5507 C C . LEU B 1 333 ? 14.602 3.01 13.195 1 97.25 333 LEU B C 1
ATOM 5509 O O . LEU B 1 333 ? 14.852 2.1 13.992 1 97.25 333 LEU B O 1
ATOM 5513 N N . ARG B 1 334 ? 13.68 3.902 13.453 1 97.75 334 ARG B N 1
ATOM 5514 C CA . ARG B 1 334 ? 12.852 3.871 14.656 1 97.75 334 ARG B CA 1
ATOM 5515 C C . ARG B 1 334 ? 11.375 3.791 14.297 1 97.75 334 ARG B C 1
ATOM 5517 O O . ARG B 1 334 ? 10.922 4.422 13.336 1 97.75 334 ARG B O 1
ATOM 5524 N N . PHE B 1 335 ? 10.703 3.029 15.016 1 98 335 PHE B N 1
ATOM 5525 C CA . PHE B 1 335 ? 9.258 2.885 14.914 1 98 335 PHE B CA 1
ATOM 5526 C C . PHE B 1 335 ? 8.57 3.432 16.156 1 98 335 PHE B C 1
ATOM 5528 O O . PHE B 1 335 ? 8.703 2.861 17.25 1 98 335 PHE B O 1
ATOM 5535 N N . ILE B 1 336 ? 7.824 4.539 15.945 1 98.06 336 ILE B N 1
ATOM 5536 C CA . ILE B 1 336 ? 7.254 5.238 17.094 1 98.06 336 ILE B CA 1
ATOM 5537 C C . ILE B 1 336 ? 5.758 5.461 16.875 1 98.06 336 ILE B C 1
ATOM 5539 O O . ILE B 1 336 ? 5.348 5.953 15.812 1 98.06 336 ILE B O 1
ATOM 5543 N N . SER B 1 337 ? 4.961 5.012 17.781 1 97.31 337 SER B N 1
ATOM 5544 C CA . SER B 1 337 ? 3.539 5.332 17.734 1 97.31 337 SER B CA 1
ATOM 5545 C C . SER B 1 337 ? 3.209 6.531 18.625 1 97.31 337 SER B C 1
ATOM 5547 O O . SER B 1 337 ? 3.705 6.637 19.734 1 97.31 337 SER B O 1
ATOM 5549 N N . LEU B 1 338 ? 2.506 7.41 18.094 1 96.56 338 LEU B N 1
ATOM 5550 C CA . LEU B 1 338 ? 2.07 8.602 18.812 1 96.56 338 LEU B CA 1
ATOM 5551 C C . LEU B 1 338 ? 0.648 8.438 19.328 1 96.56 338 LEU B C 1
ATOM 5553 O O . LEU B 1 338 ? -0.297 8.32 18.547 1 96.56 338 LEU B O 1
ATOM 5557 N N . ASP B 1 339 ? 0.489 8.422 20.625 1 93.88 339 ASP B N 1
ATOM 5558 C CA . ASP B 1 339 ? -0.817 8.289 21.266 1 93.88 339 ASP B CA 1
ATOM 5559 C C . ASP B 1 339 ? -1.504 9.648 21.391 1 93.88 339 ASP B C 1
ATOM 5561 O O . ASP B 1 339 ? -1.183 10.438 22.281 1 93.88 339 ASP B O 1
ATOM 5565 N N . LEU B 1 340 ? -2.48 9.836 20.562 1 87.62 340 LEU B N 1
ATOM 5566 C CA . LEU B 1 340 ? -3.154 11.133 20.516 1 87.62 340 LEU B CA 1
ATOM 5567 C C . LEU B 1 340 ? -4.188 11.242 21.641 1 87.62 340 LEU B C 1
ATOM 5569 O O . LEU B 1 340 ? -4.816 12.281 21.797 1 87.62 340 LEU B O 1
ATOM 5573 N N . ALA B 1 341 ? -4.324 10.156 22.359 1 83.5 341 ALA B N 1
ATOM 5574 C CA . ALA B 1 341 ? -5.242 10.18 23.484 1 83.5 341 ALA B CA 1
ATOM 5575 C C . ALA B 1 341 ? -4.566 10.75 24.734 1 83.5 341 ALA B C 1
ATOM 5577 O O . ALA B 1 341 ? -5.234 11.094 25.703 1 83.5 341 ALA B O 1
ATOM 5578 N N . GLN B 1 342 ? -3.309 10.898 24.688 1 84.94 342 GLN B N 1
ATOM 5579 C CA . GLN B 1 342 ? -2.551 11.438 25.812 1 84.94 342 GLN B CA 1
ATOM 5580 C C . GLN B 1 342 ? -2.703 12.953 25.906 1 84.94 342 GLN B C 1
ATOM 5582 O O . GLN B 1 342 ? -3.066 13.602 24.922 1 84.94 342 GLN B O 1
ATOM 5587 N N . PRO B 1 343 ? -2.445 13.469 27.125 1 79.44 343 PRO B N 1
ATOM 5588 C CA . PRO B 1 343 ? -2.35 14.922 27.234 1 79.44 343 PRO B CA 1
ATOM 5589 C C . PRO B 1 343 ? -1.235 15.5 26.359 1 79.44 343 PRO B C 1
ATOM 5591 O O . PRO B 1 343 ? -0.334 14.773 25.938 1 79.44 343 PRO B O 1
ATOM 5594 N N . LEU B 1 344 ? -1.283 16.703 26.109 1 78.69 344 LEU B N 1
ATOM 5595 C CA . LEU B 1 344 ? -0.359 17.406 25.219 1 78.69 344 LEU B CA 1
ATOM 5596 C C . LEU B 1 344 ? 1.087 17.156 25.641 1 78.69 344 LEU B C 1
ATOM 5598 O O . LEU B 1 344 ? 1.967 17 24.781 1 78.69 344 LEU B O 1
ATOM 5602 N N . ALA B 1 345 ? 1.257 17.203 26.938 1 83 345 ALA B N 1
ATOM 5603 C CA . ALA B 1 345 ? 2.607 16.984 27.453 1 83 345 ALA B CA 1
ATOM 5604 C C . ALA B 1 345 ? 3.15 15.633 27 1 83 345 ALA B C 1
ATOM 5606 O O . ALA B 1 345 ? 4.34 15.508 26.703 1 83 345 ALA B O 1
ATOM 5607 N N . GLY B 1 346 ? 2.314 14.641 27.016 1 87.88 346 GLY B N 1
ATOM 5608 C CA . GLY B 1 346 ? 2.709 13.312 26.562 1 87.88 346 GLY B CA 1
ATOM 5609 C C . GLY B 1 346 ? 3.012 13.266 25.078 1 87.88 346 GLY B C 1
ATOM 5610 O O . GLY B 1 346 ? 3.967 12.609 24.656 1 87.88 346 GLY B O 1
ATOM 5611 N N . ILE B 1 347 ? 2.236 13.938 24.297 1 89.75 347 ILE B N 1
ATOM 5612 C CA . ILE B 1 347 ? 2.445 14.023 22.844 1 89.75 347 ILE B CA 1
ATOM 5613 C C . ILE B 1 347 ? 3.793 14.688 22.562 1 89.75 347 ILE B C 1
ATOM 5615 O O . ILE B 1 347 ? 4.586 14.172 21.766 1 89.75 347 ILE B O 1
ATOM 5619 N N . ARG B 1 348 ? 4.062 15.766 23.266 1 88.56 348 ARG B N 1
ATOM 5620 C CA . ARG B 1 348 ? 5.312 16.5 23.078 1 88.56 348 ARG B CA 1
ATOM 5621 C C . ARG B 1 348 ? 6.512 15.641 23.453 1 88.56 348 ARG B C 1
ATOM 5623 O O . ARG B 1 348 ? 7.539 15.656 22.766 1 88.56 348 ARG B O 1
ATOM 5630 N N . GLN B 1 349 ? 6.34 14.984 24.516 1 92.44 349 GLN B N 1
ATOM 5631 C CA . GLN B 1 349 ? 7.43 14.117 24.969 1 92.44 349 GLN B CA 1
ATOM 5632 C C . GLN B 1 349 ? 7.785 13.086 23.891 1 92.44 349 GLN B C 1
ATOM 5634 O O . GLN B 1 349 ? 8.961 12.844 23.625 1 92.44 349 GLN B O 1
ATOM 5639 N N . THR B 1 350 ? 6.816 12.477 23.344 1 95.19 350 THR B N 1
ATOM 5640 C CA . THR B 1 350 ? 7.039 11.5 22.297 1 95.19 350 THR B CA 1
ATOM 5641 C C . THR B 1 350 ? 7.727 12.141 21.094 1 95.19 350 THR B C 1
ATOM 5643 O O . THR B 1 350 ? 8.688 11.594 20.547 1 95.19 350 THR B O 1
ATOM 5646 N N . LEU B 1 351 ? 7.281 13.289 20.688 1 96 351 LEU B N 1
ATOM 5647 C CA . LEU B 1 351 ? 7.844 13.969 19.531 1 96 351 LEU B CA 1
ATOM 5648 C C . LEU B 1 351 ? 9.273 14.422 19.797 1 96 351 LEU B C 1
ATOM 5650 O O . LEU B 1 351 ? 10.141 14.312 18.938 1 96 351 LEU B O 1
ATOM 5654 N N . ASP B 1 352 ? 9.469 14.898 21.016 1 95.12 352 ASP B N 1
ATOM 5655 C CA . ASP B 1 352 ? 10.828 15.289 21.375 1 95.12 352 ASP B CA 1
ATOM 5656 C C . ASP B 1 352 ? 11.758 14.078 21.406 1 95.12 352 ASP B C 1
ATOM 5658 O O . ASP B 1 352 ? 12.953 14.203 21.141 1 95.12 352 ASP B O 1
ATOM 5662 N N . GLY B 1 353 ? 11.203 12.961 21.734 1 95 353 GLY B N 1
ATOM 5663 C CA . GLY B 1 353 ? 11.969 11.727 21.797 1 95 353 GLY B CA 1
ATOM 5664 C C . GLY B 1 353 ? 12.539 11.312 20.453 1 95 353 GLY B C 1
ATOM 5665 O O . GLY B 1 353 ? 13.5 10.539 20.391 1 95 353 GLY B O 1
ATOM 5666 N N . VAL B 1 354 ? 11.969 11.758 19.391 1 95.12 354 VAL B N 1
ATOM 5667 C CA . VAL B 1 354 ? 12.438 11.469 18.047 1 95.12 354 VAL B CA 1
ATOM 5668 C C . VAL B 1 354 ? 13.875 11.961 17.875 1 95.12 354 VAL B C 1
ATOM 5670 O O . VAL B 1 354 ? 14.656 11.375 17.125 1 95.12 354 VAL B O 1
ATOM 5673 N N . LEU B 1 355 ? 14.25 13.031 18.594 1 93.69 355 LEU B N 1
ATOM 5674 C CA . LEU B 1 355 ? 15.57 13.641 18.469 1 93.69 355 LEU B CA 1
ATOM 5675 C C . LEU B 1 355 ? 16.578 12.945 19.375 1 93.69 355 LEU B C 1
ATOM 5677 O O . LEU B 1 355 ? 17.781 13.203 19.297 1 93.69 355 LEU B O 1
ATOM 5681 N N . SER B 1 356 ? 16.016 12.07 20.203 1 89.06 356 SER B N 1
ATOM 5682 C CA . SER B 1 356 ? 16.922 11.383 21.125 1 89.06 356 SER B CA 1
ATOM 5683 C C . SER B 1 356 ? 17.891 10.484 20.375 1 89.06 356 SER B C 1
ATOM 5685 O O . SER B 1 356 ? 17.531 9.859 19.375 1 89.06 356 SER B O 1
ATOM 5687 N N . THR B 1 357 ? 19.188 10.406 20.734 1 81.5 357 THR B N 1
ATOM 5688 C CA . THR B 1 357 ? 20.203 9.562 20.125 1 81.5 357 THR B CA 1
ATOM 5689 C C . THR B 1 357 ? 20.219 8.18 20.766 1 81.5 357 THR B C 1
ATOM 5691 O O . THR B 1 357 ? 20.938 7.289 20.312 1 81.5 357 THR B O 1
ATOM 5694 N N . GLU B 1 358 ? 19.469 8.055 21.891 1 70.19 358 GLU B N 1
ATOM 5695 C CA . GLU B 1 358 ? 19.453 6.777 22.609 1 70.19 358 GLU B CA 1
ATOM 5696 C C . GLU B 1 358 ? 18.344 5.875 22.094 1 70.19 358 GLU B C 1
ATOM 5698 O O . GLU B 1 358 ? 17.312 6.359 21.609 1 70.19 358 GLU B O 1
#

Radius of gyration: 37.25 Å; Cα contacts (8 Å, |Δi|>4): 1218; chains: 2; bounding box: 68×132×65 Å

Organism: Nocardia brasiliensis (strain ATCC 700358 / HUJEG-1) (NCBI:txid1133849)

Nearest PDB structures (foldseek):
  6hz5-assembly1_M  TM=6.836E-01  e=3.075E-18  Escherichia coli K-12
  6ut6-assembly1_G  TM=6.546E-01  e=4.966E-16  Escherichia coli K-12
  7vsr-assembly1_N  TM=6.709E-01  e=1.057E-13  Escherichia coli K-12
  6ut8-assembly1_G  TM=5.589E-01  e=1.394E-10  Thermococcus gammatolerans
  6ut5-assembly1_G  TM=6.500E-01  e=4.534E-06  Thermococcus gammatolerans